Protein AF-0000000080786712 (afdb_homodimer)

Foldseek 3Di:
DDPPDDDPDPDPDDDPDDPDPDDDPPPDDPPPDDDDDPDDPPPPPPPDPDPPPPPDPPPLLLQDQPPVVDDDDPPPDPPPAPPPDADPDLVVLLLLLCLQVNPCRSVLFDPLLSLQLQEDCQFPVCRSHHLQVLLVQLVVLLLVLLLVLQLVCVVVQDDPDPCPPVNDDPDDDPVCRRVVSVVDCRSCVLLPLQLQLVLLVVSVSVRNHHHDFPHPVDCVVSPSSVSSNSSSSSSLSRSCVRVNSVSSNVSSVPRPRVVSPGDDDDD/DPDPDDDDDDDDDDDDDDYDDDDDPPPDDPPPDDDPDPDCPVPPPPPDPDPPPPPDDPPQLLQDQPPVVDDDDPPPDPPPDPPPDADPDLVVLLLLLCLQVNPCRSVLFDPLLSLQLQEDCQFPVCRSHHLQVLLVQLVVLLLVLLLVLQLVCVVVQDDPDPCPPVNDDPDDDPVCRRVVSVVDCRSCVLLPLQLQLVLLVVSVSVRNHHHDFPHPVDCVVSPSSVSSNSSSSSSLSRSCVRVNSVSSNVSSVPRPRVVSPGDDDDD

Secondary structure (DSSP, 8-state):
------------------------------------------------------------TTT---GGGS-S---S--------PPP--HHHHHHHHHHHH-TTGGGSS-HHHHHHHTB-TTGGGGTT--SHHHHHHHHHHHHHHHHHHHHH-GGGT-------TT-------GGGTTGGGGGSTHHHHHT-HHHHHHHHHHTTGGGT-B---SSTT-TTTTTHHHHHHHHHHHHHHHHHHHH-HHHHHHHIIIIIIHHHT------/------------------------------------------------------------TTT---GGGS-SS--S--------PPP--HHHHHHHHHHHH-TTGGGSS-HHHHHHHTB-TTGGGGTT--SHHHHHHHHHHHHHHHHHHHHH-GGGT-------TT-------GGGTTGGGGGSTHHHHHT-HHHHHHHHHHTTGGGT-B---SSTT-TTTTTHHHHHHHHHHHHHHHHHHHH-HHHHHHHIIIIIIHHHT------

Structure (mmCIF, N/CA/C/O backbone):
data_AF-0000000080786712-model_v1
#
loop_
_entity.id
_entity.type
_entity.pdbx_description
1 polymer 'RNase III domain-containing protein'
#
loop_
_atom_site.group_PDB
_atom_site.id
_atom_site.type_symbol
_atom_site.label_atom_id
_atom_site.label_alt_id
_atom_site.label_comp_id
_atom_site.label_asym_id
_atom_site.label_entity_id
_atom_site.label_seq_id
_atom_site.pdbx_PDB_ins_code
_atom_site.Cartn_x
_atom_site.Cartn_y
_atom_site.Cartn_z
_atom_site.occupancy
_atom_site.B_iso_or_equiv
_atom_site.auth_seq_id
_atom_site.auth_comp_id
_atom_site.auth_asym_id
_atom_site.auth_atom_id
_atom_site.pdbx_PDB_model_num
ATOM 1 N N . MET A 1 1 ? -14.172 25.312 -62.531 1 21.67 1 MET A N 1
ATOM 2 C CA . MET A 1 1 ? -14.555 26.578 -61.906 1 21.67 1 MET A CA 1
ATOM 3 C C . MET A 1 1 ? -15.586 26.359 -60.812 1 21.67 1 MET A C 1
ATOM 5 O O . MET A 1 1 ? -16.641 25.766 -61.031 1 21.67 1 MET A O 1
ATOM 9 N N . ALA A 1 2 ? -15.125 26.625 -59.406 1 25.88 2 ALA A N 1
ATOM 10 C CA . ALA A 1 2 ? -15.133 26.547 -57.938 1 25.88 2 ALA A CA 1
ATOM 11 C C . ALA A 1 2 ? -16.266 27.375 -57.344 1 25.88 2 ALA A C 1
ATOM 13 O O . ALA A 1 2 ? -16.344 27.562 -56.125 1 25.88 2 ALA A O 1
ATOM 14 N N . SER A 1 3 ? -17.125 27.906 -58.156 1 22.59 3 SER A N 1
ATOM 15 C CA . SER A 1 3 ? -17.812 29 -57.5 1 22.59 3 SER A CA 1
ATOM 16 C C . SER A 1 3 ? -18.641 28.5 -56.312 1 22.59 3 SER A C 1
ATOM 18 O O . SER A 1 3 ? -19.422 27.578 -56.438 1 22.59 3 SER A O 1
ATOM 20 N N . LYS A 1 4 ? -18.203 28.859 -54.938 1 27.45 4 LYS A N 1
ATOM 21 C CA . LYS A 1 4 ? -18.188 28.922 -53.469 1 27.45 4 LYS A CA 1
ATOM 22 C C . LYS A 1 4 ? -19.484 29.531 -52.938 1 27.45 4 LYS A C 1
ATOM 24 O O . LYS A 1 4 ? -19.516 30.703 -52.562 1 27.45 4 LYS A O 1
ATOM 29 N N . LEU A 1 5 ? -20.594 29.031 -53.469 1 21.47 5 LEU A N 1
ATOM 30 C CA . LEU A 1 5 ? -21.75 29.906 -53.188 1 21.47 5 LEU A CA 1
ATOM 31 C C . LEU A 1 5 ? -21.906 30.125 -51.688 1 21.47 5 LEU A C 1
ATOM 33 O O . LEU A 1 5 ? -21.328 29.391 -50.906 1 21.47 5 LEU A O 1
ATOM 37 N N . LEU A 1 6 ? -23.125 30.219 -51.031 1 22.78 6 LEU A N 1
ATOM 38 C CA . LEU A 1 6 ? -23.922 31.266 -50.406 1 22.78 6 LEU A CA 1
ATOM 39 C C . LEU A 1 6 ? -23.938 31.109 -48.906 1 22.78 6 LEU A C 1
ATOM 41 O O . LEU A 1 6 ? -24.016 29.984 -48.375 1 22.78 6 LEU A O 1
ATOM 45 N N . PRO A 1 7 ? -23.641 32.156 -47.906 1 29.11 7 PRO A N 1
ATOM 46 C CA . PRO A 1 7 ? -23.344 32.656 -46.562 1 29.11 7 PRO A CA 1
ATOM 47 C C . PRO A 1 7 ? -24.547 32.594 -45.625 1 29.11 7 PRO A C 1
ATOM 49 O O . PRO A 1 7 ? -24.469 33.031 -44.5 1 29.11 7 PRO A O 1
ATOM 52 N N . VAL A 1 8 ? -25.578 31.656 -45.75 1 23.3 8 VAL A N 1
ATOM 53 C CA . VAL A 1 8 ? -26.812 32.219 -45.219 1 23.3 8 VAL A CA 1
ATOM 54 C C . VAL A 1 8 ? -26.656 32.438 -43.719 1 23.3 8 VAL A C 1
ATOM 56 O O . VAL A 1 8 ? -26.109 31.609 -43 1 23.3 8 VAL A O 1
ATOM 59 N N . GLN A 1 9 ? -26.875 33.688 -43.188 1 23.19 9 GLN A N 1
ATOM 60 C CA . GLN A 1 9 ? -26.859 34.656 -42.062 1 23.19 9 GLN A CA 1
ATOM 61 C C . GLN A 1 9 ? -27.781 34.219 -40.938 1 23.19 9 GLN A C 1
ATOM 63 O O . GLN A 1 9 ? -29 34.125 -41.125 1 23.19 9 GLN A O 1
ATOM 68 N N . ALA A 1 10 ? -27.391 33.031 -40.188 1 23.95 10 ALA A N 1
ATOM 69 C CA . ALA A 1 10 ? -28.25 32.562 -39.094 1 23.95 10 ALA A CA 1
ATOM 70 C C . ALA A 1 10 ? -28.562 33.688 -38.125 1 23.95 10 ALA A C 1
ATOM 72 O O . ALA A 1 10 ? -27.672 34.469 -37.75 1 23.95 10 ALA A O 1
ATOM 73 N N . PHE A 1 11 ? -29.906 34.031 -37.938 1 19 11 PHE A N 1
ATOM 74 C CA . PHE A 1 11 ? -30.75 35.031 -37.281 1 19 11 PHE A CA 1
ATOM 75 C C . PHE A 1 11 ? -30.484 35.062 -35.781 1 19 11 PHE A C 1
ATOM 77 O O . PHE A 1 11 ? -30.234 34.031 -35.188 1 19 11 PHE A O 1
ATOM 84 N N . ALA A 1 12 ? -30.297 36.281 -35.188 1 22.59 12 ALA A N 1
ATOM 85 C CA . ALA A 1 12 ? -29.922 37.156 -34.094 1 22.59 12 ALA A CA 1
ATOM 86 C C . ALA A 1 12 ? -30.969 37.125 -32.969 1 22.59 12 ALA A C 1
ATOM 88 O O . ALA A 1 12 ? -30.891 37.875 -32 1 22.59 12 ALA A O 1
ATOM 89 N N . THR A 1 13 ? -31.812 35.906 -32.844 1 19.23 13 THR A N 1
ATOM 90 C CA . THR A 1 13 ? -33.031 36.344 -32.156 1 19.23 13 THR A CA 1
ATOM 91 C C . THR A 1 13 ? -32.656 37 -30.828 1 19.23 13 THR A C 1
ATOM 93 O O . THR A 1 13 ? -31.578 36.781 -30.281 1 19.23 13 THR A O 1
ATOM 96 N N . ILE A 1 14 ? -33.75 37.281 -29.938 1 20 14 ILE A N 1
ATOM 97 C CA . ILE A 1 14 ? -34.531 38.312 -29.281 1 20 14 ILE A CA 1
ATOM 98 C C . ILE A 1 14 ? -34.062 38.438 -27.812 1 20 14 ILE A C 1
ATOM 100 O O . ILE A 1 14 ? -33.688 37.438 -27.203 1 20 14 ILE A O 1
ATOM 104 N N . ALA A 1 15 ? -34.219 39.594 -27.281 1 21.06 15 ALA A N 1
ATOM 105 C CA . ALA A 1 15 ? -33.906 40.656 -26.328 1 21.06 15 ALA A CA 1
ATOM 106 C C . ALA A 1 15 ? -34.594 40.406 -25 1 21.06 15 ALA A C 1
ATOM 108 O O . ALA A 1 15 ? -34.531 41.25 -24.078 1 21.06 15 ALA A O 1
ATOM 109 N N . ARG A 1 16 ? -34.75 39.062 -24.484 1 19.66 16 ARG A N 1
ATOM 110 C CA . ARG A 1 16 ? -35.812 39.094 -23.484 1 19.66 16 ARG A CA 1
ATOM 111 C C . ARG A 1 16 ? -35.531 40.094 -22.375 1 19.66 16 ARG A C 1
ATOM 113 O O . ARG A 1 16 ? -34.406 40.156 -21.875 1 19.66 16 ARG A O 1
ATOM 120 N N . PRO A 1 17 ? -36.5 40.938 -22.031 1 19.73 17 PRO A N 1
ATOM 121 C CA . PRO A 1 17 ? -36.562 42.219 -21.297 1 19.73 17 PRO A CA 1
ATOM 122 C C . PRO A 1 17 ? -36.156 42.062 -19.828 1 19.73 17 PRO A C 1
ATOM 124 O O . PRO A 1 17 ? -36.062 40.938 -19.328 1 19.73 17 PRO A O 1
ATOM 127 N N . ALA A 1 18 ? -36.5 43.094 -19.031 1 20.08 18 ALA A N 1
ATOM 128 C CA . ALA A 1 18 ? -36.125 44.156 -18.094 1 20.08 18 ALA A CA 1
ATOM 129 C C . ALA A 1 18 ? -36.625 43.844 -16.688 1 20.08 18 ALA A C 1
ATOM 131 O O . ALA A 1 18 ? -36.562 44.688 -15.797 1 20.08 18 ALA A O 1
ATOM 132 N N . CYS A 1 19 ? -36.844 42.531 -16.172 1 19.62 19 CYS A N 1
ATOM 133 C CA . CYS A 1 19 ? -37.812 42.531 -15.055 1 19.62 19 CYS A CA 1
ATOM 134 C C . CYS A 1 19 ? -37.281 43.375 -13.906 1 19.62 19 CYS A C 1
ATOM 136 O O . CYS A 1 19 ? -36.094 43.312 -13.555 1 19.62 19 CYS A O 1
ATOM 138 N N . ARG A 1 20 ? -38.125 44.25 -13.445 1 18.27 20 ARG A N 1
ATOM 139 C CA . ARG A 1 20 ? -38.219 45.438 -12.578 1 18.27 20 ARG A CA 1
ATOM 140 C C . ARG A 1 20 ? -37.906 45.062 -11.133 1 18.27 20 ARG A C 1
ATOM 142 O O . ARG A 1 20 ? -38.406 44.094 -10.609 1 18.27 20 ARG A O 1
ATOM 149 N N . ARG A 1 21 ? -36.812 45.625 -10.609 1 22.05 21 ARG A N 1
ATOM 150 C CA . ARG A 1 21 ? -36.031 45.688 -9.375 1 22.05 21 ARG A CA 1
ATOM 151 C C . ARG A 1 21 ? -36.875 46.188 -8.219 1 22.05 21 ARG A C 1
ATOM 153 O O . ARG A 1 21 ? -37.156 47.406 -8.133 1 22.05 21 ARG A O 1
ATOM 160 N N . ALA A 1 22 ? -38.125 45.594 -7.918 1 20.08 22 ALA A N 1
ATOM 161 C CA . ALA A 1 22 ? -38.938 46.438 -7.027 1 20.08 22 ALA A CA 1
ATOM 162 C C . ALA A 1 22 ? -38.188 46.688 -5.711 1 20.08 22 ALA A C 1
ATOM 164 O O . ALA A 1 22 ? -37.344 45.906 -5.301 1 20.08 22 ALA A O 1
ATOM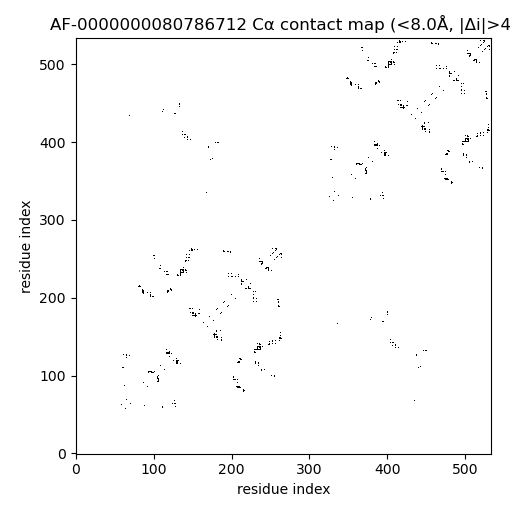 165 N N . PRO A 1 23 ? -38.688 47.75 -4.867 1 21.78 23 PRO A N 1
ATOM 166 C CA . PRO A 1 23 ? -38.281 48.812 -3.949 1 21.78 23 PRO A CA 1
ATOM 167 C C . PRO A 1 23 ? -38.031 48.281 -2.531 1 21.78 23 PRO A C 1
ATOM 169 O O . PRO A 1 23 ? -38.469 47.188 -2.18 1 21.78 23 PRO A O 1
ATOM 172 N N . CYS A 1 24 ? -37.344 49.156 -1.651 1 22.39 24 CYS A N 1
ATOM 173 C CA . CYS A 1 24 ? -36.5 49.375 -0.488 1 22.39 24 CYS A CA 1
ATOM 174 C C . CYS A 1 24 ? -37.312 49.406 0.792 1 22.39 24 CYS A C 1
ATOM 176 O O . CYS A 1 24 ? -37.938 50.438 1.123 1 22.39 24 CYS A O 1
ATOM 178 N N . LEU A 1 25 ? -38.25 48.406 0.969 1 20.53 25 LEU A N 1
ATOM 179 C CA . LEU A 1 25 ? -39.188 48.781 2.025 1 20.53 25 LEU A CA 1
ATOM 180 C C . LEU A 1 25 ? -38.469 49 3.34 1 20.53 25 LEU A C 1
ATOM 182 O O . LEU A 1 25 ? -37.594 48.219 3.729 1 20.53 25 LEU A O 1
ATOM 186 N N . ALA A 1 26 ? -38.688 50.188 3.998 1 24.62 26 ALA A N 1
ATOM 187 C 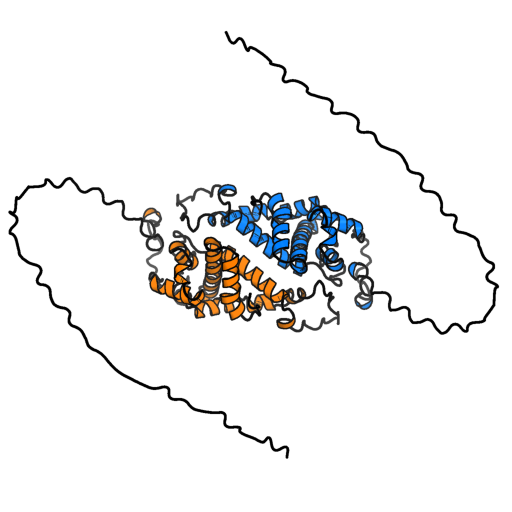CA . ALA A 1 26 ? -38.25 51.125 5.031 1 24.62 26 ALA A CA 1
ATOM 188 C C . ALA A 1 26 ? -38.562 50.594 6.426 1 24.62 26 ALA A C 1
ATOM 190 O O . ALA A 1 26 ? -38.5 51.312 7.414 1 24.62 26 ALA A O 1
ATOM 191 N N . LEU A 1 27 ? -38.5 49.219 6.66 1 22.8 27 LEU A N 1
ATOM 192 C CA . LEU A 1 27 ? -39.281 49 7.879 1 22.8 27 LEU A CA 1
ATOM 193 C C . LEU A 1 27 ? -38.656 49.75 9.055 1 22.8 27 LEU A C 1
ATOM 195 O O . LEU A 1 27 ? -37.438 49.719 9.242 1 22.8 27 LEU A O 1
ATOM 199 N N . PRO A 1 28 ? -39.469 50.594 9.734 1 22.52 28 PRO A N 1
ATOM 200 C CA . PRO A 1 28 ? -39.188 51.625 10.727 1 22.52 28 PRO A CA 1
ATOM 201 C C . PRO A 1 28 ? -38.594 51.094 12.023 1 22.52 28 PRO A C 1
ATOM 203 O O . PRO A 1 28 ? -38.75 49.875 12.305 1 22.52 28 PRO A O 1
ATOM 206 N N . LEU A 1 29 ? -37.781 51.969 12.68 1 22.44 29 LEU A N 1
ATOM 207 C CA . LEU A 1 29 ? -36.812 52.188 13.742 1 22.44 29 LEU A CA 1
ATOM 208 C C . LEU A 1 29 ? -37.438 52.062 15.109 1 22.44 29 LEU A C 1
ATOM 210 O O . LEU A 1 29 ? -38.406 52.781 15.422 1 22.44 29 LEU A O 1
ATOM 214 N N . PHE A 1 30 ? -37.812 50.844 15.641 1 22.3 30 PHE A N 1
ATOM 215 C CA . PHE A 1 30 ? -38.5 50.688 16.922 1 22.3 30 PHE A CA 1
ATOM 216 C C . PHE A 1 30 ? -37.688 51.312 18.047 1 22.3 30 PHE A C 1
ATOM 218 O O . PHE A 1 30 ? -36.5 51.031 18.219 1 22.3 30 PHE A O 1
ATOM 225 N N . SER A 1 31 ? -38.062 52.469 18.453 1 19.94 31 SER A N 1
ATOM 226 C CA . SER A 1 31 ? -37.5 53.375 19.438 1 19.94 31 SER A CA 1
ATOM 227 C C . SER A 1 31 ? -37.438 52.75 20.812 1 19.94 31 SER A C 1
ATOM 229 O O . SER A 1 31 ? -38.438 52.219 21.297 1 19.94 31 SER A O 1
ATOM 231 N N . CYS A 1 32 ? -36.281 52.188 21.141 1 21.75 32 CYS A N 1
ATOM 232 C CA . CYS A 1 32 ? -35.812 51.625 22.406 1 21.75 32 CYS A CA 1
ATOM 233 C C . CYS A 1 32 ? -36.094 52.594 23.562 1 21.75 32 CYS A C 1
ATOM 235 O O . CYS A 1 32 ? -35.562 53.688 23.594 1 21.75 32 CYS A O 1
ATOM 237 N N . ALA A 1 33 ? -37.344 52.5 24 1 21.17 33 ALA A N 1
ATOM 238 C CA . ALA A 1 33 ? -37.812 53.375 25.094 1 21.17 33 ALA A CA 1
ATOM 239 C C . ALA A 1 33 ? -36.781 53.375 26.219 1 21.17 33 ALA A C 1
ATOM 241 O O . ALA A 1 33 ? -36 52.438 26.359 1 21.17 33 ALA A O 1
ATOM 242 N N . LYS A 1 34 ? -37.125 54.312 27.125 1 20.64 34 LYS A N 1
ATOM 243 C CA . LYS A 1 34 ? -36.531 55.25 28.078 1 20.64 34 LYS A CA 1
ATOM 244 C C . LYS A 1 34 ? -36 54.5 29.312 1 20.64 34 LYS A C 1
ATOM 246 O O . LYS A 1 34 ? -36.438 53.406 29.625 1 20.64 34 LYS A O 1
ATOM 251 N N . GLN A 1 35 ? -35.094 55.125 30 1 22.7 35 GLN A N 1
ATOM 252 C CA . GLN A 1 35 ? -33.906 55.125 30.875 1 22.7 35 GLN A CA 1
ATOM 253 C C . GLN A 1 35 ? -34.312 54.938 32.344 1 22.7 35 GLN A C 1
ATOM 255 O O . GLN A 1 35 ? -33.812 55.625 33.219 1 22.7 35 GLN A O 1
ATOM 260 N N . GLY A 1 36 ? -35.469 54.125 32.656 1 21.59 36 GLY A N 1
ATOM 261 C CA . GLY A 1 36 ? -35.844 54.5 34 1 21.59 36 GLY A CA 1
ATOM 262 C C . GLY A 1 36 ? -34.719 54.406 35 1 21.59 36 GLY A C 1
ATOM 263 O O . GLY A 1 36 ? -33.719 53.719 34.75 1 21.59 36 GLY A O 1
ATOM 264 N N . SER A 1 37 ? -34.75 55.156 36.188 1 24.39 37 SER A N 1
ATOM 265 C CA . SER A 1 37 ? -33.906 55.781 37.188 1 24.39 37 SER A CA 1
ATOM 266 C C . SER A 1 37 ? -33.469 54.75 38.25 1 24.39 37 SER A C 1
ATOM 268 O O . SER A 1 37 ? -34.25 54.281 39.062 1 24.39 37 SER A O 1
ATOM 270 N N . ARG A 1 38 ? -33.031 53.531 37.875 1 23.27 38 ARG A N 1
ATOM 271 C CA . ARG A 1 38 ? -32.875 52.594 38.969 1 23.27 38 ARG A CA 1
ATOM 272 C C . ARG A 1 38 ? -31.891 53.125 40 1 23.27 38 ARG A C 1
ATOM 274 O O . ARG A 1 38 ? -30.797 53.594 39.688 1 23.27 38 ARG A O 1
ATOM 281 N N . ARG A 1 39 ? -32.469 53.562 41.188 1 27.05 39 ARG A N 1
ATOM 282 C CA . ARG A 1 39 ? -31.844 54 42.438 1 27.05 39 ARG A CA 1
ATOM 283 C C . ARG A 1 39 ? -30.75 53.031 42.906 1 27.05 39 ARG A C 1
ATOM 285 O O . ARG A 1 39 ? -30.859 51.844 42.719 1 27.05 39 ARG A O 1
ATOM 292 N N . ALA A 1 40 ? -29.547 53.562 43.344 1 27.03 40 ALA A N 1
ATOM 293 C CA . ALA A 1 40 ? -28.141 53.312 43.625 1 27.03 40 ALA A CA 1
ATOM 294 C C . ALA A 1 40 ? -27.984 52.406 44.875 1 27.03 40 ALA A C 1
ATOM 296 O O . ALA A 1 40 ? -26.859 52.125 45.281 1 27.03 40 ALA A O 1
ATOM 297 N N . MET A 1 41 ? -29.016 51.5 45.219 1 26.36 41 MET A N 1
ATOM 298 C CA . MET A 1 41 ? -28.766 51.094 46.594 1 26.36 41 MET A CA 1
ATOM 299 C C . MET A 1 41 ? -27.391 50.406 46.688 1 26.36 41 MET A C 1
ATOM 301 O O . MET A 1 41 ? -27.062 49.562 45.875 1 26.36 41 MET A O 1
ATOM 305 N N . THR A 1 42 ? -26.375 50.938 47.438 1 26.11 42 THR A N 1
ATOM 306 C CA . THR A 1 42 ? -24.953 50.719 47.688 1 26.11 42 THR A CA 1
ATOM 307 C C . THR A 1 42 ? -24.719 49.344 48.344 1 26.11 42 THR A C 1
ATOM 309 O O . THR A 1 42 ? -23.578 49 48.625 1 26.11 42 THR A O 1
ATOM 312 N N . THR A 1 43 ? -25.562 48.312 48.156 1 30.39 43 THR A N 1
ATOM 313 C CA . THR A 1 43 ? -25.312 47.25 49.125 1 30.39 43 THR A CA 1
ATOM 314 C C . THR A 1 43 ? -23.875 46.719 48.969 1 30.39 43 THR A C 1
ATOM 316 O O . THR A 1 43 ? -23.438 46.438 47.844 1 30.39 43 THR A O 1
ATOM 319 N N . GLU A 1 44 ? -23.016 46.844 50 1 31.31 44 GLU A N 1
ATOM 320 C CA . GLU A 1 44 ? -21.625 46.406 50.125 1 31.31 44 GLU A CA 1
ATOM 321 C C . GLU A 1 44 ? -21.5 44.906 49.938 1 31.31 44 GLU A C 1
ATOM 323 O O . GLU A 1 44 ? -21.984 44.125 50.781 1 31.31 44 GLU A O 1
ATOM 328 N N . VAL A 1 45 ? -21.891 44.219 48.844 1 29.48 45 VAL A N 1
ATOM 329 C CA . VAL A 1 45 ? -21.859 42.781 48.812 1 29.48 45 VAL A CA 1
ATOM 330 C C . VAL A 1 45 ? -20.422 42.281 48.969 1 29.48 45 VAL A C 1
ATOM 332 O O . VAL A 1 45 ? -19.531 42.719 48.25 1 29.48 45 VAL A O 1
ATOM 335 N N . SER A 1 46 ? -20.047 41.719 50.125 1 32.94 46 SER A N 1
ATOM 336 C CA . SER A 1 46 ? -18.797 41 50.375 1 32.94 46 SER A CA 1
ATOM 337 C C . SER A 1 46 ? -18.438 40.062 49.25 1 32.94 46 SER A C 1
ATOM 339 O O . SER A 1 46 ? -19.266 39.219 48.844 1 32.94 46 SER A O 1
ATOM 341 N N . THR A 1 47 ? -17.641 40.375 48.312 1 28.67 47 THR A N 1
ATOM 342 C CA . THR A 1 47 ? -17.281 39.625 47.094 1 28.67 47 THR A CA 1
ATOM 343 C C . THR A 1 47 ? -16.734 38.25 47.438 1 28.67 47 THR A C 1
ATOM 345 O O . THR A 1 47 ? -15.75 38.125 48.188 1 28.67 47 THR A O 1
ATOM 348 N N . GLU A 1 48 ? -17.656 37.188 47.656 1 33.47 48 GLU A N 1
ATOM 349 C CA . GLU A 1 48 ? -17.203 35.812 47.688 1 33.47 48 GLU A CA 1
ATOM 350 C C . GLU A 1 48 ? -16.062 35.562 46.688 1 33.47 48 GLU A C 1
ATOM 352 O O . GLU A 1 48 ? -16.094 36.094 45.562 1 33.47 48 GLU A O 1
ATOM 357 N N . LYS A 1 49 ? -14.891 35.031 47.094 1 36.22 49 LYS A N 1
ATOM 358 C CA . LYS A 1 49 ? -13.711 34.688 46.312 1 36.22 49 LYS A CA 1
ATOM 359 C C . LYS A 1 49 ? -14.102 34.031 45 1 36.22 49 LYS A C 1
ATOM 361 O O . LYS A 1 49 ? -15.148 33.406 44.875 1 36.22 49 LYS A O 1
ATOM 366 N N . GLY A 1 50 ? -13.547 34.469 43.875 1 31.59 50 GLY A N 1
ATOM 367 C CA . GLY A 1 50 ? -13.727 34.156 42.469 1 31.59 50 GLY A CA 1
ATOM 368 C C . GLY A 1 50 ? -13.836 32.656 42.188 1 31.59 50 GLY A C 1
ATOM 369 O O . GLY A 1 50 ? -13.281 31.859 42.938 1 31.59 50 GLY A O 1
ATOM 370 N N . ILE A 1 51 ? -15.008 32.125 41.875 1 37.47 51 ILE A N 1
ATOM 371 C CA . ILE A 1 51 ? -15.156 30.812 41.25 1 37.47 51 ILE A CA 1
ATOM 372 C C . ILE A 1 51 ? -13.969 30.531 40.344 1 37.47 51 ILE A C 1
ATOM 374 O O . ILE A 1 51 ? -13.641 31.359 39.469 1 37.47 51 ILE A O 1
ATOM 378 N N . PRO A 1 52 ? -12.992 29.703 40.781 1 37.44 52 PRO A N 1
ATOM 379 C CA . PRO A 1 52 ? -11.891 29.469 39.812 1 37.44 52 PRO A CA 1
ATOM 380 C C . PRO A 1 52 ? -12.367 29.391 38.375 1 37.44 52 PRO A C 1
ATOM 382 O O . PRO A 1 52 ? -13.461 28.891 38.125 1 37.44 52 PRO A O 1
ATOM 385 N N . THR A 1 53 ? -12.195 30.438 37.562 1 38.25 53 THR A N 1
ATOM 386 C CA . THR A 1 53 ? -12.477 30.359 36.156 1 38.25 53 THR A CA 1
ATOM 387 C C . THR A 1 53 ? -12.234 28.953 35.625 1 38.25 53 THR A C 1
ATOM 389 O O . THR A 1 53 ? -11.25 28.312 36 1 38.25 53 THR A O 1
ATOM 392 N N . PRO A 1 54 ? -13.281 28.266 35.219 1 41.34 54 PRO A N 1
ATOM 393 C CA . PRO A 1 54 ? -12.961 26.938 34.688 1 41.34 54 PRO A CA 1
ATOM 394 C C . PRO A 1 54 ? -11.625 26.906 33.969 1 41.34 54 PRO A C 1
ATOM 396 O O . PRO A 1 54 ? -11.203 27.938 33.406 1 41.34 54 PRO A O 1
ATOM 399 N N . PRO A 1 55 ? -10.672 26.094 34.344 1 39.16 55 PRO A N 1
ATOM 400 C CA . PRO A 1 55 ? -9.391 26.094 33.625 1 39.16 55 PRO A CA 1
ATOM 401 C C . PRO A 1 55 ? -9.539 26.406 32.156 1 39.16 55 PRO A C 1
ATOM 403 O O . PRO A 1 55 ? -10.57 26.094 31.547 1 39.16 55 PRO A O 1
ATOM 406 N N . GLU A 1 56 ? -9.148 27.578 31.641 1 40.69 56 GLU A N 1
ATOM 407 C CA . GLU A 1 56 ? -9.047 27.938 30.219 1 40.69 56 GLU A CA 1
ATOM 408 C C . GLU A 1 56 ? -8.859 26.688 29.359 1 40.69 56 GLU A C 1
ATOM 410 O O . GLU A 1 56 ? -8.117 25.766 29.734 1 40.69 56 GLU A O 1
ATOM 415 N N . ALA A 1 57 ? -9.805 26.312 28.578 1 46.47 57 ALA A N 1
ATOM 416 C CA . ALA A 1 57 ? -9.648 25.188 27.656 1 46.47 57 ALA A CA 1
ATOM 417 C C . ALA A 1 57 ? -8.211 25.078 27.156 1 46.47 57 ALA A C 1
ATOM 419 O O . ALA A 1 57 ? -7.566 26.094 26.875 1 46.47 57 ALA A O 1
ATOM 420 N N . PRO A 1 58 ? -7.484 24.047 27.531 1 46.09 58 PRO A N 1
ATOM 421 C CA . PRO A 1 58 ? -6.078 23.984 27.125 1 46.09 58 PRO A CA 1
ATOM 422 C C . PRO A 1 58 ? -5.863 24.422 25.672 1 46.09 58 PRO A C 1
ATOM 424 O O . PRO A 1 58 ? -6.73 24.203 24.828 1 46.09 58 PRO A O 1
ATOM 427 N N . THR A 1 59 ? -5.188 25.547 25.359 1 50.16 59 THR A N 1
ATOM 428 C CA . THR A 1 59 ? -4.789 26.047 24.047 1 50.16 59 THR A CA 1
ATOM 429 C C . THR A 1 59 ? -4.484 24.906 23.094 1 50.16 59 THR A C 1
ATOM 431 O O . THR A 1 59 ? -3.801 23.953 23.453 1 50.16 59 THR A O 1
ATOM 434 N N . PRO A 1 60 ? -5.312 24.938 22.031 1 48.91 60 PRO A N 1
ATOM 435 C CA . PRO A 1 60 ? -5.031 23.859 21.094 1 48.91 60 PRO A CA 1
ATOM 436 C C . PRO A 1 60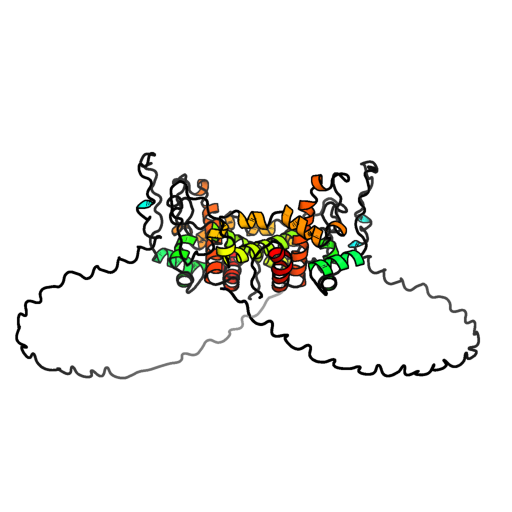 ? -3.537 23.688 20.812 1 48.91 60 PRO A C 1
ATOM 438 O O . PRO A 1 60 ? -2.795 24.672 20.781 1 48.91 60 PRO A O 1
ATOM 441 N N . ARG A 1 61 ? -3.059 22.594 21.016 1 48.91 61 ARG A N 1
ATOM 442 C CA . ARG A 1 61 ? -1.643 22.25 20.969 1 48.91 61 ARG A CA 1
ATOM 443 C C . ARG A 1 61 ? -0.996 22.75 19.688 1 48.91 61 ARG A C 1
ATOM 445 O O . ARG A 1 61 ? 0.206 23.031 19.656 1 48.91 61 ARG A O 1
ATOM 452 N N . TRP A 1 62 ? -1.819 22.859 18.594 1 47.28 62 TRP A N 1
ATOM 453 C CA . TRP A 1 62 ? -1.174 23.391 17.406 1 47.28 62 TRP A CA 1
ATOM 454 C C . TRP A 1 62 ? -0.642 24.797 17.656 1 47.28 62 TRP A C 1
ATOM 456 O O . TRP A 1 62 ? 0.245 25.281 16.953 1 47.28 62 TRP A O 1
ATOM 466 N N . GLN A 1 63 ? -1.15 25.344 18.75 1 48.16 63 GLN A N 1
ATOM 467 C CA . GLN A 1 63 ? -0.815 26.734 19.031 1 48.16 63 GLN A CA 1
ATOM 468 C C . GLN A 1 63 ? 0.364 26.828 20 1 48.16 63 GLN A C 1
ATOM 470 O O . GLN A 1 63 ? 1.128 27.797 19.953 1 48.16 63 GLN A O 1
ATOM 475 N N . GLN A 1 64 ? 0.456 25.906 21 1 55.03 64 GLN A N 1
ATOM 476 C CA . GLN A 1 64 ? 1.522 26.125 21.969 1 55.03 64 GLN A CA 1
ATOM 477 C C . GLN A 1 64 ? 2.137 24.797 22.406 1 55.03 64 GLN A C 1
ATOM 479 O O . GLN A 1 64 ? 1.439 23.781 22.5 1 55.03 64 GLN A O 1
ATOM 484 N N . THR A 1 65 ? 3.51 24.688 22.359 1 53.91 65 THR A N 1
ATOM 485 C CA . THR A 1 65 ? 4.219 23.562 22.953 1 53.91 65 THR A CA 1
ATOM 486 C C . THR A 1 65 ? 3.965 23.5 24.453 1 53.91 65 THR A C 1
ATOM 488 O O . THR A 1 65 ? 4.059 24.516 25.156 1 53.91 65 THR A O 1
ATOM 491 N N . PRO A 1 66 ? 3.488 22.484 24.953 1 49.84 66 PRO A N 1
ATOM 492 C CA . PRO A 1 66 ? 3.332 22.438 26.406 1 49.84 66 PRO A CA 1
ATOM 493 C C . PRO A 1 66 ? 4.633 22.734 27.156 1 49.84 66 PRO A C 1
ATOM 495 O O . PRO A 1 66 ? 5.715 22.359 26.688 1 49.84 66 PRO A O 1
ATOM 498 N N . PRO A 1 67 ? 4.57 23.547 28.188 1 47.62 67 PRO A N 1
ATOM 499 C CA . PRO A 1 67 ? 5.766 24.016 28.906 1 47.62 67 PRO A CA 1
ATOM 500 C C . PRO A 1 67 ? 6.688 22.875 29.312 1 47.62 67 PRO A C 1
ATOM 502 O O . PRO A 1 67 ? 7.91 23.031 29.328 1 47.62 67 PRO A O 1
ATOM 505 N N . GLY A 1 68 ? 6.258 21.781 29.734 1 46.91 68 GLY A N 1
ATOM 506 C CA . GLY A 1 68 ? 7.09 20.703 30.266 1 46.91 68 GLY A CA 1
ATOM 507 C C . GLY A 1 68 ? 7.918 20.016 29.188 1 46.91 68 GLY A C 1
ATOM 508 O O . GLY A 1 68 ? 8.766 19.172 29.5 1 46.91 68 GLY A O 1
ATOM 509 N N . MET A 1 69 ? 7.594 20.156 28.047 1 45.44 69 MET A N 1
ATOM 510 C CA . MET A 1 69 ? 8.32 19.469 26.984 1 45.44 69 MET A CA 1
ATOM 511 C C . MET A 1 69 ? 9.375 20.375 26.375 1 45.44 69 MET A C 1
ATOM 513 O O . MET A 1 69 ? 9.977 20.031 25.359 1 45.44 69 MET A O 1
ATOM 517 N N . LYS A 1 70 ? 9.562 21.625 26.875 1 42.38 70 LYS A N 1
ATOM 518 C CA . LYS A 1 70 ? 10.625 22.516 26.406 1 42.38 70 LYS A CA 1
ATOM 519 C C . LYS A 1 70 ? 11.977 22.109 26.984 1 42.38 70 LYS A C 1
ATOM 521 O O . LYS A 1 70 ? 12.094 21.859 28.188 1 42.38 70 LYS A O 1
ATOM 526 N N . ALA A 1 71 ? 12.93 21.516 26.188 1 45.06 71 ALA A N 1
ATOM 527 C CA . ALA A 1 71 ? 14.289 21.25 26.672 1 45.06 71 ALA A CA 1
ATOM 528 C C . ALA A 1 71 ? 14.875 22.469 27.359 1 45.06 71 ALA A C 1
ATOM 530 O O . ALA A 1 71 ? 14.602 23.609 26.969 1 45.06 71 ALA A O 1
ATOM 531 N N . PRO A 1 72 ? 15.586 22.188 28.578 1 41.47 72 PRO A N 1
ATOM 532 C CA . PRO A 1 72 ? 16.188 23.328 29.25 1 41.47 72 PRO A CA 1
ATOM 533 C C . PRO A 1 72 ? 17.047 24.188 28.328 1 41.47 72 PRO A C 1
ATOM 535 O O . PRO A 1 72 ? 16.875 25.406 28.266 1 41.47 72 PRO A O 1
ATOM 538 N N . VAL A 1 73 ? 18.516 24.031 28.422 1 41.56 73 VAL A N 1
ATOM 539 C CA . VAL A 1 73 ? 19.594 24.859 27.891 1 41.56 73 VAL A CA 1
ATOM 540 C C . VAL A 1 73 ? 19.797 24.547 26.406 1 41.56 73 VAL A C 1
ATOM 542 O O . VAL A 1 73 ? 20 23.391 26.031 1 41.56 73 VAL A O 1
ATOM 545 N N . ARG A 1 74 ? 19.156 25.328 25.578 1 41.25 74 ARG A N 1
ATOM 546 C CA . ARG A 1 74 ? 19.547 25.219 24.172 1 41.25 74 ARG A CA 1
ATOM 547 C C . ARG A 1 74 ? 21.062 25.266 24 1 41.25 74 ARG A C 1
ATOM 549 O O . ARG A 1 74 ? 21.703 26.25 24.375 1 41.25 74 ARG A O 1
ATOM 556 N N . LEU A 1 75 ? 21.75 24.172 24.219 1 36.97 75 LEU A N 1
ATOM 557 C CA . LEU A 1 75 ? 23.188 24.234 23.984 1 36.97 75 LEU A CA 1
ATOM 558 C C . LEU A 1 75 ? 23.5 25.062 22.75 1 36.97 75 LEU A C 1
ATOM 560 O O . LEU A 1 75 ? 24.656 25.484 22.562 1 36.97 75 LEU A O 1
ATOM 564 N N . ARG A 1 76 ? 22.969 24.438 21.5 1 39 76 ARG A N 1
ATOM 565 C CA . ARG A 1 76 ? 23.5 25.156 20.344 1 39 76 ARG A CA 1
ATOM 566 C C . ARG A 1 76 ? 23 26.594 20.328 1 39 76 ARG A C 1
ATOM 568 O O . ARG A 1 76 ? 21.906 26.891 20.828 1 39 76 ARG A O 1
ATOM 575 N N . GLY A 1 77 ? 23.938 27.578 20.297 1 36.31 77 GLY A N 1
ATOM 576 C CA . GLY A 1 77 ? 23.734 29.016 20.156 1 36.31 77 GLY A CA 1
ATOM 577 C C . GLY A 1 77 ? 22.516 29.344 19.312 1 36.31 77 GLY A C 1
ATOM 578 O O . GLY A 1 77 ? 21.969 28.484 18.625 1 36.31 77 GLY A O 1
ATOM 579 N N . PRO A 1 78 ? 21.719 30.344 19.578 1 40.78 78 PRO A N 1
ATOM 580 C CA . PRO A 1 78 ? 20.703 30.844 18.641 1 40.78 78 PRO A CA 1
ATOM 581 C C . PRO A 1 78 ? 21.141 30.734 17.188 1 40.78 78 PRO A C 1
ATOM 583 O O . PRO A 1 78 ? 22.141 31.344 16.781 1 40.78 78 PRO A O 1
ATOM 586 N N . GLU A 1 79 ? 21.625 29.609 16.703 1 41.59 79 GLU A N 1
ATOM 587 C CA . GLU A 1 79 ? 22 29.766 15.305 1 41.59 79 GLU A CA 1
ATOM 588 C C . GLU A 1 79 ? 21.094 30.766 14.586 1 41.59 79 GLU A C 1
ATOM 590 O O . GLU A 1 79 ? 19.875 30.672 14.688 1 41.59 79 GLU A O 1
ATOM 595 N N . GLU A 1 80 ? 21.422 32 14.586 1 42.16 80 GLU A N 1
ATOM 596 C CA . GLU A 1 80 ? 20.891 33.125 13.812 1 42.16 80 GLU A CA 1
ATOM 597 C C . GLU A 1 80 ? 20.406 32.656 12.438 1 42.16 80 GLU A C 1
ATOM 599 O O . GLU A 1 80 ? 20.375 33.438 11.484 1 42.16 80 GLU A O 1
ATOM 604 N N . GLY A 1 81 ? 20.438 31.438 12.102 1 46.56 81 GLY A N 1
ATOM 605 C CA . GLY A 1 81 ? 20.062 31.234 10.711 1 46.56 81 GLY A CA 1
ATOM 606 C C . GLY A 1 81 ? 18.641 31.672 10.414 1 46.56 81 GLY A C 1
ATOM 607 O O . GLY A 1 81 ? 17.875 31.984 11.328 1 46.56 81 GLY A O 1
ATOM 608 N N . PRO A 1 82 ? 18.406 32.281 9.164 1 50.56 82 PRO A N 1
ATOM 609 C CA . PRO A 1 82 ? 17.109 32.844 8.797 1 50.56 82 PRO A CA 1
ATOM 610 C C . PRO A 1 82 ? 15.945 31.984 9.328 1 50.56 82 PRO A C 1
ATOM 612 O O . PRO A 1 82 ? 15.992 30.75 9.266 1 50.56 82 PRO A O 1
ATOM 615 N N . HIS A 1 83 ? 15.352 32.5 10.383 1 59.69 83 HIS A N 1
ATOM 616 C CA . HIS A 1 83 ? 14.133 31.969 10.977 1 59.69 83 HIS A CA 1
ATOM 617 C C . HIS A 1 83 ? 13.07 31.719 9.914 1 59.69 83 HIS A C 1
ATOM 619 O O . HIS A 1 83 ? 12.781 32.594 9.094 1 59.69 83 HIS A O 1
ATOM 625 N N . VAL A 1 84 ? 13.008 30.562 9.352 1 67.81 84 VAL A N 1
ATOM 626 C CA . VAL A 1 84 ? 11.938 30.281 8.398 1 67.81 84 VAL A CA 1
ATOM 627 C C . VAL A 1 84 ? 10.586 30.406 9.086 1 67.81 84 VAL A C 1
ATOM 629 O O . VAL A 1 84 ? 10.359 29.828 10.148 1 67.81 84 VAL A O 1
ATOM 632 N N . GLU A 1 85 ? 9.883 31.484 8.711 1 78.75 85 GLU A N 1
ATOM 633 C CA . GLU A 1 85 ? 8.539 31.719 9.234 1 78.75 85 GLU A CA 1
ATOM 634 C C . GLU A 1 85 ? 7.617 30.531 8.922 1 78.75 85 GLU A C 1
ATOM 636 O O . GLU A 1 85 ? 7.512 30.109 7.77 1 78.75 85 GLU A O 1
ATOM 641 N N . VAL A 1 86 ? 7.145 29.906 9.984 1 86.81 86 VAL A N 1
ATOM 642 C CA . VAL A 1 86 ? 6.199 28.797 9.859 1 86.81 86 VAL A CA 1
ATOM 643 C C . VAL A 1 86 ? 4.773 29.312 10.016 1 86.81 86 VAL A C 1
ATOM 645 O O . VAL A 1 86 ? 4.516 30.203 10.828 1 86.81 86 VAL A O 1
ATOM 648 N N . ASN A 1 87 ? 3.824 28.812 9.273 1 90.5 87 ASN A N 1
ATOM 649 C CA . ASN A 1 87 ? 2.439 29.266 9.289 1 90.5 87 ASN A CA 1
ATOM 650 C C . ASN A 1 87 ? 1.768 28.969 10.633 1 90.5 87 ASN A C 1
ATOM 652 O O .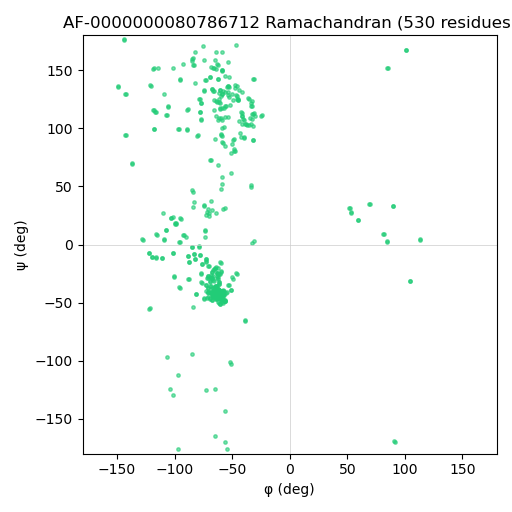 ASN A 1 87 ? 1.862 27.859 11.148 1 90.5 87 ASN A O 1
ATOM 656 N N . SER A 1 88 ? 1.102 29.953 11.203 1 90.19 88 SER A N 1
ATOM 657 C CA . SER A 1 88 ? 0.295 29.797 12.406 1 90.19 88 SER A CA 1
ATOM 658 C C . SER A 1 88 ? -1.12 30.328 12.203 1 90.19 88 SER A C 1
ATOM 660 O O . SER A 1 88 ? -1.923 30.344 13.133 1 90.19 88 SER A O 1
ATOM 662 N N . ASP A 1 89 ? -1.443 30.75 11.031 1 93 89 ASP A N 1
ATOM 663 C CA . ASP A 1 89 ? -2.74 31.328 10.695 1 93 89 ASP A CA 1
ATOM 664 C C . ASP A 1 89 ? -3.729 30.25 10.266 1 93 89 ASP A C 1
ATOM 666 O O . ASP A 1 89 ? -3.574 29.656 9.203 1 93 89 ASP A O 1
ATOM 670 N N . PRO A 1 90 ? -4.785 30.078 11.016 1 95.38 90 PRO A N 1
ATOM 671 C CA . PRO A 1 90 ? -5.746 29.031 10.672 1 95.38 90 PRO A CA 1
ATOM 672 C C . PRO A 1 90 ? -6.5 29.328 9.375 1 95.38 90 PRO A C 1
ATOM 674 O O . PRO A 1 90 ? -6.918 28.406 8.672 1 95.38 90 PRO A O 1
ATOM 677 N N . GLU A 1 91 ? -6.648 30.547 9.094 1 96.69 91 GLU A N 1
ATOM 678 C CA . GLU A 1 91 ? -7.363 30.906 7.875 1 96.69 91 GLU A CA 1
ATOM 679 C C . GLU A 1 91 ? -6.574 30.484 6.633 1 96.69 91 GLU A C 1
ATOM 681 O O . GLU A 1 91 ? -7.156 30.031 5.648 1 96.69 91 GLU A O 1
ATOM 686 N N . LYS A 1 92 ? -5.312 30.75 6.695 1 97.19 92 LYS A N 1
ATOM 687 C CA . LYS A 1 92 ? -4.457 30.312 5.594 1 97.19 92 LYS A CA 1
ATOM 688 C C . LYS A 1 92 ? -4.523 28.797 5.414 1 97.19 92 LYS A C 1
ATOM 690 O O . LYS A 1 92 ? -4.566 28.297 4.285 1 97.19 92 LYS A O 1
ATOM 695 N N . LEU A 1 93 ? -4.531 28.141 6.5 1 97.88 93 LEU A N 1
ATOM 696 C CA . LEU A 1 93 ? -4.645 26.688 6.465 1 97.88 93 LEU A CA 1
ATOM 697 C C . LEU A 1 93 ? -5.98 26.25 5.871 1 97.88 93 LEU A C 1
ATOM 699 O O . LEU A 1 93 ? -6.035 25.344 5.047 1 97.88 93 LEU A O 1
ATOM 703 N N . ASP A 1 94 ? -7.012 26.922 6.25 1 98.19 94 ASP A N 1
ATOM 704 C CA . ASP A 1 94 ? -8.344 26.625 5.734 1 98.19 94 ASP A CA 1
ATOM 705 C C . ASP A 1 94 ? -8.398 26.812 4.219 1 98.19 94 ASP A C 1
ATOM 707 O O . ASP A 1 94 ? -9.008 26.016 3.51 1 98.19 94 ASP A O 1
ATOM 711 N N . ARG A 1 95 ? -7.781 27.828 3.803 1 98.06 95 ARG A N 1
ATOM 712 C CA . ARG A 1 95 ? -7.77 28.094 2.367 1 98.06 95 ARG A CA 1
ATOM 713 C C . ARG A 1 95 ? -7.07 26.969 1.608 1 98.06 95 ARG A C 1
ATOM 715 O O . ARG A 1 95 ? -7.512 26.578 0.525 1 98.06 95 ARG A O 1
ATOM 722 N N . PHE A 1 96 ? -5.992 26.5 2.145 1 98.31 96 PHE A N 1
ATOM 723 C CA . PHE A 1 96 ? -5.309 25.359 1.546 1 98.31 96 PHE A CA 1
ATOM 724 C C . PHE A 1 96 ? -6.25 24.172 1.424 1 98.31 96 PHE A C 1
ATOM 726 O O . PHE A 1 96 ? -6.328 23.547 0.367 1 98.31 96 PHE A O 1
ATOM 733 N N . TYR A 1 97 ? -6.957 23.828 2.477 1 98.69 97 TYR A N 1
ATOM 734 C CA . TYR A 1 97 ? -7.828 22.672 2.465 1 98.69 97 TYR A CA 1
ATOM 735 C C . TYR A 1 97 ? -8.969 22.844 1.471 1 98.69 97 TYR A C 1
ATOM 737 O O . TYR A 1 97 ? -9.398 21.891 0.826 1 98.69 97 TYR A O 1
ATOM 745 N N . VAL A 1 98 ? -9.461 24.078 1.353 1 98.56 98 VAL A N 1
ATOM 746 C CA . VAL A 1 98 ? -10.5 24.344 0.359 1 98.56 98 VAL A CA 1
ATOM 747 C C . VAL A 1 98 ? -9.922 24.156 -1.045 1 98.56 98 VAL A C 1
ATOM 749 O O . VAL A 1 98 ? -10.578 23.594 -1.925 1 98.56 98 VAL A O 1
ATOM 752 N N . ARG A 1 99 ? -8.727 24.594 -1.255 1 98.12 99 ARG A N 1
ATOM 753 C CA . ARG A 1 99 ? -8.078 24.469 -2.557 1 98.12 99 ARG A CA 1
ATOM 754 C C . ARG A 1 99 ? -7.855 23 -2.92 1 98.12 99 ARG A C 1
ATOM 756 O O . ARG A 1 99 ? -8.117 22.594 -4.055 1 98.12 99 ARG A O 1
ATOM 763 N N . MET A 1 100 ? -7.395 22.234 -1.95 1 98.38 100 MET A N 1
ATOM 764 C CA . MET A 1 100 ? -7.027 20.844 -2.23 1 98.38 100 MET A CA 1
ATOM 765 C C . MET A 1 100 ? -8.258 19.953 -2.242 1 98.38 100 MET A C 1
ATOM 767 O O . MET A 1 100 ? -8.398 19.094 -3.117 1 98.38 100 MET A O 1
ATOM 771 N N . LEU A 1 101 ? -9.148 20.141 -1.306 1 98.25 101 LEU A N 1
ATOM 772 C CA . LEU A 1 101 ? -10.227 19.188 -1.097 1 98.25 101 LEU A CA 1
ATOM 773 C C . LEU A 1 101 ? -11.531 19.688 -1.705 1 98.25 101 LEU A C 1
ATOM 775 O O . LEU A 1 101 ? -12.531 18.969 -1.741 1 98.25 101 LEU A O 1
ATOM 779 N N . GLY A 1 102 ? -11.531 20.938 -2.182 1 96.5 102 GLY A N 1
ATOM 780 C CA . GLY A 1 102 ? -12.734 21.531 -2.75 1 96.5 102 GLY A CA 1
ATOM 781 C C . GLY A 1 102 ? -13.578 22.281 -1.728 1 96.5 102 GLY A C 1
ATOM 782 O O . GLY A 1 102 ? -13.156 22.469 -0.584 1 96.5 102 GLY A O 1
ATOM 783 N N . GLU A 1 103 ? -14.773 22.641 -2.195 1 94.94 103 GLU A N 1
ATOM 784 C CA . GLU A 1 103 ? -15.688 23.391 -1.336 1 94.94 103 GLU A CA 1
ATOM 785 C C . GLU A 1 103 ? -16 22.609 -0.062 1 94.94 103 GLU A C 1
ATOM 787 O O . GLU A 1 103 ? -16.344 21.422 -0.119 1 94.94 103 GLU A O 1
ATOM 792 N N . GLY A 1 104 ? -15.844 23.266 1.074 1 96.19 104 GLY A N 1
ATOM 793 C CA . GLY A 1 104 ? -16.109 22.641 2.359 1 96.19 104 GLY A CA 1
ATOM 794 C C . GLY A 1 104 ? -14.922 21.844 2.889 1 96.19 104 GLY A C 1
ATOM 795 O O . GLY A 1 104 ? -15 21.234 3.953 1 96.19 104 GLY A O 1
ATOM 796 N N . GLY A 1 105 ? -13.852 21.891 2.172 1 97.62 105 GLY A N 1
ATOM 797 C CA . GLY A 1 105 ? -12.672 21.125 2.562 1 97.62 105 GLY A CA 1
ATOM 798 C C . GLY A 1 105 ? -12.094 21.578 3.893 1 97.62 105 GLY A C 1
ATOM 799 O O . GLY A 1 105 ? -11.477 20.781 4.602 1 97.62 105 GLY A O 1
ATOM 800 N N . ASP A 1 106 ? -12.305 22.828 4.246 1 96.81 106 ASP A N 1
ATOM 801 C CA . ASP A 1 106 ? -11.789 23.375 5.496 1 96.81 106 ASP A CA 1
ATOM 802 C C . ASP A 1 106 ? -12.562 22.828 6.695 1 96.81 106 ASP A C 1
ATOM 804 O O . ASP A 1 106 ? -12.102 22.922 7.836 1 96.81 106 ASP A O 1
ATOM 808 N N . LYS A 1 107 ? -13.719 22.234 6.492 1 97.31 107 LYS A N 1
ATOM 809 C CA . LYS A 1 107 ? -14.562 21.734 7.574 1 97.31 107 LYS A CA 1
ATOM 810 C C . LYS A 1 107 ? -14.562 20.203 7.598 1 97.31 107 LYS A C 1
ATOM 812 O O . LYS A 1 107 ? -15.227 19.594 8.438 1 97.31 107 LYS A O 1
ATOM 817 N N . MET A 1 108 ? -13.82 19.656 6.773 1 96.88 108 MET A N 1
ATOM 818 C CA . MET A 1 108 ? -13.852 18.203 6.613 1 96.88 108 MET A CA 1
ATOM 819 C C . MET A 1 108 ? -13.125 17.516 7.766 1 96.88 108 MET A C 1
ATOM 821 O O . MET A 1 108 ? -13.484 16.406 8.164 1 96.88 108 MET A O 1
ATOM 825 N N . LEU A 1 109 ? -12.141 18.156 8.227 1 97.25 109 LEU A N 1
ATOM 826 C CA . LEU A 1 109 ? -11.297 17.578 9.258 1 97.25 109 LEU A CA 1
ATOM 827 C C . LEU A 1 109 ? -11.344 18.406 10.539 1 97.25 109 LEU A C 1
ATOM 829 O O . LEU A 1 109 ? -11.609 19.609 10.492 1 97.25 109 LEU A O 1
ATOM 833 N N . SER A 1 110 ? -11.133 17.734 11.664 1 94.81 110 SER A N 1
ATOM 834 C CA . SER A 1 110 ? -10.984 18.469 12.922 1 94.81 110 SER A CA 1
ATOM 835 C C . SER A 1 110 ? -9.766 19.375 12.891 1 94.81 110 SER A C 1
ATOM 837 O O . SER A 1 110 ? -8.805 19.125 12.164 1 94.81 110 SER A O 1
ATOM 839 N N . GLU A 1 111 ? -9.812 20.391 13.68 1 94.25 111 GLU A N 1
ATOM 840 C CA . GLU A 1 111 ? -8.727 21.375 13.711 1 94.25 111 GLU A CA 1
ATOM 841 C C . GLU A 1 111 ? -7.391 20.703 14.031 1 94.25 111 GLU A C 1
ATOM 843 O O . GLU A 1 111 ? -6.387 20.969 13.359 1 94.25 111 GLU A O 1
ATOM 848 N N . GLU A 1 112 ? -7.391 19.859 14.93 1 91.5 112 GLU A N 1
ATOM 849 C CA . GLU A 1 112 ? -6.164 19.188 15.336 1 91.5 112 GLU A CA 1
ATOM 850 C C . GLU A 1 112 ? -5.578 18.359 14.188 1 91.5 112 GLU A C 1
ATOM 852 O O . GLU A 1 112 ? -4.375 18.422 13.93 1 91.5 112 GLU A O 1
ATOM 857 N N . VAL A 1 113 ? -6.422 17.688 13.516 1 94.75 113 VAL A N 1
ATOM 858 C CA . VAL A 1 113 ? -5.973 16.812 12.445 1 94.75 113 VAL A CA 1
ATOM 859 C C . VAL A 1 113 ? -5.52 17.641 11.242 1 94.75 113 VAL A C 1
ATOM 861 O O . VAL A 1 113 ? -4.551 17.281 10.562 1 94.75 113 VAL A O 1
ATOM 864 N N . LYS A 1 114 ? -6.168 18.734 11.016 1 96.88 114 LYS A N 1
ATOM 865 C CA . LYS A 1 114 ? -5.754 19.641 9.945 1 96.88 114 LYS A CA 1
ATOM 866 C C . LYS A 1 114 ? -4.305 20.078 10.125 1 96.88 114 LYS A C 1
ATOM 868 O O . LYS A 1 114 ? -3.51 20.016 9.18 1 96.88 114 LYS A O 1
ATOM 873 N N . TRP A 1 115 ? -4.086 20.469 11.312 1 95.38 115 TRP A N 1
ATOM 874 C CA . TRP A 1 115 ? -2.746 20.969 11.594 1 95.38 115 TRP A CA 1
ATOM 875 C C . TRP A 1 115 ? -1.724 19.844 11.602 1 95.38 115 TRP A C 1
ATOM 877 O O . TRP A 1 115 ? -0.619 19.984 11.07 1 95.38 115 TRP A O 1
ATOM 887 N N . GLN A 1 116 ? -2.055 18.766 12.141 1 94.31 116 GLN A N 1
ATOM 888 C CA . GLN A 1 116 ? -1.128 17.641 12.211 1 94.31 116 GLN A CA 1
ATOM 889 C C . GLN A 1 116 ? -0.729 17.172 10.812 1 94.31 116 GLN A C 1
ATOM 891 O O . GLN A 1 116 ? 0.429 16.828 10.578 1 94.31 116 GLN A O 1
ATOM 896 N N . ALA A 1 117 ? -1.64 17.156 9.898 1 97.38 117 ALA A N 1
ATOM 897 C CA . ALA A 1 117 ? -1.397 16.656 8.555 1 97.38 117 ALA A CA 1
ATOM 898 C C . ALA A 1 117 ? -0.332 17.484 7.84 1 97.38 117 ALA A C 1
ATOM 900 O O . ALA A 1 117 ? 0.383 16.969 6.973 1 97.38 117 ALA A O 1
ATOM 901 N N . VAL A 1 118 ? -0.175 18.75 8.258 1 97.88 118 VAL A N 1
ATOM 902 C CA . VAL A 1 118 ? 0.767 19.609 7.551 1 97.88 118 VAL A CA 1
ATOM 903 C C . VAL A 1 118 ? 2.008 19.844 8.406 1 97.88 118 VAL A C 1
ATOM 905 O O . VAL A 1 118 ? 2.832 20.703 8.102 1 97.88 118 VAL A O 1
ATOM 908 N N . THR A 1 119 ? 2.146 19.062 9.461 1 95.81 119 THR A N 1
ATOM 909 C CA . THR A 1 119 ? 3.268 19.25 10.375 1 95.81 119 THR A CA 1
ATOM 910 C C . THR A 1 119 ? 4.309 18.141 10.188 1 95.81 119 THR A C 1
ATOM 912 O O . THR A 1 119 ? 3.996 16.953 10.297 1 95.81 119 THR A O 1
ATOM 915 N N . HIS A 1 120 ? 5.441 18.516 9.828 1 94.75 120 HIS A N 1
ATOM 916 C CA . HIS A 1 120 ? 6.57 17.594 9.688 1 94.75 120 HIS A CA 1
ATOM 917 C C . HIS A 1 120 ? 7.262 17.375 11.031 1 94.75 120 HIS A C 1
ATOM 919 O O . HIS A 1 120 ? 7.219 18.234 11.914 1 94.75 120 HIS A O 1
ATOM 925 N N . LYS A 1 121 ? 7.992 16.344 11.164 1 90.69 121 LYS A N 1
ATOM 926 C CA . LYS A 1 121 ? 8.633 15.953 12.414 1 90.69 121 LYS A CA 1
ATOM 927 C C . LYS A 1 121 ? 9.727 16.938 12.797 1 90.69 121 LYS A C 1
ATOM 929 O O . LYS A 1 121 ? 10.102 17.047 13.969 1 90.69 121 LYS A O 1
ATOM 934 N N . SER A 1 122 ? 10.336 17.641 11.844 1 89.25 122 SER A N 1
ATOM 935 C CA . SER A 1 122 ? 11.375 18.625 12.125 1 89.25 122 SER A CA 1
ATOM 936 C C . SER A 1 122 ? 10.828 19.812 12.922 1 89.25 122 SER A C 1
ATOM 938 O O . SER A 1 122 ? 11.594 20.562 13.523 1 89.25 122 SER A O 1
ATOM 940 N N . PHE A 1 123 ? 9.516 19.938 12.844 1 86.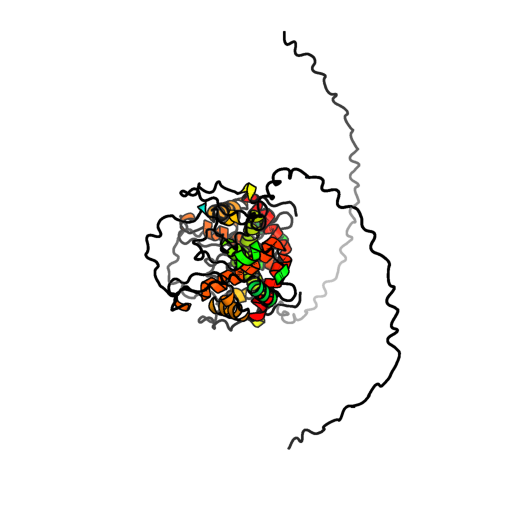62 123 PHE A N 1
ATOM 941 C CA . PHE A 1 123 ? 8.898 21.047 13.562 1 86.62 123 PHE A CA 1
ATOM 942 C C . PHE A 1 123 ? 8.766 20.719 15.047 1 86.62 123 PHE A C 1
ATOM 944 O O . PHE A 1 123 ? 8.219 19.688 15.414 1 86.62 123 PHE A O 1
ATOM 951 N N . ASP A 1 124 ? 9.273 21.531 15.867 1 76.44 124 ASP A N 1
ATOM 952 C CA . ASP A 1 124 ? 9.195 21.453 17.328 1 76.44 124 ASP A CA 1
ATOM 953 C C . ASP A 1 124 ? 9.648 20.078 17.812 1 76.44 124 ASP A C 1
ATOM 955 O O . ASP A 1 124 ? 9.07 19.531 18.766 1 76.44 124 ASP A O 1
ATOM 959 N N . GLN A 1 125 ? 10.5 19.484 17.156 1 68.88 125 GLN A N 1
ATOM 960 C CA . GLN A 1 125 ? 11.117 18.219 17.5 1 68.88 125 GLN A CA 1
ATOM 961 C C . GLN A 1 125 ? 10.062 17.109 17.625 1 68.88 125 GLN A C 1
ATOM 963 O O . GLN A 1 125 ? 10.203 16.203 18.438 1 68.88 125 GLN A O 1
ATOM 968 N N . GLY A 1 126 ? 8.969 17.375 17.016 1 66.25 126 GLY A N 1
ATOM 969 C CA . GLY A 1 126 ? 7.93 16.359 16.969 1 66.25 126 GLY A CA 1
ATOM 970 C C . GLY A 1 126 ? 7.09 16.297 18.219 1 66.25 126 GLY A C 1
ATOM 971 O O . GLY A 1 126 ? 6.242 15.414 18.375 1 66.25 126 GLY A O 1
ATOM 972 N N . ARG A 1 127 ? 7.223 17.172 19.047 1 65.56 127 ARG A N 1
ATOM 973 C CA . ARG A 1 127 ? 6.559 17.141 20.359 1 65.56 127 ARG A CA 1
ATOM 974 C C . ARG A 1 127 ? 5.062 17.375 20.219 1 65.56 127 ARG A C 1
ATOM 976 O O . ARG A 1 127 ? 4.273 16.938 21.047 1 65.56 127 ARG A O 1
ATOM 983 N N . ARG A 1 128 ? 4.715 18.031 19.25 1 65.94 128 ARG A N 1
ATOM 984 C CA . ARG A 1 128 ? 3.312 18.359 19.016 1 65.94 128 ARG A CA 1
ATOM 985 C C . ARG A 1 128 ? 2.646 17.312 18.109 1 65.94 128 ARG A C 1
ATOM 987 O O . ARG A 1 128 ? 1.463 17.438 17.797 1 65.94 128 ARG A O 1
ATOM 994 N N . GLY A 1 129 ? 3.334 16.281 17.844 1 80.31 129 GLY A N 1
ATOM 995 C CA . GLY A 1 129 ? 2.836 15.344 16.844 1 80.31 129 GLY A CA 1
ATOM 996 C C . GLY A 1 129 ? 3.203 15.727 15.43 1 80.31 129 GLY A C 1
ATOM 997 O O . GLY A 1 129 ? 3.426 16.906 15.133 1 80.31 129 GLY A O 1
ATOM 998 N N . PHE A 1 130 ? 3.316 14.859 14.617 1 90.31 130 PHE A N 1
ATOM 999 C CA . PHE A 1 130 ? 3.666 15.086 13.219 1 90.31 130 PHE A CA 1
ATOM 1000 C C . PHE A 1 130 ? 2.939 14.109 12.305 1 90.31 130 PHE A C 1
ATOM 1002 O O . PHE A 1 130 ? 2.154 13.281 12.781 1 90.31 130 PHE A O 1
ATOM 1009 N N . ASN A 1 131 ? 3.109 14.258 11.07 1 95.31 131 ASN A N 1
ATOM 1010 C CA . ASN A 1 131 ? 2.145 13.672 10.148 1 95.31 131 ASN A CA 1
ATOM 1011 C C . ASN A 1 131 ? 2.641 12.344 9.586 1 95.31 131 ASN A C 1
ATOM 1013 O O . ASN A 1 131 ? 2.057 11.797 8.648 1 95.31 131 ASN A O 1
ATOM 1017 N N . ASP A 1 132 ? 3.65 11.688 10.234 1 94.62 132 ASP A N 1
ATOM 1018 C CA . ASP A 1 132 ? 4.27 10.484 9.688 1 94.62 132 ASP A CA 1
ATOM 1019 C C . ASP A 1 132 ? 3.256 9.344 9.586 1 94.62 132 ASP A C 1
ATOM 1021 O O . ASP A 1 132 ? 3.17 8.68 8.555 1 94.62 132 ASP A O 1
ATOM 1025 N N . ARG A 1 133 ? 2.516 9.172 10.641 1 93.31 133 ARG A N 1
ATOM 1026 C CA . ARG A 1 133 ? 1.575 8.055 10.672 1 93.31 133 ARG A CA 1
ATOM 1027 C C . ARG A 1 133 ? 0.409 8.297 9.719 1 93.31 133 ARG A C 1
ATOM 1029 O O . ARG A 1 133 ? -0.06 7.367 9.055 1 93.31 133 ARG A O 1
ATOM 1036 N N . LEU A 1 134 ? -0.034 9.5 9.625 1 96.25 134 LEU A N 1
ATOM 1037 C CA . LEU A 1 134 ? -1.048 9.859 8.641 1 96.25 134 LEU A CA 1
ATOM 1038 C C . LEU A 1 134 ? -0.534 9.641 7.227 1 96.25 134 LEU A C 1
ATOM 1040 O O . LEU A 1 134 ? -1.25 9.109 6.375 1 96.25 134 LEU A O 1
ATOM 1044 N N . ALA A 1 135 ? 0.681 10.016 7.047 1 98.06 135 ALA A N 1
ATOM 1045 C CA . ALA A 1 135 ? 1.293 9.891 5.727 1 98.06 135 ALA A CA 1
ATOM 1046 C C . ALA A 1 135 ? 1.427 8.422 5.32 1 98.06 135 ALA A C 1
ATOM 1048 O O . ALA A 1 135 ? 1.233 8.078 4.152 1 98.06 135 ALA A O 1
ATOM 1049 N N . TYR A 1 136 ? 1.747 7.664 6.262 1 95.88 136 TYR A N 1
ATOM 1050 C CA . TYR A 1 136 ? 1.865 6.238 5.98 1 95.88 136 TYR A CA 1
ATOM 1051 C C . TYR A 1 136 ? 0.541 5.668 5.484 1 95.88 136 TYR A C 1
ATOM 1053 O O . TYR A 1 136 ? 0.494 4.996 4.453 1 95.88 136 TYR A O 1
ATOM 1061 N N . LEU A 1 137 ? -0.478 5.922 6.199 1 95.81 137 LEU A N 1
ATOM 1062 C CA . LEU A 1 137 ? -1.81 5.473 5.809 1 95.81 137 LEU A CA 1
ATOM 1063 C C . LEU A 1 137 ? -2.199 6.039 4.449 1 95.81 137 LEU A C 1
ATOM 1065 O O . LEU A 1 137 ? -2.654 5.305 3.57 1 95.81 137 LEU A O 1
ATOM 1069 N N . GLY A 1 138 ? -2.008 7.266 4.281 1 98.12 138 GLY A N 1
ATOM 1070 C CA . GLY A 1 138 ? -2.346 7.918 3.025 1 98.12 138 GLY A CA 1
ATOM 1071 C C . GLY A 1 138 ? -1.572 7.375 1.84 1 98.12 138 GLY A C 1
ATOM 1072 O O . GLY A 1 138 ? -2.125 7.227 0.748 1 98.12 138 GLY A O 1
ATOM 1073 N N . LYS A 1 139 ? -0.34 7.086 2.057 1 97.69 139 LYS A N 1
ATOM 1074 C CA . LYS A 1 139 ? 0.496 6.547 0.988 1 97.69 139 LYS A CA 1
ATOM 1075 C C . LYS A 1 139 ? -0.035 5.203 0.5 1 97.69 139 LYS A C 1
ATOM 1077 O O . LYS A 1 139 ? -0.108 4.961 -0.706 1 97.69 139 LYS A O 1
ATOM 1082 N N . GLN A 1 140 ? -0.374 4.418 1.421 1 96.44 140 GLN A N 1
ATOM 1083 C CA . GLN A 1 140 ? -0.929 3.123 1.044 1 96.44 140 GLN A CA 1
ATOM 1084 C C . GLN A 1 140 ? -2.199 3.289 0.214 1 96.44 140 GLN A C 1
ATOM 1086 O O . GLN A 1 140 ? -2.369 2.621 -0.808 1 96.44 140 GLN A O 1
ATOM 1091 N N . LEU A 1 141 ? -2.98 4.145 0.617 1 97.44 141 LEU A N 1
ATOM 1092 C CA . LEU A 1 141 ? -4.258 4.363 -0.051 1 97.44 141 LEU A CA 1
ATOM 1093 C C . LEU A 1 141 ? -4.051 4.934 -1.449 1 97.44 141 LEU A C 1
ATOM 1095 O O . LEU A 1 141 ? -4.633 4.441 -2.418 1 97.44 141 LEU A O 1
ATOM 1099 N N . VAL A 1 142 ? -3.252 5.906 -1.562 1 98.12 142 VAL A N 1
ATOM 1100 C CA . VAL A 1 142 ? -3.02 6.562 -2.846 1 98.12 142 VAL A CA 1
ATOM 1101 C C . VAL A 1 142 ? -2.35 5.586 -3.811 1 98.12 142 VAL A C 1
ATOM 1103 O O . VAL A 1 142 ? -2.711 5.52 -4.988 1 98.12 142 VAL A O 1
ATOM 1106 N N . THR A 1 143 ? -1.416 4.82 -3.324 1 97 143 THR A N 1
ATOM 1107 C CA . THR A 1 143 ? -0.696 3.869 -4.164 1 97 143 THR A CA 1
ATOM 1108 C C . THR A 1 143 ? -1.632 2.773 -4.668 1 97 143 THR A C 1
ATOM 1110 O O . THR A 1 143 ? -1.569 2.383 -5.836 1 97 143 THR A O 1
ATOM 1113 N N . LEU A 1 144 ? -2.424 2.293 -3.787 1 95.75 144 LEU A N 1
ATOM 1114 C CA . LEU A 1 144 ? -3.387 1.28 -4.203 1 95.75 144 LEU A CA 1
ATOM 1115 C C . LEU A 1 144 ? -4.312 1.825 -5.285 1 95.75 144 LEU A C 1
ATOM 1117 O O . LEU A 1 144 ? -4.543 1.167 -6.305 1 95.75 144 LEU A O 1
ATOM 1121 N N . GLN A 1 145 ? -4.828 2.99 -5.09 1 95.69 145 GLN A N 1
ATOM 1122 C CA . GLN A 1 145 ? -5.73 3.592 -6.066 1 95.69 145 GLN A CA 1
ATOM 1123 C C . GLN A 1 145 ? -5.016 3.848 -7.391 1 95.69 145 GLN A C 1
ATOM 1125 O O . GLN A 1 145 ? -5.609 3.693 -8.461 1 95.69 145 GLN A O 1
ATOM 1130 N N . ALA A 1 146 ? -3.793 4.25 -7.316 1 95.81 146 ALA A N 1
ATOM 1131 C CA . ALA A 1 146 ? -3 4.461 -8.523 1 95.81 146 ALA A CA 1
ATOM 1132 C C . ALA A 1 146 ? -2.818 3.154 -9.289 1 95.81 146 ALA A C 1
ATOM 1134 O O . ALA A 1 146 ? -2.994 3.115 -10.516 1 95.81 146 ALA A O 1
ATOM 1135 N N . THR A 1 147 ? -2.479 2.133 -8.562 1 94.12 147 THR A N 1
ATOM 1136 C CA . THR A 1 147 ? -2.285 0.817 -9.156 1 94.12 147 THR A CA 1
ATOM 1137 C C . THR A 1 147 ? -3.566 0.334 -9.836 1 94.12 147 THR A C 1
ATOM 1139 O O . THR A 1 147 ? -3.539 -0.124 -10.977 1 94.12 147 THR A O 1
ATOM 1142 N N . LEU A 1 148 ? -4.656 0.486 -9.148 1 91.88 148 LEU A N 1
ATOM 1143 C CA . LEU A 1 148 ? -5.949 0.067 -9.68 1 91.88 148 LEU A CA 1
ATOM 1144 C C . LEU A 1 148 ? -6.312 0.877 -10.922 1 91.88 148 LEU A C 1
ATOM 1146 O O . LEU A 1 148 ? -6.852 0.332 -11.883 1 91.88 148 LEU A O 1
ATOM 1150 N N . ALA A 1 149 ? -6.016 2.1 -10.898 1 92.12 149 ALA A N 1
ATOM 1151 C CA . ALA A 1 149 ? -6.301 2.959 -12.039 1 92.12 149 ALA A CA 1
ATOM 1152 C C . ALA A 1 149 ? -5.523 2.508 -13.273 1 92.12 149 ALA A C 1
ATOM 1154 O O . ALA A 1 149 ? -6.055 2.512 -14.391 1 92.12 149 ALA A O 1
ATOM 1155 N N . LEU A 1 150 ? -4.32 2.139 -13.117 1 91.5 150 LEU A N 1
ATOM 1156 C CA . LEU A 1 150 ? -3.488 1.678 -14.219 1 91.5 150 LEU A CA 1
ATOM 1157 C C . LEU A 1 150 ? -4.027 0.374 -14.797 1 91.5 150 LEU A C 1
ATOM 1159 O O . LEU A 1 150 ? -4.113 0.219 -16.016 1 91.5 150 LEU A O 1
ATOM 1163 N N . ILE A 1 151 ? -4.363 -0.52 -13.914 1 89.5 151 ILE A N 1
ATOM 1164 C CA . ILE A 1 151 ? -4.812 -1.847 -14.328 1 89.5 151 ILE A CA 1
ATOM 1165 C C . ILE A 1 151 ? -6.141 -1.736 -15.062 1 89.5 151 ILE A C 1
ATOM 1167 O O . ILE A 1 151 ? -6.406 -2.498 -16 1 89.5 151 ILE A O 1
ATOM 1171 N N . GLN A 1 152 ? -6.922 -0.792 -14.719 1 86.62 152 GLN A N 1
ATOM 1172 C CA . GLN A 1 152 ? -8.258 -0.64 -15.297 1 86.62 152 GLN A CA 1
ATOM 1173 C C . GLN A 1 152 ? -8.188 -0.046 -16.703 1 86.62 152 GLN A C 1
ATOM 1175 O O . GLN A 1 152 ? -9.109 -0.219 -17.5 1 86.62 152 GLN A O 1
ATOM 1180 N N . ASP A 1 153 ? -7.152 0.658 -16.969 1 84 153 ASP A N 1
ATOM 1181 C CA . ASP A 1 153 ? -6.984 1.234 -18.297 1 84 153 ASP A CA 1
ATOM 1182 C C . ASP A 1 153 ? -5.547 1.086 -18.797 1 84 153 ASP A C 1
ATOM 1184 O O . ASP A 1 153 ? -4.867 2.082 -19.047 1 84 153 ASP A O 1
ATOM 1188 N N . PRO A 1 154 ? -5.195 -0.161 -19.078 1 80.81 154 PRO A N 1
ATOM 1189 C CA . PRO A 1 154 ? -3.785 -0.391 -19.406 1 80.81 154 PRO A CA 1
ATOM 1190 C C . PRO A 1 154 ? -3.385 0.219 -20.75 1 80.81 154 PRO A C 1
ATOM 1192 O O . PRO A 1 154 ? -2.23 0.611 -20.938 1 80.81 154 PRO A O 1
ATOM 1195 N N . ALA A 1 155 ? -4.262 0.273 -21.656 1 78.19 155 ALA A N 1
ATOM 1196 C CA . ALA A 1 155 ? -3.969 0.763 -23.016 1 78.19 155 ALA A CA 1
ATOM 1197 C C . ALA A 1 155 ? -3.547 2.23 -22.984 1 78.19 155 ALA A C 1
ATOM 1199 O O . ALA A 1 155 ? -2.736 2.666 -23.797 1 78.19 155 ALA A O 1
ATOM 1200 N N . SER A 1 156 ? -4.027 2.939 -22.031 1 79.69 156 SER A N 1
ATOM 1201 C CA . SER A 1 156 ? -3.748 4.367 -21.938 1 79.69 156 SER A CA 1
ATOM 1202 C C . SER A 1 156 ? -2.336 4.625 -21.422 1 79.69 156 SER A C 1
ATOM 1204 O O . SER A 1 156 ? -1.801 5.723 -21.594 1 79.69 156 SER A O 1
ATOM 1206 N N . TYR A 1 157 ? -1.779 3.613 -20.844 1 77.69 157 TYR A N 1
ATOM 1207 C CA . TYR A 1 157 ? -0.499 3.842 -20.172 1 77.69 157 TYR A CA 1
ATOM 1208 C C . TYR A 1 157 ? 0.592 2.971 -20.781 1 77.69 157 TYR A C 1
ATOM 1210 O O . TYR A 1 157 ? 1.752 3.033 -20.375 1 77.69 157 TYR A O 1
ATOM 1218 N N . SER A 1 158 ? 0.109 2.059 -21.594 1 66.69 158 SER A N 1
ATOM 1219 C CA . SER A 1 158 ? 1.039 1.081 -22.141 1 66.69 158 SER A CA 1
ATOM 1220 C C . SER A 1 158 ? 2.148 1.764 -22.938 1 66.69 158 SER A C 1
ATOM 1222 O O . SER A 1 158 ? 1.882 2.637 -23.766 1 66.69 158 SER A O 1
ATOM 1224 N N . GLN A 1 159 ? 3.197 1.969 -22.203 1 61.25 159 GLN A N 1
ATOM 1225 C CA . GLN A 1 159 ? 4.352 2.342 -23.016 1 61.25 159 GLN A CA 1
ATOM 1226 C C . GLN A 1 159 ? 4.922 1.133 -23.75 1 61.25 159 GLN A C 1
ATOM 1228 O O . GLN A 1 159 ? 4.832 0.004 -23.266 1 61.25 159 GLN A O 1
ATOM 1233 N N . LYS A 1 160 ? 5.148 1.35 -25.062 1 53.59 160 LYS A N 1
ATOM 1234 C CA . LYS A 1 160 ? 5.801 0.328 -25.875 1 53.59 160 LYS A CA 1
ATOM 1235 C C . LYS A 1 160 ? 6.926 -0.356 -25.109 1 53.59 160 LYS A C 1
ATOM 1237 O O . LYS A 1 160 ? 7.82 0.31 -24.578 1 53.59 160 LYS A O 1
ATOM 1242 N N . LEU A 1 161 ? 6.527 -1.461 -24.469 1 56 161 LEU A N 1
ATOM 1243 C CA . LEU A 1 161 ? 7.625 -2.234 -23.906 1 56 161 LEU A CA 1
ATOM 1244 C C . LEU A 1 161 ? 8.766 -2.385 -24.906 1 56 161 LEU A C 1
ATOM 1246 O O . LEU A 1 161 ? 8.523 -2.496 -26.109 1 56 161 LEU A O 1
ATOM 1250 N N . PRO A 1 162 ? 9.891 -1.979 -24.406 1 54.69 162 PRO A N 1
ATOM 1251 C CA . PRO A 1 162 ? 10.969 -2.197 -25.375 1 54.69 162 PRO A CA 1
ATOM 1252 C C . PRO A 1 162 ? 10.93 -3.588 -26 1 54.69 162 PRO A C 1
ATOM 1254 O O . PRO A 1 162 ? 10.461 -4.539 -25.375 1 54.69 162 PRO A O 1
ATOM 1257 N N . ALA A 1 163 ? 10.977 -3.588 -27.25 1 52.91 163 ALA A N 1
ATOM 1258 C CA . ALA A 1 163 ? 11.047 -4.84 -28 1 52.91 163 ALA A CA 1
ATOM 1259 C C . ALA A 1 163 ? 11.984 -5.836 -27.328 1 52.91 163 ALA A C 1
ATOM 1261 O O . ALA A 1 163 ? 13.047 -5.457 -26.828 1 52.91 163 ALA A O 1
ATOM 1262 N N . ASP A 1 164 ? 11.445 -6.863 -26.734 1 55.94 164 ASP A N 1
ATOM 1263 C CA . ASP A 1 164 ? 12.312 -7.914 -26.203 1 55.94 164 ASP A CA 1
ATOM 1264 C C . ASP A 1 164 ? 13.453 -8.227 -27.172 1 55.94 164 ASP A C 1
ATOM 1266 O O . ASP A 1 164 ? 13.219 -8.484 -28.359 1 55.94 164 ASP A O 1
ATOM 1270 N N . PRO A 1 165 ? 14.602 -7.836 -26.703 1 58.88 165 PRO A N 1
ATOM 1271 C CA . PRO A 1 165 ? 15.719 -8.094 -27.609 1 58.88 165 PRO A CA 1
ATOM 1272 C C . PRO A 1 165 ? 15.68 -9.5 -28.203 1 58.88 165 PRO A C 1
ATOM 1274 O O . PRO A 1 165 ? 16.281 -9.742 -29.25 1 58.88 165 PRO A O 1
ATOM 1277 N N . TYR A 1 166 ? 15.047 -10.359 -27.484 1 60.31 166 TYR A N 1
ATOM 1278 C CA . TYR A 1 166 ? 15.039 -11.75 -27.938 1 60.31 166 TYR A CA 1
ATOM 1279 C C . TYR A 1 166 ? 13.734 -12.078 -28.656 1 60.31 166 TYR A C 1
ATOM 1281 O O . TYR A 1 166 ? 13.453 -13.242 -28.938 1 60.31 166 TYR A O 1
ATOM 1289 N N . ASN A 1 167 ? 13.016 -10.961 -29.078 1 56.84 167 ASN A N 1
ATOM 1290 C CA . ASN A 1 167 ? 11.773 -11.086 -29.859 1 56.84 167 ASN A CA 1
ATOM 1291 C C . ASN A 1 167 ? 10.773 -12.008 -29.156 1 56.84 167 ASN A C 1
ATOM 1293 O O . ASN A 1 167 ? 10.133 -12.828 -29.812 1 56.84 167 ASN A O 1
ATOM 1297 N N . ARG A 1 168 ? 10.938 -12.008 -27.875 1 56.25 168 ARG A N 1
ATOM 1298 C CA . ARG A 1 168 ? 9.961 -12.789 -27.109 1 56.25 168 ARG A CA 1
ATOM 1299 C C . ARG A 1 168 ? 8.641 -12.031 -26.984 1 56.25 168 ARG A C 1
ATOM 1301 O O . ARG A 1 168 ? 8.633 -10.805 -26.875 1 56.25 168 ARG A O 1
ATOM 1308 N N . THR A 1 169 ? 7.605 -12.68 -27.469 1 59.09 169 THR A N 1
ATOM 1309 C CA . THR A 1 169 ? 6.289 -12.086 -27.266 1 59.09 169 THR A CA 1
ATOM 1310 C C . THR A 1 169 ? 5.797 -12.328 -25.844 1 59.09 169 THR A C 1
ATOM 1312 O O . THR A 1 169 ? 5.734 -13.469 -25.391 1 59.09 169 THR A O 1
ATOM 1315 N N . PRO A 1 170 ? 5.727 -11.195 -25.219 1 60.91 170 PRO A N 1
ATOM 1316 C CA . PRO A 1 170 ? 5.254 -11.367 -23.844 1 60.91 170 PRO A CA 1
ATOM 1317 C C . PRO A 1 170 ? 3.93 -12.125 -23.766 1 60.91 170 PRO A C 1
ATOM 1319 O O . PRO A 1 170 ? 3.109 -12.039 -24.688 1 60.91 170 PRO A O 1
ATOM 1322 N N . PHE A 1 171 ? 3.885 -13.039 -22.812 1 62.25 171 PHE A N 1
ATOM 1323 C CA . PHE A 1 171 ? 2.658 -13.797 -22.578 1 62.25 171 PHE A CA 1
ATOM 1324 C C . PHE A 1 171 ? 1.49 -12.859 -22.297 1 62.25 171 PHE A C 1
ATOM 1326 O O . PHE A 1 171 ? 1.611 -11.922 -21.516 1 62.25 171 PHE A O 1
ATOM 1333 N N . GLN A 1 172 ? 0.467 -12.938 -23.188 1 65.94 172 GLN A N 1
ATOM 1334 C CA . GLN A 1 172 ? -0.737 -12.141 -22.984 1 65.94 172 GLN A CA 1
ATOM 1335 C C . GLN A 1 172 ? -1.964 -13.023 -22.797 1 65.94 172 GLN A C 1
ATOM 1337 O O . GLN A 1 172 ? -2.131 -14.023 -23.516 1 65.94 172 GLN A O 1
ATOM 1342 N N . HIS A 1 173 ? -2.588 -12.992 -21.672 1 73.44 173 HIS A N 1
ATOM 1343 C CA . HIS A 1 173 ? -3.873 -13.633 -21.406 1 73.44 173 HIS A CA 1
ATOM 1344 C C . HIS A 1 173 ? -4.926 -12.617 -20.984 1 73.44 173 HIS A C 1
ATOM 1346 O O . HIS A 1 173 ? -4.629 -11.695 -20.219 1 73.44 173 HIS A O 1
ATOM 1352 N N . PRO A 1 174 ? -6.133 -12.82 -21.578 1 72.75 174 PRO A N 1
ATOM 1353 C CA . PRO A 1 174 ? -7.184 -11.852 -21.25 1 72.75 174 PRO A CA 1
ATOM 1354 C C . PRO A 1 174 ? -7.391 -11.68 -19.75 1 72.75 174 PRO A C 1
ATOM 1356 O O . PRO A 1 174 ? -7.637 -10.562 -19.281 1 72.75 174 PRO A O 1
ATOM 1359 N N . SER A 1 175 ? -7.227 -12.758 -19.047 1 71.94 175 SER A N 1
ATOM 1360 C CA . SER A 1 175 ? -7.469 -12.719 -17.609 1 71.94 175 SER A CA 1
ATOM 1361 C C . SER A 1 175 ? -6.355 -11.969 -16.875 1 71.94 175 SER A C 1
ATOM 1363 O O . SER A 1 175 ? -6.508 -11.602 -15.711 1 71.94 175 SER A O 1
ATOM 1365 N N . LEU A 1 176 ? -5.309 -11.75 -17.609 1 77.88 176 LEU A N 1
ATOM 1366 C CA . LEU A 1 176 ? -4.168 -11.062 -17 1 77.88 176 LEU A CA 1
ATOM 1367 C C . LEU A 1 176 ? -3.924 -9.719 -17.688 1 77.88 176 LEU A C 1
ATOM 1369 O O . LEU A 1 176 ? -2.898 -9.078 -17.453 1 77.88 176 LEU A O 1
ATOM 1373 N N . GLU A 1 177 ? -4.969 -9.5 -18.516 1 75.19 177 GLU A N 1
ATOM 1374 C CA . GLU A 1 177 ? -4.867 -8.242 -19.25 1 75.19 177 GLU A CA 1
ATOM 1375 C C . GLU A 1 177 ? -4.82 -7.047 -18.297 1 75.19 177 GLU A C 1
ATOM 1377 O O . GLU A 1 177 ? -5.555 -7.004 -17.312 1 75.19 177 GLU A O 1
ATOM 1382 N N . GLY A 1 178 ? -3.932 -6.133 -18.469 1 76.19 178 GLY A N 1
ATOM 1383 C CA . GLY A 1 178 ? -3.834 -4.926 -17.672 1 76.19 178 GLY A CA 1
ATOM 1384 C C . GLY A 1 178 ? -2.686 -4.965 -16.672 1 76.19 178 GLY A C 1
ATOM 1385 O O . GLY A 1 178 ? -2.076 -3.932 -16.391 1 76.19 178 GLY A O 1
ATOM 1386 N N . LEU A 1 179 ? -2.438 -6.141 -16.25 1 84.12 179 LEU A N 1
ATOM 1387 C CA . LEU A 1 179 ? -1.409 -6.273 -15.227 1 84.12 179 LEU A CA 1
ATOM 1388 C C . LEU A 1 179 ? -0.035 -5.922 -15.789 1 84.12 179 LEU A C 1
ATOM 1390 O O . LEU A 1 179 ? 0.87 -5.547 -15.039 1 84.12 179 LEU A O 1
ATOM 1394 N N . GLU A 1 180 ? 0.057 -6.055 -17.109 1 80 180 GLU A N 1
ATOM 1395 C CA . GLU A 1 180 ? 1.347 -5.82 -17.75 1 80 180 GLU A CA 1
ATOM 1396 C C . GLU A 1 180 ? 1.803 -4.379 -17.562 1 80 180 GLU A C 1
ATOM 1398 O O . GLU A 1 180 ? 3.002 -4.09 -17.594 1 80 180 GLU A O 1
ATOM 1403 N N . VAL A 1 181 ? 0.882 -3.539 -17.359 1 83.31 181 VAL A N 1
ATOM 1404 C CA . VAL A 1 181 ? 1.168 -2.113 -17.219 1 83.31 181 VAL A CA 1
ATOM 1405 C C . VAL A 1 181 ? 1.992 -1.869 -15.953 1 83.31 181 VAL A C 1
ATOM 1407 O O . VAL A 1 181 ? 2.707 -0.869 -15.859 1 83.31 181 VAL A O 1
ATOM 1410 N N . LEU A 1 182 ? 1.926 -2.791 -15.055 1 85.44 182 LEU A N 1
ATOM 1411 C CA . LEU A 1 182 ? 2.621 -2.633 -13.781 1 85.44 182 LEU A CA 1
ATOM 1412 C C . LEU A 1 182 ? 4.109 -2.922 -13.938 1 85.44 182 LEU A C 1
ATOM 1414 O O . LEU A 1 182 ? 4.898 -2.65 -13.023 1 85.44 182 LEU A O 1
ATOM 1418 N N . SER A 1 183 ? 4.461 -3.402 -15.047 1 78.38 183 SER A N 1
ATOM 1419 C CA . SER A 1 183 ? 5.875 -3.631 -15.328 1 78.38 183 SER A CA 1
ATOM 1420 C C . SER A 1 183 ? 6.527 -2.387 -15.922 1 78.38 183 SER A C 1
ATOM 1422 O O . SER A 1 183 ? 7.758 -2.289 -15.977 1 78.38 183 SER A O 1
ATOM 1424 N N . SER A 1 184 ? 5.75 -1.509 -16.344 1 78.5 184 SER A N 1
ATOM 1425 C CA . SER A 1 184 ? 6.258 -0.26 -16.906 1 78.5 184 SER A CA 1
ATOM 1426 C C . SER A 1 184 ? 6.582 0.747 -15.805 1 78.5 184 SER A C 1
ATOM 1428 O O . SER A 1 184 ? 6.023 0.678 -14.711 1 78.5 184 SER A O 1
ATOM 1430 N N . PRO A 1 185 ? 7.504 1.635 -16.156 1 87 185 PRO A N 1
ATOM 1431 C CA . PRO A 1 185 ? 7.832 2.66 -15.156 1 87 185 PRO A CA 1
ATOM 1432 C C . PRO A 1 185 ? 6.738 3.715 -15.016 1 87 185 PRO A C 1
ATOM 1434 O O . PRO A 1 185 ? 6.945 4.738 -14.359 1 87 185 PRO A O 1
ATOM 1437 N N . THR A 1 186 ? 5.668 3.459 -15.555 1 87.44 186 THR A N 1
ATOM 1438 C CA . THR A 1 186 ? 4.598 4.449 -15.617 1 87.44 186 THR A CA 1
ATOM 1439 C C . THR A 1 186 ? 4.133 4.832 -14.219 1 87.44 186 THR A C 1
ATOM 1441 O O . THR A 1 186 ? 3.998 6.016 -13.906 1 87.44 186 THR A O 1
ATOM 1444 N N . LEU A 1 187 ? 3.855 3.877 -13.414 1 91.12 187 LEU A N 1
ATOM 1445 C CA . LEU A 1 187 ? 3.402 4.148 -12.055 1 91.12 187 LEU A CA 1
ATOM 1446 C C . LEU A 1 187 ? 4.418 5.004 -11.305 1 91.12 187 LEU A C 1
ATOM 1448 O O . LEU A 1 187 ? 4.059 6.031 -10.719 1 91.12 187 LEU A O 1
ATOM 1452 N N . GLU A 1 188 ? 5.633 4.641 -11.375 1 92.81 188 GLU A N 1
ATOM 1453 C CA . GLU A 1 188 ? 6.699 5.355 -10.68 1 92.81 188 GLU A CA 1
ATOM 1454 C C . GLU A 1 188 ? 6.859 6.77 -11.227 1 92.81 188 GLU A C 1
ATOM 1456 O O . GLU A 1 188 ? 7.113 7.707 -10.469 1 92.81 188 GLU A O 1
ATOM 1461 N N . THR A 1 189 ? 6.711 6.852 -12.492 1 93.06 189 THR A N 1
ATOM 1462 C CA . THR A 1 189 ? 6.871 8.156 -13.133 1 93.06 189 THR A CA 1
ATOM 1463 C C . THR A 1 189 ? 5.727 9.086 -12.75 1 93.06 189 THR A C 1
ATOM 1465 O O . THR A 1 189 ? 5.953 10.234 -12.359 1 93.06 189 THR A O 1
ATOM 1468 N N . LEU A 1 190 ? 4.562 8.602 -12.812 1 94 190 LEU A N 1
ATOM 1469 C CA . LEU A 1 190 ? 3.389 9.422 -12.539 1 94 190 LEU A CA 1
ATOM 1470 C C . LEU A 1 190 ? 3.285 9.75 -11.055 1 94 190 LEU A C 1
ATOM 1472 O O . LEU A 1 190 ? 2.785 10.812 -10.688 1 94 190 LEU A O 1
ATOM 1476 N N . MET A 1 191 ? 3.809 8.852 -10.219 1 96.5 191 MET A N 1
ATOM 1477 C CA . MET A 1 191 ? 3.705 9.023 -8.773 1 96.5 191 MET A CA 1
ATOM 1478 C C . MET A 1 191 ? 5.027 9.508 -8.188 1 96.5 191 MET A C 1
ATOM 1480 O O . MET A 1 191 ? 5.297 9.305 -7 1 96.5 191 MET A O 1
ATOM 1484 N N . SER A 1 192 ? 5.812 10.102 -8.977 1 97.19 192 SER A N 1
ATOM 1485 C CA . SER A 1 192 ? 7.125 10.531 -8.516 1 97.19 192 SER A CA 1
ATOM 1486 C C . SER A 1 192 ? 7.004 11.633 -7.465 1 97.19 192 SER A C 1
ATOM 1488 O O . SER A 1 192 ? 6.059 12.43 -7.496 1 97.19 192 SER A O 1
ATOM 1490 N N . LYS A 1 193 ? 8.008 11.672 -6.594 1 97.12 193 LYS A N 1
ATOM 1491 C CA . LYS A 1 193 ? 8.055 12.703 -5.559 1 97.12 193 LYS A CA 1
ATOM 1492 C C . LYS A 1 193 ? 8.016 14.102 -6.176 1 97.12 193 LYS A C 1
ATOM 1494 O O . LYS A 1 193 ? 7.344 14.992 -5.656 1 97.12 193 LYS A O 1
ATOM 1499 N N . LYS A 1 194 ? 8.703 14.273 -7.262 1 96.31 194 LYS A N 1
ATOM 1500 C CA . LYS A 1 194 ? 8.742 15.57 -7.941 1 96.31 194 LYS A CA 1
ATOM 1501 C C . LYS A 1 194 ? 7.352 16 -8.383 1 96.31 194 LYS A C 1
ATOM 1503 O O . LYS A 1 194 ? 6.949 17.141 -8.141 1 96.31 194 LYS A O 1
ATOM 1508 N N . ARG A 1 195 ? 6.617 15.109 -8.969 1 97.75 195 ARG A N 1
ATOM 1509 C CA . ARG A 1 195 ? 5.289 15.438 -9.477 1 97.75 195 ARG A CA 1
ATOM 1510 C C . ARG A 1 195 ? 4.305 15.656 -8.336 1 97.75 195 ARG A C 1
ATOM 1512 O O . ARG A 1 195 ? 3.484 16.578 -8.383 1 97.75 195 ARG A O 1
ATOM 1519 N N . LEU A 1 196 ? 4.375 14.844 -7.328 1 98.62 196 LEU A N 1
ATOM 1520 C CA . LEU A 1 196 ? 3.512 15 -6.164 1 98.62 196 LEU A CA 1
ATOM 1521 C C . LEU A 1 196 ? 3.789 16.312 -5.449 1 98.62 196 LEU A C 1
ATOM 1523 O O . LEU A 1 196 ? 2.857 17.016 -5.043 1 98.62 196 LEU A O 1
ATOM 1527 N N . ALA A 1 197 ? 5.078 16.609 -5.344 1 98.25 197 ALA A N 1
ATOM 1528 C CA . ALA A 1 197 ? 5.461 17.875 -4.711 1 98.25 197 ALA A CA 1
ATOM 1529 C C . ALA A 1 197 ? 4.977 19.062 -5.531 1 98.25 197 ALA A C 1
ATOM 1531 O O . ALA A 1 197 ? 4.504 20.062 -4.973 1 98.25 197 ALA A O 1
ATOM 1532 N N . ALA A 1 198 ? 5.133 18.984 -6.801 1 98.38 198 ALA A N 1
ATOM 1533 C CA . ALA A 1 198 ? 4.664 20.062 -7.672 1 98.38 198 ALA A CA 1
ATOM 1534 C C . ALA A 1 198 ? 3.16 20.266 -7.523 1 98.38 198 ALA A C 1
ATOM 1536 O O . ALA A 1 198 ? 2.688 21.406 -7.484 1 98.38 198 ALA A O 1
ATOM 1537 N N . LEU A 1 199 ? 2.469 19.219 -7.414 1 98.62 199 LEU A N 1
ATOM 1538 C CA . LEU A 1 199 ? 1.028 19.312 -7.203 1 98.62 199 LEU A CA 1
ATOM 1539 C C . LEU A 1 199 ? 0.717 19.953 -5.855 1 98.62 199 LEU A C 1
ATOM 1541 O O . LEU A 1 199 ? -0.191 20.781 -5.754 1 98.62 199 LEU A O 1
ATOM 1545 N N . GLY A 1 200 ? 1.432 19.562 -4.832 1 98.56 200 GLY A N 1
ATOM 1546 C CA . GLY A 1 200 ? 1.286 20.203 -3.537 1 98.56 200 GLY A CA 1
ATOM 1547 C C . GLY A 1 200 ? 1.498 21.703 -3.592 1 98.56 200 GLY A C 1
ATOM 1548 O O . GLY A 1 200 ? 0.766 22.469 -2.953 1 98.56 200 GLY A O 1
ATOM 1549 N N . ARG A 1 201 ? 2.48 22.125 -4.34 1 98 201 ARG A N 1
ATOM 1550 C CA . ARG A 1 201 ? 2.75 23.547 -4.5 1 98 201 ARG A CA 1
ATOM 1551 C C . ARG A 1 201 ? 1.6 24.234 -5.219 1 98 201 ARG A C 1
ATOM 1553 O O . ARG A 1 201 ? 1.266 25.391 -4.902 1 98 201 ARG A O 1
ATOM 1560 N N . GLN A 1 202 ? 1.031 23.547 -6.156 1 98.31 202 GLN A N 1
ATOM 1561 C CA . GLN A 1 202 ? -0.125 24.094 -6.852 1 98.31 202 GLN A CA 1
ATOM 1562 C C . GLN A 1 202 ? -1.28 24.344 -5.883 1 98.31 202 GLN A C 1
ATOM 1564 O O . GLN A 1 202 ? -2.041 25.297 -6.051 1 98.31 202 GLN A O 1
ATOM 1569 N N . TYR A 1 203 ? -1.354 23.516 -4.891 1 98.44 203 TYR A N 1
ATOM 1570 C CA . TYR A 1 203 ? -2.385 23.688 -3.875 1 98.44 203 TYR A CA 1
ATOM 1571 C C . TYR A 1 203 ? -1.931 24.672 -2.797 1 98.44 203 TYR A C 1
ATOM 1573 O O . TYR A 1 203 ? -2.629 24.875 -1.8 1 98.44 203 TYR A O 1
ATOM 1581 N N . GLU A 1 204 ? -0.746 25.172 -2.896 1 98 204 GLU A N 1
ATOM 1582 C CA . GLU A 1 204 ? -0.14 26.125 -1.975 1 98 204 GLU A CA 1
ATOM 1583 C C . GLU A 1 204 ? 0.146 25.484 -0.621 1 98 204 GLU A C 1
ATOM 1585 O O . GLU A 1 204 ? 0.014 26.141 0.42 1 98 204 GLU A O 1
ATOM 1590 N N . LEU A 1 205 ? 0.495 24.266 -0.705 1 98.19 205 LEU A N 1
ATOM 1591 C CA . LEU A 1 205 ? 0.826 23.516 0.507 1 98.19 205 LEU A CA 1
ATOM 1592 C C . LEU A 1 205 ? 2.098 24.062 1.147 1 98.19 205 LEU A C 1
ATOM 1594 O O . LEU A 1 205 ? 2.227 24.078 2.375 1 98.19 205 LEU A O 1
ATOM 1598 N N . ASP A 1 206 ? 3.068 24.469 0.402 1 95 206 ASP A N 1
ATOM 1599 C CA . ASP A 1 206 ? 4.352 24.953 0.907 1 95 206 ASP A CA 1
ATOM 1600 C C . ASP A 1 206 ? 4.172 26.172 1.807 1 95 206 ASP A C 1
ATOM 1602 O O . ASP A 1 206 ? 4.977 26.406 2.709 1 95 206 ASP A O 1
ATOM 1606 N N . GLY A 1 207 ? 3.061 26.875 1.628 1 95.38 207 GLY A N 1
ATOM 1607 C CA . GLY A 1 207 ? 2.807 28.062 2.432 1 95.38 207 GLY A CA 1
ATOM 1608 C C . GLY A 1 207 ? 2.215 27.75 3.793 1 95.38 207 GLY A C 1
ATOM 1609 O O . GLY A 1 207 ? 2.203 28.609 4.684 1 95.38 207 GLY A O 1
ATOM 1610 N N . VAL A 1 208 ? 1.776 26.5 3.982 1 97.12 208 VAL A N 1
ATOM 1611 C CA . VAL A 1 208 ? 1.093 26.203 5.238 1 97.12 208 VAL A CA 1
ATOM 1612 C C . VAL A 1 208 ? 1.817 25.062 5.965 1 97.12 208 VAL A C 1
ATOM 1614 O O . VAL A 1 208 ? 1.508 24.766 7.117 1 97.12 208 VAL A O 1
ATOM 1617 N N . MET A 1 209 ? 2.736 24.5 5.324 1 95.75 209 MET A N 1
ATOM 1618 C CA . MET A 1 209 ? 3.482 23.391 5.914 1 95.75 209 MET A CA 1
ATOM 1619 C C . MET A 1 209 ? 4.332 23.875 7.086 1 95.75 209 MET A C 1
ATOM 1621 O O . MET A 1 209 ? 4.969 24.922 7.008 1 95.75 209 MET A O 1
ATOM 1625 N N . ARG A 1 210 ? 4.25 23.109 8.148 1 94.31 210 ARG A N 1
ATOM 1626 C CA . ARG A 1 210 ? 5.102 23.375 9.305 1 94.31 210 ARG A CA 1
ATOM 1627 C C . ARG A 1 210 ? 6.344 22.5 9.281 1 94.31 210 ARG A C 1
ATOM 1629 O O . ARG A 1 210 ? 6.273 21.312 9.617 1 94.31 210 ARG A O 1
ATOM 1636 N N . TRP A 1 211 ? 7.414 23.062 8.836 1 93.12 211 TRP A N 1
ATOM 1637 C CA . TRP A 1 211 ? 8.672 22.375 8.555 1 93.12 211 TRP A CA 1
ATOM 1638 C C . TRP A 1 211 ? 9.859 23.312 8.781 1 93.12 211 TRP A C 1
ATOM 1640 O O . TRP A 1 211 ? 9.805 24.484 8.438 1 93.12 211 TRP A O 1
ATOM 1650 N N . ILE A 1 212 ? 10.898 22.781 9.445 1 90.12 212 ILE A N 1
ATOM 1651 C CA . ILE A 1 212 ? 12.148 23.516 9.609 1 90.12 212 ILE A CA 1
ATOM 1652 C C . ILE A 1 212 ? 13.227 22.922 8.711 1 90.12 212 ILE A C 1
ATOM 1654 O O . ILE A 1 212 ? 13.727 21.828 8.984 1 90.12 212 ILE A O 1
ATOM 1658 N N . PRO A 1 213 ? 13.609 23.703 7.699 1 90.69 213 PRO A N 1
ATOM 1659 C CA . PRO A 1 213 ? 14.648 23.188 6.809 1 90.69 213 PRO A CA 1
ATOM 1660 C C . PRO A 1 213 ? 16.016 23.109 7.484 1 90.69 213 PRO A C 1
ATOM 1662 O O . PRO A 1 213 ? 16.359 23.969 8.297 1 90.69 213 PRO A O 1
ATOM 1665 N N . ARG A 1 214 ? 16.734 22.141 7.164 1 87.81 214 ARG A N 1
ATOM 1666 C CA . ARG A 1 214 ? 18.109 22 7.668 1 87.81 214 ARG A CA 1
ATOM 1667 C C . ARG A 1 214 ? 18.984 23.141 7.199 1 87.81 214 ARG A C 1
ATOM 1669 O O . ARG A 1 214 ? 19.844 23.625 7.945 1 87.81 214 ARG A O 1
ATOM 1676 N N . LYS A 1 215 ? 18.781 23.5 5.93 1 88.25 215 LYS A N 1
ATOM 1677 C CA . LYS A 1 215 ? 19.453 24.656 5.328 1 88.25 215 LYS A CA 1
ATOM 1678 C C . LYS A 1 215 ? 18.438 25.703 4.883 1 88.25 215 LYS A C 1
ATOM 1680 O O . LYS A 1 215 ? 17.969 25.672 3.742 1 88.25 215 LYS A O 1
ATOM 1685 N N . PRO A 1 216 ? 18.234 26.672 5.617 1 84.12 216 PRO A N 1
ATOM 1686 C CA . PRO A 1 216 ? 17.172 27.656 5.352 1 84.12 216 PRO A CA 1
ATOM 1687 C C . PRO A 1 216 ? 17.375 28.406 4.039 1 84.12 216 PRO A C 1
ATOM 1689 O O . PRO A 1 216 ? 16.422 28.953 3.479 1 84.12 216 PRO A O 1
ATOM 1692 N N . SER A 1 217 ? 18.578 28.375 3.586 1 85.44 217 SER A N 1
ATOM 1693 C CA . SER A 1 217 ? 18.859 29.109 2.357 1 85.44 217 SER A CA 1
ATOM 1694 C C . SER A 1 217 ? 18.609 28.25 1.126 1 85.44 217 SER A C 1
ATOM 1696 O O . SER A 1 217 ? 18.609 28.75 -0.001 1 85.44 217 SER A O 1
ATOM 1698 N N . ASP A 1 218 ? 18.391 27 1.366 1 88.38 218 ASP A N 1
ATOM 1699 C CA . ASP A 1 218 ? 18.188 26.078 0.253 1 88.38 218 ASP A CA 1
ATOM 1700 C C . ASP A 1 218 ? 17.125 25.031 0.592 1 88.38 218 ASP A C 1
ATOM 1702 O O . ASP A 1 218 ? 17.453 23.938 1.062 1 88.38 218 ASP A O 1
ATOM 1706 N N . PHE A 1 219 ? 15.977 25.375 0.194 1 88.06 219 PHE A N 1
ATOM 1707 C CA . PHE A 1 219 ? 14.852 24.516 0.534 1 88.06 219 PHE A CA 1
ATOM 1708 C C . PHE A 1 219 ? 14.938 23.188 -0.22 1 88.06 219 PHE A C 1
ATOM 1710 O O . PHE A 1 219 ? 14.609 22.141 0.323 1 88.06 219 PHE A O 1
ATOM 1717 N N . GLN A 1 220 ? 15.43 23.297 -1.436 1 89.94 220 GLN A N 1
ATOM 1718 C CA . GLN A 1 220 ? 15.523 22.094 -2.25 1 89.94 220 GLN A CA 1
ATOM 1719 C C . GLN A 1 220 ? 16.531 21.094 -1.656 1 89.94 220 GLN A C 1
ATOM 1721 O O . GLN A 1 220 ? 16.219 19.906 -1.523 1 89.94 220 GLN A O 1
ATOM 1726 N N . LEU A 1 221 ? 17.562 21.609 -1.267 1 86.69 221 LEU A N 1
ATOM 1727 C CA . LEU A 1 221 ? 18.578 20.766 -0.657 1 86.69 221 LEU A CA 1
ATOM 1728 C C . LEU A 1 221 ? 18.109 20.234 0.694 1 86.69 221 LEU A C 1
ATOM 1730 O O . LEU A 1 221 ? 18.547 19.172 1.133 1 86.69 221 LEU A O 1
ATOM 1734 N N . SER A 1 222 ? 17.219 21.031 1.327 1 90.94 222 SER A N 1
ATOM 1735 C CA . SER A 1 222 ? 16.688 20.625 2.623 1 90.94 222 SER A CA 1
ATOM 1736 C C . SER A 1 222 ? 15.586 19.578 2.469 1 90.94 222 SER A C 1
ATOM 1738 O O . SER A 1 222 ? 15.039 19.078 3.461 1 90.94 222 SER A O 1
ATOM 1740 N N . GLY A 1 223 ? 15.195 19.188 1.219 1 94 223 GLY A N 1
ATOM 1741 C CA . GLY A 1 223 ? 14.273 18.078 0.993 1 94 223 GLY A CA 1
ATOM 1742 C C . GLY A 1 223 ? 12.82 18.516 0.966 1 94 223 GLY A C 1
ATOM 1743 O O . GLY A 1 223 ? 11.945 17.781 1.429 1 94 223 GLY A O 1
ATOM 1744 N N . ILE A 1 224 ? 12.586 19.672 0.487 1 94.31 224 ILE A N 1
ATOM 1745 C CA . ILE A 1 224 ? 11.227 20.203 0.517 1 94.31 224 ILE A CA 1
ATOM 1746 C C . ILE A 1 224 ? 10.312 19.297 -0.308 1 94.31 224 ILE A C 1
ATOM 1748 O O . ILE A 1 224 ? 9.141 19.094 0.046 1 94.31 224 ILE A O 1
ATOM 1752 N N . SER A 1 225 ? 10.781 18.703 -1.372 1 96.69 225 SER A N 1
ATOM 1753 C CA . SER A 1 225 ? 9.953 17.844 -2.205 1 96.69 225 SER A CA 1
ATOM 1754 C C . SER A 1 225 ? 9.492 16.609 -1.438 1 96.69 225 SER A C 1
ATOM 1756 O O . SER A 1 225 ? 8.352 16.172 -1.581 1 96.69 225 SER A O 1
ATOM 1758 N N . VAL A 1 226 ? 10.344 16.094 -0.623 1 97.25 226 VAL A N 1
ATOM 1759 C CA . VAL A 1 226 ? 10.008 14.938 0.195 1 97.25 226 VAL A CA 1
ATOM 1760 C C . VAL A 1 226 ? 8.953 15.312 1.229 1 97.25 226 VAL A C 1
ATOM 1762 O O . VAL A 1 226 ? 7.965 14.594 1.407 1 97.25 226 VAL A O 1
ATOM 1765 N N . VAL A 1 227 ? 9.141 16.438 1.818 1 97.31 227 VAL A N 1
ATOM 1766 C CA . VAL A 1 227 ? 8.258 16.875 2.889 1 97.31 227 VAL A CA 1
ATOM 1767 C C . VAL A 1 227 ? 6.879 17.203 2.314 1 97.31 227 VAL A C 1
ATOM 1769 O O . VAL A 1 227 ? 5.852 16.844 2.9 1 97.31 227 VAL A O 1
ATOM 1772 N N . LEU A 1 228 ? 6.855 17.844 1.169 1 98.19 228 LEU A N 1
ATOM 1773 C CA . LEU A 1 228 ? 5.598 18.188 0.507 1 98.19 228 LEU A CA 1
ATOM 1774 C C . LEU A 1 228 ? 4.844 16.922 0.112 1 98.19 228 LEU A C 1
ATOM 1776 O O . LEU A 1 228 ? 3.633 16.812 0.331 1 98.19 228 LEU A O 1
ATOM 1780 N N . THR A 1 229 ? 5.551 15.969 -0.417 1 98.5 229 THR A N 1
ATOM 1781 C CA . THR A 1 229 ? 4.949 14.703 -0.813 1 98.5 229 THR A CA 1
ATOM 1782 C C . THR A 1 229 ? 4.348 13.992 0.393 1 98.5 229 THR A C 1
ATOM 1784 O O . THR A 1 229 ? 3.211 13.516 0.336 1 98.5 229 THR A O 1
ATOM 1787 N N . GLN A 1 230 ? 5.105 13.984 1.4 1 98.38 230 GLN A N 1
ATOM 1788 C CA . GLN A 1 230 ? 4.645 13.352 2.633 1 98.38 230 GLN A CA 1
ATOM 1789 C C . GLN A 1 230 ? 3.377 14.023 3.152 1 98.38 230 GLN A C 1
ATOM 1791 O O . GLN A 1 230 ? 2.441 13.352 3.584 1 98.38 230 GLN A O 1
ATOM 1796 N N . ALA A 1 231 ? 3.389 15.305 3.119 1 98.62 231 ALA A N 1
ATOM 1797 C CA . ALA A 1 231 ? 2.223 16.047 3.6 1 98.62 231 ALA A CA 1
ATOM 1798 C C . ALA A 1 231 ? 1.002 15.766 2.727 1 98.62 231 ALA A C 1
ATOM 1800 O O . ALA A 1 231 ? -0.12 15.672 3.229 1 98.62 231 ALA A O 1
ATOM 1801 N N . MET A 1 232 ? 1.165 15.625 1.422 1 98.75 232 MET A N 1
ATOM 1802 C CA . MET A 1 232 ? 0.076 15.273 0.516 1 98.75 232 MET A CA 1
ATOM 1803 C C . MET A 1 232 ? -0.552 13.938 0.912 1 98.75 232 MET A C 1
ATOM 1805 O O . MET A 1 232 ? -1.776 13.828 1.003 1 98.75 232 MET A O 1
ATOM 1809 N N . TYR A 1 233 ? 0.275 12.992 1.169 1 98.75 233 TYR A N 1
ATOM 1810 C CA . TYR A 1 233 ? -0.213 11.695 1.633 1 98.75 233 TYR A CA 1
ATOM 1811 C C . TYR A 1 233 ? -0.921 11.836 2.975 1 98.75 233 TYR A C 1
ATOM 1813 O O . TYR A 1 233 ? -1.97 11.219 3.195 1 98.75 233 TYR A O 1
ATOM 1821 N N . ALA A 1 234 ? -0.353 12.664 3.795 1 98.62 234 ALA A N 1
ATOM 1822 C CA . ALA A 1 234 ? -0.895 12.812 5.141 1 98.62 234 ALA A CA 1
ATOM 1823 C C . ALA A 1 234 ? -2.314 13.375 5.102 1 98.62 234 ALA A C 1
ATOM 1825 O O . ALA A 1 234 ? -3.158 13 5.918 1 98.62 234 ALA A O 1
ATOM 1826 N N . VAL A 1 235 ? -2.559 14.25 4.18 1 98.81 235 VAL A N 1
ATOM 1827 C CA . VAL A 1 235 ? -3.906 14.797 4.062 1 98.81 235 VAL A CA 1
ATOM 1828 C C . VAL A 1 235 ? -4.887 13.688 3.693 1 98.81 235 VAL A C 1
ATOM 1830 O O . VAL A 1 235 ? -5.973 13.594 4.273 1 98.81 235 VAL A O 1
ATOM 1833 N N . VAL A 1 236 ? -4.496 12.844 2.846 1 98.69 236 VAL A N 1
ATOM 1834 C CA . VAL A 1 236 ? -5.352 11.727 2.459 1 98.69 236 VAL A CA 1
ATOM 1835 C C . VAL A 1 236 ? -5.543 10.789 3.646 1 98.69 236 VAL A C 1
ATOM 1837 O O . VAL A 1 236 ? -6.656 10.328 3.91 1 98.69 236 VAL A O 1
ATOM 1840 N N . GLY A 1 237 ? -4.469 10.523 4.309 1 98.06 237 GLY A N 1
ATOM 1841 C CA . GLY A 1 237 ? -4.566 9.719 5.512 1 98.06 237 GLY A CA 1
ATOM 1842 C C . GLY A 1 237 ? -5.492 10.312 6.555 1 98.06 237 GLY A C 1
ATOM 1843 O O . GLY A 1 237 ? -6.238 9.586 7.215 1 98.06 237 GLY A O 1
ATOM 1844 N N . ALA A 1 238 ? -5.41 11.609 6.691 1 97.75 238 ALA A N 1
ATOM 1845 C CA . ALA A 1 238 ? -6.289 12.312 7.625 1 97.75 238 ALA A CA 1
ATOM 1846 C C . ALA A 1 238 ? -7.754 12.133 7.238 1 97.75 238 ALA A C 1
ATOM 1848 O O . ALA A 1 238 ? -8.602 11.875 8.094 1 97.75 238 ALA A O 1
ATOM 1849 N N . VAL A 1 239 ? -8.055 12.25 5.984 1 97.88 239 VAL A N 1
ATOM 1850 C CA . VAL A 1 239 ? -9.422 12.07 5.5 1 97.88 239 VAL A CA 1
ATOM 1851 C C . VAL A 1 239 ? -9.867 10.633 5.75 1 97.88 239 VAL A C 1
ATOM 1853 O O . VAL A 1 239 ? -11.008 10.398 6.172 1 97.88 239 VAL A O 1
ATOM 1856 N N . ALA A 1 240 ? -8.977 9.734 5.535 1 96.12 240 ALA A N 1
ATOM 1857 C CA . ALA A 1 240 ? -9.305 8.336 5.785 1 96.12 240 ALA A CA 1
ATOM 1858 C C . ALA A 1 240 ? -9.641 8.102 7.258 1 96.12 240 ALA A C 1
ATOM 1860 O O . ALA A 1 240 ? -10.609 7.41 7.578 1 96.12 240 ALA A O 1
ATOM 1861 N N . LEU A 1 241 ? -8.891 8.664 8.062 1 93.38 241 LEU A N 1
ATOM 1862 C CA . LEU A 1 241 ? -9.031 8.484 9.5 1 93.38 241 LEU A CA 1
ATOM 1863 C C . LEU A 1 241 ? -10.367 9.039 9.992 1 93.38 241 LEU A C 1
ATOM 1865 O O . LEU A 1 241 ? -11.078 8.375 10.758 1 93.38 241 LEU A O 1
ATOM 1869 N N . GLU A 1 242 ? -10.742 10.188 9.484 1 94.5 242 GLU A N 1
ATOM 1870 C CA . GLU A 1 242 ? -11.891 10.859 10.094 1 94.5 242 GLU A CA 1
ATOM 1871 C C . GLU A 1 242 ? -13.148 10.641 9.266 1 94.5 242 GLU A C 1
ATOM 1873 O O . GLU A 1 242 ? -14.258 10.672 9.797 1 94.5 242 GLU A O 1
ATOM 1878 N N . LYS A 1 243 ? -12.992 10.422 7.965 1 95.5 243 LYS A N 1
ATOM 1879 C CA . LYS A 1 243 ? -14.172 10.367 7.102 1 95.5 243 LYS A CA 1
ATOM 1880 C C . LYS A 1 243 ? -14.336 8.984 6.484 1 95.5 243 LYS A C 1
ATOM 1882 O O . LYS A 1 243 ? -15.336 8.703 5.824 1 95.5 243 LYS A O 1
ATOM 1887 N N . GLY A 1 244 ? -13.367 8.195 6.605 1 92.56 244 GLY A N 1
ATOM 1888 C CA . GLY A 1 244 ? -13.477 6.836 6.09 1 92.56 244 GLY A CA 1
ATOM 1889 C C . GLY A 1 244 ? -12.789 6.648 4.75 1 92.56 244 GLY A C 1
ATOM 1890 O O . GLY A 1 244 ? -12.43 7.625 4.086 1 92.56 244 GLY A O 1
ATOM 1891 N N . GLY A 1 245 ? -12.656 5.363 4.414 1 92.06 245 GLY A N 1
ATOM 1892 C CA . GLY A 1 245 ? -11.922 4.969 3.227 1 92.06 245 GLY A CA 1
ATOM 1893 C C . GLY A 1 245 ? -12.578 5.422 1.937 1 92.06 245 GLY A C 1
ATOM 1894 O O . GLY A 1 245 ? -11.891 5.793 0.981 1 92.06 245 GLY A O 1
ATOM 1895 N N . ALA A 1 246 ? -13.875 5.344 1.892 1 93.12 246 ALA A N 1
ATOM 1896 C CA . ALA A 1 246 ? -14.578 5.711 0.665 1 93.12 246 ALA A CA 1
ATOM 1897 C C . ALA A 1 246 ? -14.32 7.168 0.298 1 93.12 246 ALA A C 1
ATOM 1899 O O . ALA A 1 246 ? -14.008 7.477 -0.854 1 93.12 246 ALA A O 1
ATOM 1900 N N . VAL A 1 247 ? -14.398 8.031 1.275 1 96.62 247 VAL A N 1
ATOM 1901 C CA . VAL A 1 247 ? -14.172 9.453 1.037 1 96.62 247 VAL A CA 1
ATOM 1902 C C . VAL A 1 247 ? -12.703 9.688 0.691 1 96.62 247 VAL A C 1
ATOM 1904 O O . VAL A 1 247 ? -12.391 10.445 -0.226 1 96.62 247 VAL A O 1
ATOM 1907 N N . ALA A 1 248 ? -11.82 9.016 1.384 1 97.5 248 ALA A N 1
ATOM 1908 C CA . ALA A 1 248 ? -10.383 9.141 1.124 1 97.5 248 ALA A CA 1
ATOM 1909 C C . ALA A 1 248 ? -10.039 8.68 -0.289 1 97.5 248 ALA A C 1
ATOM 1911 O O . ALA A 1 248 ? -9.195 9.281 -0.958 1 97.5 248 ALA A O 1
ATOM 1912 N N . ASN A 1 249 ? -10.703 7.621 -0.738 1 95.62 249 ASN A N 1
ATOM 1913 C CA . ASN A 1 249 ? -10.508 7.152 -2.105 1 95.62 249 ASN A CA 1
ATOM 1914 C C . ASN A 1 249 ? -10.906 8.219 -3.125 1 95.62 249 ASN A C 1
ATOM 1916 O O . ASN A 1 249 ? -10.203 8.422 -4.117 1 95.62 249 ASN A O 1
ATOM 1920 N N . GLN A 1 250 ? -11.977 8.836 -2.852 1 96.81 250 GLN A N 1
ATOM 1921 C CA . GLN A 1 250 ? -12.438 9.883 -3.756 1 96.81 250 GLN A CA 1
ATOM 1922 C C . GLN A 1 250 ? -11.445 11.047 -3.799 1 96.81 250 GLN A C 1
ATOM 1924 O O . GLN A 1 250 ? -11.133 11.562 -4.871 1 96.81 250 GLN A O 1
ATOM 1929 N N . VAL A 1 251 ? -10.938 11.406 -2.672 1 98 251 VAL A N 1
ATOM 1930 C CA . VAL A 1 251 ? -9.953 12.477 -2.602 1 98 251 VAL A CA 1
ATOM 1931 C C . VAL A 1 251 ? -8.688 12.07 -3.359 1 98 251 VAL A C 1
ATOM 1933 O O . VAL A 1 251 ? -8.164 12.844 -4.164 1 98 251 VAL A O 1
ATOM 1936 N N . ALA A 1 252 ? -8.219 10.867 -3.121 1 98.19 252 ALA A N 1
ATOM 1937 C CA . ALA A 1 252 ? -7.02 10.367 -3.795 1 98.19 252 ALA A CA 1
ATOM 1938 C C . ALA A 1 252 ? -7.195 10.383 -5.312 1 98.19 252 ALA A C 1
ATOM 1940 O O . ALA A 1 252 ? -6.309 10.836 -6.039 1 98.19 252 ALA A O 1
ATOM 1941 N N . ARG A 1 253 ? -8.32 9.961 -5.758 1 97.25 253 ARG A N 1
ATOM 1942 C CA . ARG A 1 253 ? -8.586 9.844 -7.188 1 97.25 253 ARG A CA 1
ATOM 1943 C C . ARG A 1 253 ? -8.742 11.211 -7.828 1 97.25 253 ARG A C 1
ATOM 1945 O O . ARG A 1 253 ? -8.117 11.5 -8.852 1 97.25 253 ARG A O 1
ATOM 1952 N N . ASN A 1 254 ? -9.5 12.078 -7.191 1 97.25 254 ASN A N 1
ATOM 1953 C CA . ASN A 1 254 ? -9.914 13.328 -7.816 1 97.25 254 ASN A CA 1
ATOM 1954 C C . ASN A 1 254 ? -8.883 14.43 -7.602 1 97.25 254 ASN A C 1
ATOM 1956 O O . ASN A 1 254 ? -8.727 15.312 -8.445 1 97.25 254 ASN A O 1
ATOM 1960 N N . ARG A 1 255 ? -8.188 14.359 -6.512 1 98.19 255 ARG A N 1
ATOM 1961 C CA . ARG A 1 255 ? -7.375 15.516 -6.152 1 98.19 255 ARG A CA 1
ATOM 1962 C C . ARG A 1 255 ? -5.887 15.211 -6.281 1 98.19 255 ARG A C 1
ATOM 1964 O O . ARG A 1 255 ? -5.055 16.109 -6.258 1 98.19 255 ARG A O 1
ATOM 1971 N N . ILE A 1 256 ? -5.566 13.938 -6.453 1 98.56 256 ILE A N 1
ATOM 1972 C CA . ILE A 1 256 ? -4.156 13.609 -6.602 1 98.56 256 ILE A CA 1
ATOM 1973 C C . ILE A 1 256 ? -3.936 12.891 -7.934 1 98.56 256 ILE A C 1
ATOM 1975 O O . ILE A 1 256 ? -3.262 13.414 -8.82 1 98.56 256 ILE A O 1
ATOM 1979 N N . LEU A 1 257 ? -4.629 11.828 -8.188 1 97.81 257 LEU A N 1
ATOM 1980 C CA . LEU A 1 257 ? -4.312 10.953 -9.312 1 97.81 257 LEU A CA 1
ATOM 1981 C C . LEU A 1 257 ? -4.738 11.594 -10.625 1 97.81 257 LEU A C 1
ATOM 1983 O O . LEU A 1 257 ? -3.971 11.609 -11.594 1 97.81 257 LEU A O 1
ATOM 1987 N N . LYS A 1 258 ? -5.949 12.133 -10.695 1 97 258 LYS A N 1
ATOM 1988 C CA . LYS A 1 258 ? -6.398 12.766 -11.93 1 97 258 LYS A CA 1
ATOM 1989 C C . LYS A 1 258 ? -5.469 13.906 -12.328 1 97 258 LYS A C 1
ATOM 1991 O O . LYS A 1 258 ? -4.988 13.953 -13.469 1 97 258 LYS A O 1
ATOM 1996 N N . PRO A 1 259 ? -5.207 14.766 -11.367 1 97.5 259 PRO A N 1
ATOM 1997 C CA . PRO A 1 259 ? -4.289 15.844 -11.742 1 97.5 259 PRO A CA 1
ATOM 1998 C C . PRO A 1 259 ? -2.918 15.336 -12.172 1 97.5 259 PRO A C 1
ATOM 2000 O O . PRO A 1 259 ? -2.209 16.016 -12.922 1 97.5 259 PRO A O 1
ATOM 2003 N N . LEU A 1 260 ? -2.496 14.172 -11.727 1 96.81 260 LEU A N 1
ATOM 2004 C CA . LEU A 1 260 ? -1.192 13.617 -12.07 1 96.81 260 LEU A CA 1
ATOM 2005 C C . LEU A 1 260 ? -1.243 12.914 -13.43 1 96.81 260 LEU A C 1
ATOM 2007 O O . LEU A 1 260 ? -0.221 12.438 -13.922 1 96.81 260 LEU A O 1
ATOM 2011 N N . GLY A 1 261 ? -2.432 12.75 -14 1 93.94 261 GLY A N 1
ATOM 2012 C CA . GLY A 1 261 ? -2.535 12.234 -15.359 1 93.94 261 GLY A CA 1
ATOM 2013 C C . GLY A 1 261 ? -3.174 10.859 -15.43 1 93.94 261 GLY A C 1
ATOM 2014 O O . GLY A 1 261 ? -3.227 10.25 -16.5 1 93.94 261 GLY A O 1
ATOM 2015 N N . PHE A 1 262 ? -3.637 10.344 -14.297 1 94.12 262 PHE A N 1
ATOM 2016 C CA . PHE A 1 262 ? -4.328 9.055 -14.32 1 94.12 262 PHE A CA 1
ATOM 2017 C C . PHE A 1 262 ? -5.715 9.203 -14.93 1 94.12 262 PHE A C 1
ATOM 2019 O O . PHE A 1 262 ? -6.406 10.195 -14.695 1 94.12 262 PHE A O 1
ATOM 2026 N N . HIS A 1 263 ? -6.066 8.188 -15.703 1 88.38 263 HIS A N 1
ATOM 2027 C CA . HIS A 1 263 ? -7.41 8.141 -16.266 1 88.38 263 HIS A CA 1
ATOM 2028 C C . HIS A 1 263 ? -8.375 7.422 -15.32 1 88.38 263 HIS A C 1
ATOM 2030 O O . HIS A 1 263 ? -8.359 6.191 -15.227 1 88.38 263 HIS A O 1
ATOM 2036 N N . ILE A 1 264 ? -9.102 8.125 -14.602 1 86.75 264 ILE A N 1
ATOM 2037 C CA . ILE A 1 264 ? -10.023 7.574 -13.609 1 86.75 264 ILE A CA 1
ATOM 2038 C C . ILE A 1 264 ? -11.461 7.922 -13.984 1 86.75 264 ILE A C 1
ATOM 2040 O O . ILE A 1 264 ? -11.773 9.086 -14.25 1 86.75 264 ILE A O 1
ATOM 2044 N N . GLY A 1 265 ? -12.211 6.82 -14.312 1 69.56 265 GLY A N 1
ATOM 2045 C CA . GLY A 1 265 ? -13.602 7.062 -14.664 1 69.56 265 GLY A CA 1
ATOM 2046 C C . GLY A 1 265 ? -14.383 7.73 -13.555 1 69.56 265 GLY A C 1
ATOM 2047 O O . GLY A 1 265 ? -13.938 7.762 -12.398 1 69.56 265 GLY A O 1
ATOM 2048 N N . ALA A 1 266 ? -15.43 8.562 -13.945 1 54.09 266 ALA A N 1
ATOM 2049 C CA . ALA A 1 266 ? -16.328 9.25 -13.016 1 54.09 266 ALA A CA 1
ATOM 2050 C C . ALA A 1 266 ? -17.047 8.25 -12.117 1 54.09 266 ALA A C 1
ATOM 2052 O O . ALA A 1 266 ? -17.453 7.18 -12.57 1 54.09 266 ALA A O 1
ATOM 2053 N N . ASN A 1 267 ? -16.5 7.824 -10.906 1 43.06 267 ASN A N 1
ATOM 2054 C CA . ASN A 1 267 ? -17.453 7.07 -10.102 1 43.06 267 ASN A CA 1
ATOM 2055 C C . ASN A 1 267 ? -18.797 7.789 -10.008 1 43.06 267 ASN A C 1
ATOM 2057 O O . ASN A 1 267 ? -18.844 9.016 -9.898 1 43.06 267 ASN A O 1
ATOM 2061 N N . MET B 1 1 ? -13.633 -21.766 55.969 1 20.25 1 MET B N 1
ATOM 2062 C CA . MET B 1 1 ? -13.969 -23.078 55.406 1 20.25 1 MET B CA 1
ATOM 2063 C C . MET B 1 1 ? -15.188 -22.984 54.5 1 20.25 1 MET B C 1
ATOM 2065 O O . MET B 1 1 ? -16.328 -23.141 54.969 1 20.25 1 MET B O 1
ATOM 2069 N N . ALA B 1 2 ? -15.125 -22.047 53.438 1 25.08 2 ALA B N 1
ATOM 2070 C CA . ALA B 1 2 ? -16.125 -21.547 52.5 1 25.08 2 ALA B CA 1
ATOM 2071 C C . ALA B 1 2 ? -16.562 -22.625 51.5 1 25.08 2 ALA B C 1
ATOM 2073 O O . ALA B 1 2 ? -15.82 -22.984 50.594 1 25.08 2 ALA B O 1
ATOM 2074 N N . SER B 1 3 ? -17.344 -23.656 51.844 1 21.12 3 SER B N 1
ATOM 2075 C CA . SER B 1 3 ? -17.891 -24.859 51.25 1 21.12 3 SER B CA 1
ATOM 2076 C C . SER B 1 3 ? -18.875 -24.531 50.125 1 21.12 3 SER B C 1
ATOM 2078 O O . SER B 1 3 ? -19.906 -23.891 50.375 1 21.12 3 SER B O 1
ATOM 2080 N N . LYS B 1 4 ? -18.406 -24.406 48.719 1 26.11 4 LYS B N 1
ATOM 2081 C CA . LYS B 1 4 ? -18.828 -24.297 47.312 1 26.11 4 LYS B CA 1
ATOM 2082 C C . LYS B 1 4 ? -19.828 -25.391 46.938 1 26.11 4 LYS B C 1
ATOM 2084 O O . LYS B 1 4 ? -19.438 -26.547 46.781 1 26.11 4 LYS B O 1
ATOM 2089 N N . LEU B 1 5 ? -21.078 -25.297 47.281 1 19.39 5 LEU B N 1
ATOM 2090 C CA . LEU B 1 5 ? -22.062 -26.375 47.156 1 19.39 5 LEU B CA 1
ATOM 2091 C C . LEU B 1 5 ? -22.312 -26.734 45.719 1 19.39 5 LEU B C 1
ATOM 2093 O O . LEU B 1 5 ? -21.938 -25.984 44.812 1 19.39 5 LEU B O 1
ATOM 2097 N N . LEU B 1 6 ? -23.656 -26.75 44.969 1 21.3 6 LEU B N 1
ATOM 2098 C CA . LEU B 1 6 ? -24.5 -27.891 44.594 1 21.3 6 LEU B CA 1
ATOM 2099 C C . LEU B 1 6 ? -24.578 -28.062 43.094 1 21.3 6 LEU B C 1
ATOM 2101 O O . LEU B 1 6 ? -24.484 -27.078 42.344 1 21.3 6 LEU B O 1
ATOM 2105 N N . PRO B 1 7 ? -24.812 -29.391 42.25 1 25.56 7 PRO B N 1
ATOM 2106 C CA . PRO B 1 7 ? -24.672 -30.281 41.125 1 25.56 7 PRO B CA 1
ATOM 2107 C C . PRO B 1 7 ? -25.828 -30.156 40.125 1 25.56 7 PRO B C 1
ATOM 2109 O O . PRO B 1 7 ? -25.828 -30.812 39.094 1 25.56 7 PRO B O 1
ATOM 2112 N N . VAL B 1 8 ? -26.688 -29.125 39.906 1 21.36 8 VAL B N 1
ATOM 2113 C CA . VAL B 1 8 ? -27.984 -29.656 39.469 1 21.36 8 VAL B CA 1
ATOM 2114 C C . VAL B 1 8 ? -27.859 -30.266 38.094 1 21.36 8 VAL B C 1
ATOM 2116 O O . VAL B 1 8 ? -27.062 -29.812 37.281 1 21.36 8 VAL B O 1
ATOM 2119 N N . GLN B 1 9 ? -28.766 -31.375 37.625 1 18.41 9 GLN B N 1
ATOM 2120 C CA . GLN B 1 9 ? -29.125 -32.625 36.969 1 18.41 9 GLN B CA 1
ATOM 2121 C C . GLN B 1 9 ? -29.766 -32.344 35.594 1 18.41 9 GLN B C 1
ATOM 2123 O O . GLN B 1 9 ? -30.516 -33.188 35.094 1 18.41 9 GLN B O 1
ATOM 2128 N N . ALA B 1 10 ? -29.594 -31.156 34.781 1 22.08 10 ALA B N 1
ATOM 2129 C CA . ALA B 1 10 ? -30.766 -31.094 33.906 1 22.08 10 ALA B CA 1
ATOM 2130 C C . ALA B 1 10 ? -30.797 -32.281 32.969 1 22.08 10 ALA B C 1
ATOM 2132 O O . ALA B 1 10 ? -29.75 -32.844 32.625 1 22.08 10 ALA B O 1
ATOM 2133 N N . PHE B 1 11 ? -32.125 -32.5 32.25 1 17.64 11 PHE B N 1
ATOM 2134 C CA . PHE B 1 11 ? -33.062 -33.5 31.719 1 17.64 11 PHE B CA 1
ATOM 2135 C C . PHE B 1 11 ? -32.625 -33.969 30.344 1 17.64 11 PHE B C 1
ATOM 2137 O O . PHE B 1 11 ? -32.125 -33.188 29.531 1 17.64 11 PHE B O 1
ATOM 2144 N N . ALA B 1 12 ? -32.719 -35.344 30 1 18.16 12 ALA B N 1
ATOM 2145 C CA . ALA B 1 12 ? -32.344 -36.531 29.266 1 18.16 12 ALA B CA 1
ATOM 2146 C C . ALA B 1 12 ? -33.062 -36.594 27.922 1 18.16 12 ALA B C 1
ATOM 2148 O O . ALA B 1 12 ? -32.438 -36.906 26.891 1 18.16 12 ALA B O 1
ATOM 2149 N N . THR B 1 13 ? -34.469 -36.5 27.734 1 17.02 13 THR B N 1
ATOM 2150 C CA . THR B 1 13 ? -35.062 -37.75 27.25 1 17.02 13 THR B CA 1
ATOM 2151 C C . THR B 1 13 ? -34.969 -37.844 25.719 1 17.02 13 THR B C 1
ATOM 2153 O O . THR B 1 13 ? -34.5 -38.844 25.188 1 17.02 13 THR B O 1
ATOM 2156 N N . ILE B 1 14 ? -36.094 -37.406 24.797 1 18.59 14 ILE B N 1
ATOM 2157 C CA . ILE B 1 14 ? -37 -38.406 24.234 1 18.59 14 ILE B CA 1
ATOM 2158 C C . ILE B 1 14 ? -36.469 -38.844 22.875 1 18.59 14 ILE B C 1
ATOM 2160 O O . ILE B 1 14 ? -35.906 -38.062 22.125 1 18.59 14 ILE B O 1
ATOM 2164 N N . ALA B 1 15 ? -36.875 -40.094 22.469 1 18.19 15 ALA B N 1
ATOM 2165 C CA . ALA B 1 15 ? -36.688 -41.375 21.734 1 18.19 15 ALA B CA 1
ATOM 2166 C C . ALA B 1 15 ? -37.344 -41.281 20.344 1 18.19 15 ALA B C 1
ATOM 2168 O O . ALA B 1 15 ? -37.312 -42.25 19.609 1 18.19 15 ALA B O 1
ATOM 2169 N N . ARG B 1 16 ? -37.625 -40.062 19.672 1 17.2 16 ARG B N 1
ATOM 2170 C CA . ARG B 1 16 ? -38.781 -40.375 18.812 1 17.2 16 ARG B CA 1
ATOM 2171 C C . ARG B 1 16 ? -38.438 -41.5 17.844 1 17.2 16 ARG B C 1
ATOM 2173 O O . ARG B 1 16 ? -37.344 -41.531 17.297 1 17.2 16 ARG B O 1
ATOM 2180 N N . PRO B 1 17 ? -39.562 -42.312 17.484 1 17.48 17 PRO B N 1
ATOM 2181 C CA . PRO B 1 17 ? -39.781 -43.688 17.016 1 17.48 17 PRO B CA 1
ATOM 2182 C C . PRO B 1 17 ? -39.344 -43.906 15.57 1 17.48 17 PRO B C 1
ATOM 2184 O O . PRO B 1 17 ? -38.969 -42.938 14.891 1 17.48 17 PRO B O 1
ATOM 2187 N N . ALA B 1 18 ? -40.375 -44.438 14.781 1 16.69 18 ALA B N 1
ATOM 2188 C CA . ALA B 1 18 ? -40.688 -45.781 14.289 1 16.69 18 ALA B CA 1
ATOM 2189 C C . ALA B 1 18 ? -40.344 -45.906 12.812 1 16.69 18 ALA B C 1
ATOM 2191 O O . ALA B 1 18 ? -40.062 -44.906 12.133 1 16.69 18 ALA B O 1
ATOM 2192 N N . CYS B 1 19 ? -41.438 -46.344 11.859 1 16.88 19 CYS B N 1
ATOM 2193 C CA . CYS B 1 19 ? -41.656 -47.656 11.195 1 16.88 19 CYS B CA 1
ATOM 2194 C C . CYS B 1 19 ? -41.188 -47.594 9.742 1 16.88 19 CYS B C 1
ATOM 2196 O O . CYS B 1 19 ? -40.938 -46.5 9.211 1 16.88 19 CYS B O 1
ATOM 2198 N N . ARG B 1 20 ? -42.125 -48.062 8.773 1 16.3 20 ARG B N 1
ATOM 2199 C CA . ARG B 1 20 ? -42.156 -49.344 8.086 1 16.3 20 ARG B CA 1
ATOM 2200 C C . ARG B 1 20 ? -41.719 -49.188 6.629 1 16.3 20 ARG B C 1
ATOM 2202 O O . ARG B 1 20 ? -40.844 -49.906 6.164 1 16.3 20 ARG B O 1
ATOM 2209 N N . ARG B 1 21 ? -42.844 -49.062 5.629 1 16.58 21 ARG B N 1
ATOM 2210 C CA . ARG B 1 21 ? -43.25 -50.156 4.77 1 16.58 21 ARG B CA 1
ATOM 2211 C C . ARG B 1 21 ? -42.625 -50.062 3.395 1 16.58 21 ARG B C 1
ATOM 2213 O O . ARG B 1 21 ? -41.969 -49.062 3.072 1 16.58 21 ARG B O 1
ATOM 2220 N N . ALA B 1 22 ? -43.469 -49.781 2.135 1 18.25 22 ALA B N 1
ATOM 2221 C CA . ALA B 1 22 ? -43.875 -50.781 1.146 1 18.25 22 ALA B CA 1
ATOM 2222 C C . ALA B 1 22 ? -42.938 -50.781 -0.048 1 18.25 22 ALA B C 1
ATOM 2224 O O . ALA B 1 22 ? -42.219 -49.812 -0.287 1 18.25 22 ALA B O 1
ATOM 2225 N N . PRO B 1 23 ? -43.344 -51.719 -1.146 1 19.66 23 PRO B N 1
ATOM 2226 C CA . PRO B 1 23 ? -42.781 -52.688 -2.08 1 19.66 23 PRO B CA 1
ATOM 2227 C C . PRO B 1 23 ? -42.25 -52.062 -3.359 1 19.66 23 PRO B C 1
ATOM 2229 O O . PRO B 1 23 ? -42.594 -50.906 -3.676 1 19.66 23 PRO B O 1
ATOM 2232 N N . CYS B 1 24 ? -41.312 -52.75 -4.078 1 19.8 24 CYS B N 1
ATOM 2233 C CA . CYS B 1 24 ? -40.312 -52.719 -5.137 1 19.8 24 CYS B CA 1
ATOM 2234 C C . CYS B 1 24 ? -40.969 -52.688 -6.512 1 19.8 24 CYS B C 1
ATOM 2236 O O . CYS B 1 24 ? -41 -53.719 -7.195 1 19.8 24 CYS B O 1
ATOM 2238 N N . LEU B 1 25 ? -42.25 -51.969 -6.578 1 18.02 25 LEU B N 1
ATOM 2239 C CA . LEU B 1 25 ? -42.875 -52.531 -7.754 1 18.02 25 LEU B CA 1
ATOM 2240 C C . LEU B 1 25 ? -41.969 -52.438 -8.977 1 18.02 25 LEU B C 1
ATOM 2242 O O . LEU B 1 25 ? -41.375 -51.406 -9.211 1 18.02 25 LEU B O 1
ATOM 2246 N N . ALA B 1 26 ? -41.781 -53.625 -9.688 1 21.59 26 ALA B N 1
ATOM 2247 C CA . ALA B 1 26 ? -41 -54.25 -10.742 1 21.59 26 ALA B CA 1
ATOM 2248 C C . ALA B 1 26 ? -41.344 -53.688 -12.117 1 21.59 26 ALA B C 1
ATOM 2250 O O . ALA B 1 26 ? -40.75 -54.062 -13.125 1 21.59 26 ALA B O 1
ATOM 2251 N N . LEU B 1 27 ? -41.875 -52.406 -12.18 1 19.59 27 LEU B N 1
ATOM 2252 C CA . LEU B 1 27 ? -42.625 -52.469 -13.43 1 19.59 27 LEU B CA 1
ATOM 2253 C C . LEU B 1 27 ? -41.719 -52.969 -14.57 1 19.59 27 LEU B C 1
ATOM 2255 O O . LEU B 1 27 ? -40.531 -52.688 -14.594 1 19.59 27 LEU B O 1
ATOM 2259 N N . PRO B 1 28 ? -42.438 -53.781 -15.469 1 20.2 28 PRO B N 1
ATOM 2260 C CA . PRO B 1 28 ? -42.031 -54.75 -16.484 1 20.2 28 PRO B CA 1
ATOM 2261 C C . PRO B 1 28 ? -41.25 -54.125 -17.641 1 20.2 28 PRO B C 1
ATOM 2263 O O . PRO B 1 28 ? -41.281 -52.906 -17.828 1 20.2 28 PRO B O 1
ATOM 2266 N N . LEU B 1 29 ? -40.5 -55.031 -18.312 1 20.73 29 LEU B N 1
ATOM 2267 C CA . LEU B 1 29 ? -39.438 -55.312 -19.266 1 20.73 29 LEU B CA 1
ATOM 2268 C C . LEU B 1 29 ? -39.875 -54.969 -20.688 1 20.73 29 LEU B C 1
ATOM 2270 O O . LEU B 1 29 ? -39.125 -55.156 -21.641 1 20.73 29 LEU B O 1
ATOM 2274 N N . PHE B 1 30 ? -40.812 -53.906 -20.938 1 19.83 30 PHE B N 1
ATOM 2275 C CA . PHE B 1 30 ? -41.406 -54.125 -22.25 1 19.83 30 PHE B CA 1
ATOM 2276 C C . PHE B 1 30 ? -40.344 -54.281 -23.328 1 19.83 30 PHE B C 1
ATOM 2278 O O . PHE B 1 30 ? -39.312 -53.656 -23.281 1 19.83 30 PHE B O 1
ATOM 2285 N N . SER B 1 31 ? -40.531 -55.375 -24.141 1 19.25 31 SER B N 1
ATOM 2286 C CA . SER B 1 31 ? -39.875 -56.188 -25.172 1 19.25 31 SER B CA 1
ATOM 2287 C C . SER B 1 31 ? -39.688 -55.406 -26.453 1 19.25 31 SER B C 1
ATOM 2289 O O . SER B 1 31 ? -40.594 -55.375 -27.312 1 19.25 31 SER B O 1
ATOM 2291 N N . CYS B 1 32 ? -39.531 -54.094 -26.422 1 20.31 32 CYS B N 1
ATOM 2292 C CA . CYS B 1 32 ? -39.781 -53.531 -27.734 1 20.31 32 CYS B CA 1
ATOM 2293 C C . CYS B 1 32 ? -39 -54.25 -28.812 1 20.31 32 CYS B C 1
ATOM 2295 O O . CYS B 1 32 ? -37.812 -54.531 -28.656 1 20.31 32 CYS B O 1
ATOM 2297 N N . ALA B 1 33 ? -39.781 -54.625 -29.859 1 19.72 33 ALA B N 1
ATOM 2298 C CA . ALA B 1 33 ? -39.75 -55.5 -31.031 1 19.72 33 ALA B CA 1
ATOM 2299 C C . ALA B 1 33 ? -38.531 -55.188 -31.906 1 19.72 33 ALA B C 1
ATOM 2301 O O . ALA B 1 33 ? -37.969 -54.094 -31.812 1 19.72 33 ALA B O 1
ATOM 2302 N N . LYS B 1 34 ? -38.562 -55.969 -33.062 1 20 34 LYS B N 1
ATOM 2303 C CA . LYS B 1 34 ? -37.781 -56.75 -34 1 20 34 LYS B CA 1
ATOM 2304 C C . LYS B 1 34 ? -36.969 -55.844 -34.938 1 20 34 LYS B C 1
ATOM 2306 O O . LYS B 1 34 ? -37.281 -54.656 -35.094 1 20 34 LYS B O 1
ATOM 2311 N N . GLN B 1 35 ? -36.062 -56.531 -35.719 1 19.78 35 GLN B N 1
ATOM 2312 C CA . GLN B 1 35 ? -34.75 -56.656 -36.344 1 19.78 35 GLN B CA 1
ATOM 2313 C C . GLN B 1 35 ? -34.719 -56.031 -37.75 1 19.78 35 GLN B C 1
ATOM 2315 O O . GLN B 1 35 ? -33.656 -55.875 -38.344 1 19.78 35 GLN B O 1
ATOM 2320 N N . GLY B 1 36 ? -35.875 -55.281 -38.281 1 21.38 36 GLY B N 1
ATOM 2321 C CA . GLY B 1 36 ? -35.812 -55.594 -39.688 1 21.38 36 GLY B CA 1
ATOM 2322 C C . GLY B 1 36 ? -34.5 -55.25 -40.344 1 21.38 36 GLY B C 1
ATOM 2323 O O . GLY B 1 36 ? -33.719 -54.438 -39.781 1 21.38 36 GLY B O 1
ATOM 2324 N N . SER B 1 37 ? -34.031 -56.062 -41.344 1 21.69 37 SER B N 1
ATOM 2325 C CA . SER B 1 37 ? -32.812 -56.375 -42.094 1 21.69 37 SER B CA 1
ATOM 2326 C C . SER B 1 37 ? -32.375 -55.25 -43 1 21.69 37 SER B C 1
ATOM 2328 O O . SER B 1 37 ? -33.062 -54.938 -44 1 21.69 37 SER B O 1
ATOM 2330 N N . ARG B 1 38 ? -32.5 -53.969 -42.625 1 22.39 38 ARG B N 1
ATOM 2331 C CA . ARG B 1 38 ? -32.312 -53.094 -43.781 1 22.39 38 ARG B CA 1
ATOM 2332 C C . ARG B 1 38 ? -30.984 -53.438 -44.5 1 22.39 38 ARG B C 1
ATOM 2334 O O . ARG B 1 38 ? -30 -53.781 -43.875 1 22.39 38 ARG B O 1
ATOM 2341 N N . ARG B 1 39 ? -31.141 -53.688 -45.875 1 25.75 39 ARG B N 1
ATOM 2342 C CA . ARG B 1 39 ? -30.266 -53.969 -47 1 25.75 39 ARG B CA 1
ATOM 2343 C C . ARG B 1 39 ? -29.109 -52.969 -47.062 1 25.75 39 ARG B C 1
ATOM 2345 O O . ARG B 1 39 ? -29.312 -51.781 -46.812 1 25.75 39 ARG B O 1
ATOM 2352 N N . ALA B 1 40 ? -27.844 -53.469 -47.062 1 24.39 40 ALA B N 1
ATOM 2353 C CA . ALA B 1 40 ? -26.438 -53.094 -47.031 1 24.39 40 ALA B CA 1
ATOM 2354 C C . ALA B 1 40 ? -26.094 -52.188 -48.188 1 24.39 40 ALA B C 1
ATOM 2356 O O . ALA B 1 40 ? -24.938 -51.781 -48.375 1 24.39 40 ALA B O 1
ATOM 2357 N N . MET B 1 41 ? -27.094 -51.312 -48.719 1 24.77 41 MET B N 1
ATOM 2358 C CA . MET B 1 41 ? -26.531 -50.781 -49.969 1 24.77 41 MET B CA 1
ATOM 2359 C C . MET B 1 41 ? -25.172 -50.156 -49.75 1 24.77 41 MET B C 1
ATOM 2361 O O . MET B 1 41 ? -25 -49.344 -48.812 1 24.77 41 MET B O 1
ATOM 2365 N N . THR B 1 42 ? -24.078 -50.75 -50.219 1 23.67 42 THR B N 1
ATOM 2366 C CA . THR B 1 42 ? -22.641 -50.469 -50.156 1 23.67 42 THR B CA 1
ATOM 2367 C C . THR B 1 42 ? -22.312 -49.094 -50.688 1 23.67 42 THR B C 1
ATOM 2369 O O . THR B 1 42 ? -21.156 -48.688 -50.719 1 23.67 42 THR B O 1
ATOM 2372 N N . THR B 1 43 ? -23.141 -48.031 -50.594 1 27.81 43 THR B N 1
ATOM 2373 C CA . THR B 1 43 ? -22.672 -46.906 -51.375 1 27.81 43 THR B CA 1
ATOM 2374 C C . THR B 1 43 ? -21.25 -46.5 -50.969 1 27.81 43 THR B C 1
ATOM 2376 O O . THR B 1 43 ? -20.969 -46.344 -49.781 1 27.81 43 THR B O 1
ATOM 2379 N N . GLU B 1 44 ? -20.281 -46.75 -51.844 1 28.77 44 GLU B N 1
ATOM 2380 C CA . GLU B 1 44 ? -18.875 -46.375 -51.781 1 28.77 44 GLU B CA 1
ATOM 2381 C C . GLU B 1 44 ? -18.703 -44.875 -51.5 1 28.77 44 GLU B C 1
ATOM 2383 O O . GLU B 1 44 ? -19.094 -44.062 -52.312 1 28.77 44 GLU B O 1
ATOM 2388 N N . VAL B 1 45 ? -19.141 -44.281 -50.406 1 28.23 45 VAL B N 1
ATOM 2389 C CA . VAL B 1 45 ? -18.984 -42.844 -50.219 1 28.23 45 VAL B CA 1
ATOM 2390 C C . VAL B 1 45 ? -17.5 -42.469 -50.281 1 28.23 45 VAL B C 1
ATOM 2392 O O . VAL B 1 45 ? -16.688 -43 -49.562 1 28.23 45 VAL B O 1
ATOM 2395 N N . SER B 1 46 ? -17.047 -41.969 -51.406 1 30.81 46 SER B N 1
ATOM 2396 C CA . SER B 1 46 ? -15.75 -41.312 -51.562 1 30.81 46 SER B CA 1
ATOM 2397 C C . SER B 1 46 ? -15.438 -40.375 -50.406 1 30.81 46 SER B C 1
ATOM 2399 O O . SER B 1 46 ? -16.234 -39.5 -50.094 1 30.81 46 SER B O 1
ATOM 2401 N N . THR B 1 47 ? -14.797 -40.781 -49.406 1 27.88 47 THR B N 1
ATOM 2402 C CA . THR B 1 47 ? -14.453 -40.031 -48.188 1 27.88 47 THR B CA 1
ATOM 2403 C C . THR B 1 47 ? -13.805 -38.688 -48.562 1 27.88 47 THR B C 1
ATOM 2405 O O . THR B 1 47 ? -12.781 -38.656 -49.25 1 27.88 47 THR B O 1
ATOM 2408 N N . GLU B 1 48 ? -14.633 -37.625 -48.812 1 32.38 48 GLU B N 1
ATOM 2409 C CA . GLU B 1 48 ? -14.094 -36.25 -48.844 1 32.38 48 GLU B CA 1
ATOM 2410 C C . GLU B 1 48 ? -13 -36.094 -47.781 1 32.38 48 GLU B C 1
ATOM 2412 O O . GLU B 1 48 ? -13.109 -36.594 -46.656 1 32.38 48 GLU B O 1
ATOM 2417 N N . LYS B 1 49 ? -11.789 -35.625 -48.188 1 35.22 49 LYS B N 1
ATOM 2418 C CA . LYS B 1 49 ? -10.609 -35.344 -47.375 1 35.22 49 LYS B CA 1
ATOM 2419 C C . LYS B 1 49 ? -10.992 -34.594 -46.094 1 35.22 49 LYS B C 1
ATOM 2421 O O . LYS B 1 49 ? -12 -33.906 -46.062 1 35.22 49 LYS B O 1
ATOM 2426 N N . GLY B 1 50 ? -10.492 -35 -44.938 1 30.86 50 GLY B N 1
ATOM 2427 C CA . GLY B 1 50 ? -10.648 -34.594 -43.562 1 30.86 50 GLY B CA 1
ATOM 2428 C C . GLY B 1 50 ? -10.695 -33.094 -43.344 1 30.86 50 GLY B C 1
ATOM 2429 O O . GLY B 1 50 ? -10.086 -32.344 -44.125 1 30.86 50 GLY B O 1
ATOM 2430 N N . ILE B 1 51 ? -11.836 -32.469 -43.094 1 37.03 51 ILE B N 1
ATOM 2431 C CA . ILE B 1 51 ? -11.953 -31.141 -42.531 1 37.03 51 ILE B CA 1
ATOM 2432 C C . ILE B 1 51 ? -10.805 -30.891 -41.531 1 37.03 51 ILE B C 1
ATOM 2434 O O . ILE B 1 51 ? -10.555 -31.719 -40.656 1 37.03 51 ILE B O 1
ATOM 2438 N N . PRO B 1 52 ? -9.789 -30.109 -41.938 1 37.47 52 PRO B N 1
ATOM 2439 C CA . PRO B 1 52 ? -8.719 -29.891 -40.938 1 37.47 52 PRO B CA 1
ATOM 2440 C C . PRO B 1 52 ? -9.258 -29.719 -39.531 1 37.47 52 PRO B C 1
ATOM 2442 O O . PRO B 1 52 ? -10.336 -29.156 -39.344 1 37.47 52 PRO B O 1
ATOM 2445 N N . THR B 1 53 ? -9.156 -30.734 -38.688 1 38.25 53 THR B N 1
ATOM 2446 C CA . THR B 1 53 ? -9.492 -30.609 -37.25 1 38.25 53 THR B CA 1
ATOM 2447 C C . THR B 1 53 ? -9.227 -29.203 -36.75 1 38.25 53 THR B C 1
ATOM 2449 O O . THR B 1 53 ? -8.211 -28.594 -37.094 1 38.25 53 THR B O 1
ATOM 2452 N N . PRO B 1 54 ? -10.266 -28.469 -36.438 1 41.19 54 PRO B N 1
ATOM 2453 C CA . PRO B 1 54 ? -9.938 -27.141 -35.906 1 41.19 54 PRO B CA 1
ATOM 2454 C C . PRO B 1 54 ? -8.656 -27.125 -35.094 1 41.19 54 PRO B C 1
ATOM 2456 O O . PRO B 1 54 ? -8.297 -28.141 -34.5 1 41.19 54 PRO B O 1
ATOM 2459 N N . PRO B 1 55 ? -7.668 -26.312 -35.406 1 39.28 55 PRO B N 1
ATOM 2460 C CA . PRO B 1 55 ? -6.438 -26.312 -34.625 1 39.28 55 PRO B CA 1
ATOM 2461 C C . PRO B 1 55 ? -6.691 -26.594 -33.125 1 39.28 55 PRO B C 1
ATOM 2463 O O . PRO B 1 55 ? -7.754 -26.25 -32.594 1 39.28 55 PRO B O 1
ATOM 2466 N N . GLU B 1 56 ? -6.328 -27.766 -32.562 1 40.59 56 GLU B N 1
ATOM 2467 C CA . GLU B 1 56 ? -6.332 -28.094 -31.141 1 40.59 56 GLU B CA 1
ATOM 2468 C C . GLU B 1 56 ? -6.203 -26.844 -30.281 1 40.59 56 GLU B C 1
ATOM 2470 O O . GLU B 1 56 ? -5.43 -25.938 -30.594 1 40.59 56 GLU B O 1
ATOM 2475 N N . ALA B 1 57 ? -7.195 -26.453 -29.578 1 46.38 57 ALA B N 1
ATOM 2476 C CA . ALA B 1 57 ? -7.113 -25.344 -28.641 1 46.38 57 ALA B CA 1
ATOM 2477 C C . ALA B 1 57 ? -5.723 -25.234 -28.031 1 46.38 57 ALA B C 1
ATOM 2479 O O . ALA B 1 57 ? -5.109 -26.25 -27.703 1 46.38 57 ALA B O 1
ATOM 2480 N N . PRO B 1 58 ? -4.957 -24.188 -28.328 1 46.22 58 PRO B N 1
ATOM 2481 C CA . PRO B 1 58 ? -3.59 -24.125 -27.797 1 46.22 58 PRO B CA 1
ATOM 2482 C C . PRO B 1 58 ? -3.502 -24.562 -26.344 1 46.22 58 PRO B C 1
ATOM 2484 O O . PRO B 1 58 ? -4.441 -24.344 -25.562 1 46.22 58 PRO B O 1
ATOM 2487 N N . THR B 1 59 ? -2.846 -25.672 -25.953 1 50.41 59 THR B N 1
ATOM 2488 C CA . THR B 1 59 ? -2.561 -26.172 -24.609 1 50.41 59 THR B CA 1
ATOM 2489 C C . THR B 1 59 ? -2.338 -25.016 -23.625 1 50.41 59 THR B C 1
ATOM 2491 O O . THR B 1 59 ? -1.627 -24.062 -23.938 1 50.41 59 THR B O 1
ATOM 2494 N N . PRO B 1 60 ? -3.25 -25.062 -22.656 1 49.09 60 PRO B N 1
ATOM 2495 C CA . PRO B 1 60 ? -3.059 -23.969 -21.688 1 49.09 60 PRO B CA 1
ATOM 2496 C C . PRO B 1 60 ? -1.596 -23.797 -21.281 1 49.09 60 PRO B C 1
ATOM 2498 O O . PRO B 1 60 ? -0.854 -24.766 -21.188 1 49.09 60 PRO B O 1
ATOM 2501 N N . ARG B 1 61 ? -1.104 -22.703 -21.438 1 49 61 ARG B N 1
ATOM 2502 C CA . ARG B 1 61 ? 0.299 -22.344 -21.266 1 49 61 ARG B CA 1
ATOM 2503 C C . ARG B 1 61 ? 0.835 -22.859 -19.938 1 49 61 ARG B C 1
ATOM 2505 O O . ARG B 1 61 ? 2.031 -23.109 -19.797 1 49 61 ARG B O 1
ATOM 2512 N N . TRP B 1 62 ? -0.081 -22.969 -18.906 1 47.44 62 TRP B N 1
ATOM 2513 C CA . TRP B 1 62 ? 0.459 -23.516 -17.672 1 47.44 62 TRP B CA 1
ATOM 2514 C C . TRP B 1 62 ? 1.012 -24.922 -17.891 1 47.44 62 TRP B C 1
ATOM 2516 O O . TRP B 1 62 ? 1.834 -25.406 -17.109 1 47.44 62 TRP B O 1
ATOM 2526 N N . GLN B 1 63 ? 0.598 -25.453 -19.016 1 48.28 63 GLN B N 1
ATOM 2527 C CA . GLN B 1 63 ? 0.958 -26.844 -19.281 1 48.28 63 GLN B CA 1
ATOM 2528 C C . GLN B 1 63 ? 2.213 -26.938 -20.141 1 48.28 63 GLN B C 1
ATOM 2530 O O . GLN B 1 63 ? 2.971 -27.906 -20.047 1 48.28 63 GLN B O 1
ATOM 2535 N N . GLN B 1 64 ? 2.377 -26.016 -21.125 1 55.16 64 GLN B N 1
ATOM 2536 C CA . GLN B 1 64 ? 3.523 -26.203 -22 1 55.16 64 GLN B CA 1
ATOM 2537 C C . GLN B 1 64 ? 4.16 -24.875 -22.375 1 55.16 64 GLN B C 1
ATOM 2539 O O . GLN B 1 64 ? 3.461 -23.859 -22.516 1 55.16 64 GLN B O 1
ATOM 2544 N N . THR B 1 65 ? 5.52 -24.766 -22.203 1 54.12 65 THR B N 1
ATOM 2545 C CA . THR B 1 65 ? 6.262 -23.641 -22.75 1 54.12 65 THR B CA 1
ATOM 2546 C C . THR B 1 65 ? 6.133 -23.578 -24.266 1 54.12 65 THR B C 1
ATOM 2548 O O . THR B 1 65 ? 6.297 -24.578 -24.953 1 54.12 65 THR B O 1
ATOM 2551 N N . PRO B 1 66 ? 5.684 -22.578 -24.797 1 49.91 66 PRO B N 1
ATOM 2552 C CA . PRO B 1 66 ? 5.652 -22.516 -26.25 1 49.91 66 PRO B CA 1
ATOM 2553 C C . PRO B 1 66 ? 7.016 -22.812 -26.891 1 49.91 66 PRO B C 1
ATOM 2555 O O . PRO B 1 66 ? 8.047 -22.422 -26.328 1 49.91 66 PRO B O 1
ATOM 2558 N N . PRO B 1 67 ? 7.043 -23.625 -27.938 1 48 67 PRO B N 1
ATOM 2559 C CA . PRO B 1 67 ? 8.297 -24.078 -28.547 1 48 67 PRO B CA 1
ATOM 2560 C C . PRO B 1 67 ? 9.234 -22.922 -28.875 1 48 67 PRO B C 1
ATOM 2562 O O . PRO B 1 67 ? 10.461 -23.078 -28.797 1 48 67 PRO B O 1
ATOM 2565 N N . GLY B 1 68 ? 8.812 -21.828 -29.328 1 47.25 68 GLY B N 1
ATOM 2566 C CA . GLY B 1 68 ? 9.672 -20.75 -29.766 1 47.25 68 GLY B CA 1
ATOM 2567 C C . GLY B 1 68 ? 10.398 -20.062 -28.641 1 47.25 68 GLY B C 1
ATOM 2568 O O . GLY B 1 68 ? 11.266 -19.203 -28.875 1 47.25 68 GLY B O 1
ATOM 2569 N N . MET B 1 69 ? 9.992 -20.188 -27.531 1 45.41 69 MET B N 1
ATOM 2570 C CA . MET B 1 69 ? 10.609 -19.5 -26.391 1 45.41 69 MET B CA 1
ATOM 2571 C C . MET B 1 69 ? 11.617 -20.406 -25.703 1 45.41 69 MET B C 1
ATOM 2573 O O . MET B 1 69 ? 12.125 -20.062 -24.625 1 45.41 69 MET B O 1
ATOM 2577 N N . LYS B 1 70 ? 11.875 -21.656 -26.188 1 42.53 70 LYS B N 1
ATOM 2578 C CA . LYS B 1 70 ? 12.898 -22.547 -25.641 1 42.53 70 LYS B CA 1
ATOM 2579 C C . LYS B 1 70 ? 14.289 -22.125 -26.094 1 42.53 70 LYS B C 1
ATOM 2581 O O . LYS B 1 70 ? 14.508 -21.859 -27.281 1 42.53 70 LYS B O 1
ATOM 2586 N N . ALA B 1 71 ? 15.188 -21.516 -25.219 1 45.09 71 ALA B N 1
ATOM 2587 C CA . ALA B 1 71 ? 16.578 -21.234 -25.578 1 45.09 71 ALA B CA 1
ATOM 2588 C C . ALA B 1 71 ? 17.234 -22.438 -26.25 1 45.09 71 ALA B C 1
ATOM 2590 O O . ALA B 1 71 ? 16.938 -23.594 -25.891 1 45.09 71 ALA B O 1
ATOM 2591 N N . PRO B 1 72 ? 18.016 -22.141 -27.391 1 41.78 72 PRO B N 1
ATOM 2592 C CA . PRO B 1 72 ? 18.672 -23.266 -28.047 1 41.78 72 PRO B CA 1
ATOM 2593 C C . PRO B 1 72 ? 19.484 -24.125 -27.062 1 41.78 72 PRO B C 1
ATOM 2595 O O . PRO B 1 72 ? 19.312 -25.344 -27.031 1 41.78 72 PRO B O 1
ATOM 2598 N N . VAL B 1 73 ? 20.938 -23.938 -27.031 1 41.88 73 VAL B N 1
ATOM 2599 C CA . VAL B 1 73 ? 21.969 -24.766 -26.422 1 41.88 73 VAL B CA 1
ATOM 2600 C C . VAL B 1 73 ? 22.047 -24.484 -24.922 1 41.88 73 VAL B C 1
ATOM 2602 O O . VAL B 1 73 ? 22.203 -23.328 -24.516 1 41.88 73 VAL B O 1
ATOM 2605 N N . ARG B 1 74 ? 21.344 -25.266 -24.156 1 41.53 74 ARG B N 1
ATOM 2606 C CA . ARG B 1 74 ? 21.609 -25.172 -22.719 1 41.53 74 ARG B CA 1
ATOM 2607 C C . ARG B 1 74 ? 23.109 -25.203 -22.422 1 41.53 74 ARG B C 1
ATOM 2609 O O . ARG B 1 74 ? 23.781 -26.172 -22.734 1 41.53 74 ARG B O 1
ATOM 2616 N N . LEU B 1 75 ? 23.797 -24.109 -22.562 1 37 75 LEU B N 1
ATOM 2617 C CA . LEU B 1 75 ? 25.203 -24.156 -22.203 1 37 75 LEU B CA 1
ATOM 2618 C C . LEU B 1 75 ? 25.422 -25 -20.953 1 37 75 LEU B C 1
ATOM 2620 O O . LEU B 1 75 ? 26.547 -25.406 -20.656 1 37 75 LEU B O 1
ATOM 2624 N N . ARG B 1 76 ? 24.781 -24.375 -19.75 1 38.88 76 ARG B N 1
ATOM 2625 C CA . ARG B 1 76 ? 25.203 -25.094 -18.547 1 38.88 76 ARG B CA 1
ATOM 2626 C C . ARG B 1 76 ? 24.734 -26.547 -18.578 1 38.88 76 ARG B C 1
ATOM 2628 O O . ARG B 1 76 ? 23.688 -26.844 -19.172 1 38.88 76 ARG B O 1
ATOM 2635 N N . GLY B 1 77 ? 25.672 -27.516 -18.484 1 36.56 77 GLY B N 1
ATOM 2636 C CA . GLY B 1 77 ? 25.469 -28.938 -18.359 1 36.56 77 GLY B CA 1
ATOM 2637 C C . GLY B 1 77 ? 24.188 -29.297 -17.609 1 36.56 77 GLY B C 1
ATOM 2638 O O . GLY B 1 77 ? 23.578 -28.438 -16.969 1 36.56 77 GLY B O 1
ATOM 2639 N N . PRO B 1 78 ? 23.422 -30.312 -17.938 1 40.81 78 PRO B N 1
ATOM 2640 C CA . PRO B 1 78 ? 22.344 -30.812 -17.078 1 40.81 78 PRO B CA 1
ATOM 2641 C C . PRO B 1 78 ? 22.656 -30.688 -15.594 1 40.81 78 PRO B C 1
ATOM 2643 O O . PRO B 1 78 ? 23.641 -31.266 -15.109 1 40.81 78 PRO B O 1
ATOM 2646 N N . GLU B 1 79 ? 23.062 -29.547 -15.07 1 41.75 79 GLU B N 1
ATOM 2647 C CA . GLU B 1 79 ? 23.312 -29.688 -13.641 1 41.75 79 GLU B CA 1
ATOM 2648 C C . GLU B 1 79 ? 22.375 -30.703 -13.008 1 41.75 79 GLU B C 1
ATOM 2650 O O . GLU B 1 79 ? 21.172 -30.656 -13.219 1 41.75 79 GLU B O 1
ATOM 2655 N N . GLU B 1 80 ? 22.75 -31.938 -12.961 1 42.19 80 GLU B N 1
ATOM 2656 C CA . GLU B 1 80 ? 22.172 -33.062 -12.219 1 42.19 80 GLU B CA 1
ATOM 2657 C C . GLU B 1 80 ? 21.562 -32.594 -10.898 1 42.19 80 GLU B C 1
ATOM 2659 O O . GLU B 1 80 ? 21.453 -33.375 -9.953 1 42.19 80 GLU B O 1
ATOM 2664 N N . GLY B 1 81 ? 21.562 -31.375 -10.562 1 46.56 81 GLY B N 1
ATOM 2665 C CA . GLY B 1 81 ? 21.062 -31.188 -9.211 1 46.56 81 GLY B CA 1
ATOM 2666 C C . GLY B 1 81 ? 19.625 -31.625 -9.031 1 46.56 81 GLY B C 1
ATOM 2667 O O . GLY B 1 81 ? 18.938 -31.922 -10.008 1 46.56 81 GLY B O 1
ATOM 2668 N N . PRO B 1 82 ? 19.297 -32.25 -7.797 1 50.56 82 PRO B N 1
ATOM 2669 C CA . PRO B 1 82 ? 17.969 -32.781 -7.543 1 50.56 82 PRO B CA 1
ATOM 2670 C C . PRO B 1 82 ? 16.859 -31.953 -8.172 1 50.56 82 PRO B C 1
ATOM 2672 O O . PRO B 1 82 ? 16.891 -30.719 -8.109 1 50.56 82 PRO B O 1
ATOM 2675 N N . HIS B 1 83 ? 16.359 -32.469 -9.273 1 59.66 83 HIS B N 1
ATOM 2676 C CA . HIS B 1 83 ? 15.188 -31.938 -9.969 1 59.66 83 HIS B CA 1
ATOM 2677 C C . HIS B 1 83 ? 14.039 -31.703 -8.992 1 59.66 83 HIS B C 1
ATOM 2679 O O . HIS B 1 83 ? 13.68 -32.594 -8.211 1 59.66 83 HIS B O 1
ATOM 2685 N N . VAL B 1 84 ? 13.938 -30.562 -8.422 1 67.75 84 VAL B N 1
ATOM 2686 C CA . VAL B 1 84 ? 12.789 -30.281 -7.562 1 67.75 84 VAL B CA 1
ATOM 2687 C C . VAL B 1 84 ? 11.5 -30.422 -8.367 1 67.75 84 VAL B C 1
ATOM 2689 O O . VAL B 1 84 ? 11.367 -29.828 -9.445 1 67.75 84 VAL B O 1
ATOM 2692 N N . GLU B 1 85 ? 10.766 -31.484 -8.047 1 78.62 85 GLU B N 1
ATOM 2693 C CA . GLU B 1 85 ? 9.477 -31.719 -8.688 1 78.62 85 GLU B CA 1
ATOM 2694 C C . GLU B 1 85 ? 8.523 -30.547 -8.453 1 78.62 85 GLU B C 1
ATOM 2696 O O . GLU B 1 85 ? 8.328 -30.125 -7.316 1 78.62 85 GLU B O 1
ATOM 2701 N N . VAL B 1 86 ? 8.156 -29.938 -9.547 1 86.75 86 VAL B N 1
ATOM 2702 C CA . VAL B 1 86 ? 7.191 -28.844 -9.5 1 86.75 86 VAL B CA 1
ATOM 2703 C C . VAL B 1 86 ? 5.789 -29.359 -9.773 1 86.75 86 VAL B C 1
ATOM 2705 O O . VAL B 1 86 ? 5.609 -30.266 -10.602 1 86.75 86 VAL B O 1
ATOM 2708 N N . ASN B 1 87 ? 4.773 -28.859 -9.125 1 90.5 87 ASN B N 1
ATOM 2709 C CA . ASN B 1 87 ? 3.396 -29.328 -9.266 1 90.5 87 ASN B CA 1
ATOM 2710 C C . ASN B 1 87 ? 2.844 -29.047 -10.656 1 90.5 87 ASN B C 1
ATOM 2712 O O . ASN B 1 87 ? 2.975 -27.938 -11.164 1 90.5 87 ASN B O 1
ATOM 2716 N N . SER B 1 88 ? 2.234 -30.031 -11.273 1 90.06 88 SER B N 1
ATOM 2717 C CA . SER B 1 88 ? 1.537 -29.875 -12.547 1 90.06 88 SER B CA 1
ATOM 2718 C C . SER B 1 88 ? 0.112 -30.422 -12.469 1 90.06 88 SER B C 1
ATOM 2720 O O . SER B 1 88 ? -0.606 -30.438 -13.469 1 90.06 88 SER B O 1
ATOM 2722 N N . ASP B 1 89 ? -0.309 -30.844 -11.336 1 93 89 ASP B N 1
ATOM 2723 C CA . ASP B 1 89 ? -1.629 -31.438 -11.109 1 93 89 ASP B CA 1
ATOM 2724 C C . ASP B 1 89 ? -2.654 -30.359 -10.766 1 93 89 ASP B C 1
ATOM 2726 O O . ASP B 1 89 ? -2.598 -29.75 -9.695 1 93 89 ASP B O 1
ATOM 2730 N N . PRO B 1 90 ? -3.635 -30.188 -11.617 1 95.31 90 PRO B N 1
ATOM 2731 C CA . PRO B 1 90 ? -4.629 -29.156 -11.352 1 95.31 90 PRO B CA 1
ATOM 2732 C C . PRO B 1 90 ? -5.492 -29.453 -10.133 1 95.31 90 PRO B C 1
ATOM 2734 O O . PRO B 1 90 ? -5.977 -28.531 -9.469 1 95.31 90 PRO B O 1
ATOM 2737 N N . GLU B 1 91 ? -5.66 -30.672 -9.867 1 96.62 91 GLU B N 1
ATOM 2738 C CA . GLU B 1 91 ? -6.48 -31.016 -8.711 1 96.62 91 GLU B CA 1
ATOM 2739 C C . GLU B 1 91 ? -5.809 -30.609 -7.406 1 96.62 91 GLU B C 1
ATOM 2741 O O . GLU B 1 91 ? -6.48 -30.156 -6.477 1 96.62 91 GLU B O 1
ATOM 2746 N N . LYS B 1 92 ? -4.547 -30.859 -7.363 1 97.19 92 LYS B N 1
ATOM 2747 C CA . LYS B 1 92 ? -3.797 -30.422 -6.188 1 97.19 92 LYS B CA 1
ATOM 2748 C C . LYS B 1 92 ? -3.881 -28.906 -6.016 1 97.19 92 LYS B C 1
ATOM 2750 O O . LYS B 1 92 ? -4.027 -28.406 -4.895 1 97.19 92 LYS B O 1
ATOM 2755 N N . LEU B 1 93 ? -3.793 -28.25 -7.094 1 97.88 93 LEU B N 1
ATOM 2756 C CA . LEU B 1 93 ? -3.912 -26.797 -7.066 1 97.88 93 LEU B CA 1
ATOM 2757 C C . LEU B 1 93 ? -5.301 -26.359 -6.594 1 97.88 93 LEU B C 1
ATOM 2759 O O . LEU B 1 93 ? -5.43 -25.453 -5.777 1 97.88 93 LEU B O 1
ATOM 2763 N N . ASP B 1 94 ? -6.285 -27.047 -7.062 1 98.12 94 ASP B N 1
ATOM 2764 C CA . ASP B 1 94 ? -7.66 -26.75 -6.668 1 98.12 94 ASP B CA 1
ATOM 2765 C C . ASP B 1 94 ? -7.852 -26.938 -5.164 1 98.12 94 ASP B C 1
ATOM 2767 O O . ASP B 1 94 ? -8.523 -26.141 -4.512 1 98.12 94 ASP B O 1
ATOM 2771 N N . ARG B 1 95 ? -7.27 -27.953 -4.699 1 98 95 ARG B N 1
ATOM 2772 C CA . ARG B 1 95 ? -7.383 -28.219 -3.268 1 98 95 ARG B CA 1
ATOM 2773 C C . ARG B 1 95 ? -6.758 -27.094 -2.451 1 98 95 ARG B C 1
ATOM 2775 O O . ARG B 1 95 ? -7.293 -26.703 -1.41 1 98 95 ARG B O 1
ATOM 2782 N N . PHE B 1 96 ? -5.641 -26.625 -2.885 1 98.31 96 PHE B N 1
ATOM 2783 C CA . PHE B 1 96 ? -5.02 -25.469 -2.229 1 98.31 96 PHE B CA 1
ATOM 2784 C C . PHE B 1 96 ? -5.973 -24.281 -2.189 1 98.31 96 PHE B C 1
ATOM 2786 O O . PHE B 1 96 ? -6.148 -23.656 -1.145 1 98.31 96 PHE B O 1
ATOM 2793 N N . TYR B 1 97 ? -6.586 -23.953 -3.301 1 98.69 97 TYR B N 1
ATOM 2794 C CA . TYR B 1 97 ? -7.461 -22.797 -3.365 1 98.69 97 TYR B CA 1
ATOM 2795 C C . TYR B 1 97 ? -8.688 -22.969 -2.475 1 98.69 97 TYR B C 1
ATOM 2797 O O . TYR B 1 97 ? -9.172 -22.016 -1.866 1 98.69 97 TYR B O 1
ATOM 2805 N N . VAL B 1 98 ? -9.172 -24.203 -2.406 1 98.56 98 VAL B N 1
ATOM 2806 C CA . VAL B 1 98 ? -10.289 -24.484 -1.508 1 98.56 98 VAL B CA 1
ATOM 2807 C C . VAL B 1 98 ? -9.844 -24.297 -0.059 1 98.56 98 VAL B C 1
ATOM 2809 O O . VAL B 1 98 ? -10.578 -23.75 0.761 1 98.56 98 VAL B O 1
ATOM 2812 N N . ARG B 1 99 ? -8.664 -24.734 0.257 1 98.12 99 ARG B N 1
ATOM 2813 C CA . ARG B 1 99 ? -8.133 -24.609 1.611 1 98.12 99 ARG B CA 1
ATOM 2814 C C . ARG B 1 99 ? -7.953 -23.141 1.993 1 98.12 99 ARG B C 1
ATOM 2816 O O . ARG B 1 99 ? -8.312 -22.734 3.1 1 98.12 99 ARG B O 1
ATOM 2823 N N . MET B 1 100 ? -7.41 -22.359 1.071 1 98.38 100 MET B N 1
ATOM 2824 C CA . MET B 1 100 ? -7.074 -20.969 1.384 1 98.38 100 MET B CA 1
ATOM 2825 C C . MET B 1 100 ? -8.305 -20.078 1.291 1 98.38 100 MET B C 1
ATOM 2827 O O . MET B 1 100 ? -8.523 -19.219 2.154 1 98.38 100 MET B O 1
ATOM 2831 N N . LEU B 1 101 ? -9.109 -20.281 0.282 1 98.25 101 LEU B N 1
ATOM 2832 C CA . LEU B 1 101 ? -10.172 -19.328 -0.019 1 98.25 101 LEU B CA 1
ATOM 2833 C C . LEU B 1 101 ? -11.516 -19.844 0.477 1 98.25 101 LEU B C 1
ATOM 2835 O O . LEU B 1 101 ? -12.516 -19.125 0.434 1 98.25 101 LEU B O 1
ATOM 2839 N N . GLY B 1 102 ? -11.562 -21.094 0.942 1 96.44 102 GLY B N 1
ATOM 2840 C CA . GLY B 1 102 ? -12.805 -21.703 1.405 1 96.44 102 GLY B CA 1
ATOM 2841 C C . GLY B 1 102 ? -13.555 -22.438 0.313 1 96.44 102 GLY B C 1
ATOM 2842 O O . GLY B 1 102 ? -13.031 -22.625 -0.791 1 96.44 102 GLY B O 1
ATOM 2843 N N . GLU B 1 103 ? -14.773 -22.797 0.669 1 94.88 103 GLU B N 1
ATOM 2844 C CA . GLU B 1 103 ? -15.609 -23.562 -0.264 1 94.88 103 GLU B CA 1
ATOM 2845 C C . GLU B 1 103 ? -15.82 -22.781 -1.563 1 94.88 103 GLU B C 1
ATOM 2847 O O . GLU B 1 103 ? -16.156 -21.609 -1.541 1 94.88 103 GLU B O 1
ATOM 2852 N N . GLY B 1 104 ? -15.562 -23.438 -2.678 1 96.25 104 GLY B N 1
ATOM 2853 C CA . GLY B 1 104 ? -15.711 -22.812 -3.982 1 96.25 104 GLY B CA 1
ATOM 2854 C C . GLY B 1 104 ? -14.484 -22.016 -4.406 1 96.25 104 GLY B C 1
ATOM 2855 O O . GLY B 1 104 ? -14.477 -21.406 -5.473 1 96.25 104 GLY B O 1
ATOM 2856 N N . GLY B 1 105 ? -13.492 -22.047 -3.6 1 97.62 105 GLY B N 1
ATOM 2857 C CA . GLY B 1 105 ? -12.281 -21.297 -3.885 1 97.62 105 GLY B CA 1
ATOM 2858 C C . GLY B 1 105 ? -11.586 -21.734 -5.16 1 97.62 105 GLY B C 1
ATOM 2859 O O . GLY B 1 105 ? -10.914 -20.938 -5.812 1 97.62 105 GLY B O 1
ATOM 2860 N N . ASP B 1 106 ? -11.758 -22.984 -5.52 1 96.81 106 ASP B N 1
ATOM 2861 C CA . ASP B 1 106 ? -11.125 -23.516 -6.719 1 96.81 106 ASP B CA 1
ATOM 2862 C C . ASP B 1 106 ? -11.805 -22.984 -7.98 1 96.81 106 ASP B C 1
ATOM 2864 O O . ASP B 1 106 ? -11.242 -23.062 -9.078 1 96.81 106 ASP B O 1
ATOM 2868 N N . LYS B 1 107 ? -12.977 -22.391 -7.875 1 97.31 107 LYS B N 1
ATOM 2869 C CA . LYS B 1 107 ? -13.719 -21.891 -9.023 1 97.31 107 LYS B CA 1
ATOM 2870 C C . LYS B 1 107 ? -13.734 -20.359 -9.047 1 97.31 107 LYS B C 1
ATOM 2872 O O . LYS B 1 107 ? -14.328 -19.766 -9.938 1 97.31 107 LYS B O 1
ATOM 2877 N N . MET B 1 108 ? -13.062 -19.812 -8.172 1 96.94 108 MET B N 1
ATOM 2878 C CA . MET B 1 108 ? -13.117 -18.359 -8.016 1 96.94 108 MET B CA 1
ATOM 2879 C C . MET B 1 108 ? -12.297 -17.656 -9.094 1 96.94 108 MET B C 1
ATOM 2881 O O . MET B 1 108 ? -12.633 -16.547 -9.516 1 96.94 108 MET B O 1
ATOM 2885 N N . LEU B 1 109 ? -11.273 -18.312 -9.469 1 97.31 109 LEU B N 1
ATOM 2886 C CA . LEU B 1 109 ? -10.344 -17.719 -10.43 1 97.31 109 LEU B CA 1
ATOM 2887 C C . LEU B 1 109 ? -10.273 -18.547 -11.703 1 97.31 109 LEU B C 1
ATOM 2889 O O . LEU B 1 109 ? -10.539 -19.75 -11.68 1 97.31 109 LEU B O 1
ATOM 2893 N N . SER B 1 110 ? -9.984 -17.891 -12.82 1 94.88 110 SER B N 1
ATOM 2894 C CA . SER B 1 110 ? -9.727 -18.609 -14.055 1 94.88 110 SER B CA 1
ATOM 2895 C C . SER B 1 110 ? -8.508 -19.516 -13.922 1 94.88 110 SER B C 1
ATOM 2897 O O . SER B 1 110 ? -7.617 -19.25 -13.109 1 94.88 110 SER B O 1
ATOM 2899 N N . GLU B 1 111 ? -8.477 -20.531 -14.711 1 94.25 111 GLU B N 1
ATOM 2900 C CA . GLU B 1 111 ? -7.387 -21.516 -14.648 1 94.25 111 GLU B CA 1
ATOM 2901 C C . GLU B 1 111 ? -6.031 -20.844 -14.852 1 94.25 111 GLU B C 1
ATOM 2903 O O . GLU B 1 111 ? -5.09 -21.094 -14.094 1 94.25 111 GLU B O 1
ATOM 2908 N N . GLU B 1 112 ? -5.949 -19.984 -15.742 1 91.5 112 GLU B N 1
ATOM 2909 C CA . GLU B 1 112 ? -4.695 -19.312 -16.047 1 91.5 112 GLU B CA 1
ATOM 2910 C C . GLU B 1 112 ? -4.219 -18.484 -14.844 1 91.5 112 GLU B C 1
ATOM 2912 O O . GLU B 1 112 ? -3.041 -18.547 -14.477 1 91.5 112 GLU B O 1
ATOM 2917 N N . VAL B 1 113 ? -5.121 -17.812 -14.25 1 94.81 113 VAL B N 1
ATOM 2918 C CA . VAL B 1 113 ? -4.773 -16.922 -13.141 1 94.81 113 VAL B CA 1
ATOM 2919 C C . VAL B 1 113 ? -4.426 -17.75 -11.906 1 94.81 113 VAL B C 1
ATOM 2921 O O . VAL B 1 113 ? -3.521 -17.391 -11.148 1 94.81 113 VAL B O 1
ATOM 2924 N N . LYS B 1 114 ? -5.082 -18.859 -11.734 1 96.88 114 LYS B N 1
ATOM 2925 C CA . LYS B 1 114 ? -4.762 -19.766 -10.641 1 96.88 114 LYS B CA 1
ATOM 2926 C C . LYS B 1 114 ? -3.297 -20.188 -10.688 1 96.88 114 LYS B C 1
ATOM 2928 O O . LYS B 1 114 ? -2.59 -20.125 -9.68 1 96.88 114 LYS B O 1
ATOM 2933 N N . TRP B 1 115 ? -2.973 -20.562 -11.852 1 95.38 115 TRP B N 1
ATOM 2934 C CA . TRP B 1 115 ? -1.612 -21.078 -12.016 1 95.38 115 TRP B CA 1
ATOM 2935 C C . TRP B 1 115 ? -0.599 -19.938 -11.938 1 95.38 115 TRP B C 1
ATOM 2937 O O . TRP B 1 115 ? 0.458 -20.078 -11.32 1 95.38 115 TRP B O 1
ATOM 2947 N N . GLN B 1 116 ? -0.886 -18.859 -12.492 1 94.31 116 GLN B N 1
ATOM 2948 C CA . GLN B 1 116 ? 0.039 -17.734 -12.484 1 94.31 116 GLN B CA 1
ATOM 2949 C C . GLN B 1 116 ? 0.313 -17.25 -11.062 1 94.31 116 GLN B C 1
ATOM 2951 O O . GLN B 1 116 ? 1.446 -16.906 -10.727 1 94.31 116 GLN B O 1
ATOM 2956 N N . ALA B 1 117 ? -0.674 -17.25 -10.234 1 97.38 117 ALA B N 1
ATOM 2957 C CA . ALA B 1 117 ? -0.554 -16.734 -8.867 1 97.38 117 ALA B CA 1
ATOM 2958 C C . ALA B 1 117 ? 0.451 -17.562 -8.062 1 97.38 117 ALA B C 1
ATOM 2960 O O . ALA B 1 117 ? 1.084 -17.047 -7.141 1 97.38 117 ALA B O 1
ATOM 2961 N N . VAL B 1 118 ? 0.648 -18.828 -8.469 1 97.88 118 VAL B N 1
ATOM 2962 C CA . VAL B 1 118 ? 1.53 -19.688 -7.676 1 97.88 118 VAL B CA 1
ATOM 2963 C C . VAL B 1 118 ? 2.842 -19.906 -8.422 1 97.88 118 VAL B C 1
ATOM 2965 O O . VAL B 1 118 ? 3.641 -20.766 -8.047 1 97.88 118 VAL B O 1
ATOM 2968 N N . THR B 1 119 ? 3.064 -19.125 -9.461 1 95.81 119 THR B N 1
ATOM 2969 C CA . THR B 1 119 ? 4.262 -19.312 -10.273 1 95.81 119 THR B CA 1
ATOM 2970 C C . THR B 1 119 ? 5.281 -18.203 -9.992 1 95.81 119 THR B C 1
ATOM 2972 O O . THR B 1 119 ? 4.977 -17.016 -10.141 1 95.81 119 THR B O 1
ATOM 2975 N N . HIS B 1 120 ? 6.383 -18.562 -9.539 1 94.75 120 HIS B N 1
ATOM 2976 C CA . HIS B 1 120 ? 7.492 -17.641 -9.305 1 94.75 120 HIS B CA 1
ATOM 2977 C C . HIS B 1 120 ? 8.297 -17.422 -10.578 1 94.75 120 HIS B C 1
ATOM 2979 O O . HIS B 1 120 ? 8.336 -18.281 -11.461 1 94.75 120 HIS B O 1
ATOM 2985 N N . LYS B 1 121 ? 9.023 -16.375 -10.656 1 90.56 121 LYS B N 1
ATOM 2986 C CA . LYS B 1 121 ? 9.766 -15.984 -11.844 1 90.56 121 LYS B CA 1
ATOM 2987 C C . LYS B 1 121 ? 10.891 -16.969 -12.141 1 90.56 121 LYS B C 1
ATOM 2989 O O . LYS B 1 121 ? 11.359 -17.062 -13.273 1 90.56 121 LYS B O 1
ATOM 2994 N N . SER B 1 122 ? 11.43 -17.672 -11.141 1 89.19 122 SER B N 1
ATOM 2995 C CA . SER B 1 122 ? 12.492 -18.656 -11.328 1 89.19 122 SER B CA 1
ATOM 2996 C C . SER B 1 122 ? 12.023 -19.828 -12.164 1 89.19 122 SER B C 1
ATOM 2998 O O . SER B 1 122 ? 12.836 -20.578 -12.711 1 89.19 122 SER B O 1
ATOM 3000 N N . PHE B 1 123 ? 10.695 -19.969 -12.195 1 86.56 123 PHE B N 1
ATOM 3001 C CA . PHE B 1 123 ? 10.148 -21.078 -12.961 1 86.56 123 PHE B CA 1
ATOM 3002 C C . PHE B 1 123 ? 10.148 -20.766 -14.453 1 86.56 123 PHE B C 1
ATOM 3004 O O . PHE B 1 123 ? 9.633 -19.719 -14.867 1 86.56 123 PHE B O 1
ATOM 3011 N N . ASP B 1 124 ? 10.727 -21.578 -15.227 1 76.44 124 ASP B N 1
ATOM 3012 C CA . ASP B 1 124 ? 10.789 -21.484 -16.672 1 76.44 124 ASP B CA 1
ATOM 3013 C C . ASP B 1 124 ? 11.273 -20.109 -17.125 1 76.44 124 ASP B C 1
ATOM 3015 O O . ASP B 1 124 ? 10.781 -19.578 -18.125 1 76.44 124 ASP B O 1
ATOM 3019 N N . GLN B 1 125 ? 12.055 -19.531 -16.391 1 68.88 125 GLN B N 1
ATOM 3020 C CA . GLN B 1 125 ? 12.695 -18.25 -16.688 1 68.88 125 GLN B CA 1
ATOM 3021 C C . GLN B 1 125 ? 11.656 -17.156 -16.906 1 68.88 125 GLN B C 1
ATOM 3023 O O . GLN B 1 125 ? 11.867 -16.234 -17.703 1 68.88 125 GLN B O 1
ATOM 3028 N N . GLY B 1 126 ? 10.516 -17.406 -16.391 1 66.44 126 GLY B N 1
ATOM 3029 C CA . GLY B 1 126 ? 9.477 -16.406 -16.438 1 66.44 126 GLY B CA 1
ATOM 3030 C C . GLY B 1 126 ? 8.75 -16.359 -17.766 1 66.44 126 GLY B C 1
ATOM 3031 O O . GLY B 1 126 ? 7.91 -15.477 -17.984 1 66.44 126 GLY B O 1
ATOM 3032 N N . ARG B 1 127 ? 8.953 -17.219 -18.578 1 65.75 127 ARG B N 1
ATOM 3033 C CA . ARG B 1 127 ? 8.398 -17.203 -19.922 1 65.75 127 ARG B CA 1
ATOM 3034 C C . ARG B 1 127 ? 6.898 -17.453 -19.922 1 65.75 127 ARG B C 1
ATOM 3036 O O . ARG B 1 127 ? 6.184 -17.016 -20.828 1 65.75 127 ARG B O 1
ATOM 3043 N N . ARG B 1 128 ? 6.48 -18.109 -18.984 1 65.94 128 ARG B N 1
ATOM 3044 C CA . ARG B 1 128 ? 5.066 -18.438 -18.859 1 65.94 128 ARG B CA 1
ATOM 3045 C C . ARG B 1 128 ? 4.32 -17.406 -18.031 1 65.94 128 ARG B C 1
ATOM 3047 O O . ARG B 1 128 ? 3.113 -17.531 -17.812 1 65.94 128 ARG B O 1
ATOM 3054 N N . GLY B 1 129 ? 4.973 -16.359 -17.719 1 80.44 129 GLY B N 1
ATOM 3055 C CA . GLY B 1 129 ? 4.383 -15.422 -16.781 1 80.44 129 GLY B CA 1
ATOM 3056 C C . GLY B 1 129 ? 4.621 -15.805 -15.328 1 80.44 129 GLY B C 1
ATOM 3057 O O . GLY B 1 129 ? 4.809 -16.984 -15.008 1 80.44 129 GLY B O 1
ATOM 3058 N N . PHE B 1 130 ? 4.664 -14.938 -14.5 1 90.38 130 PHE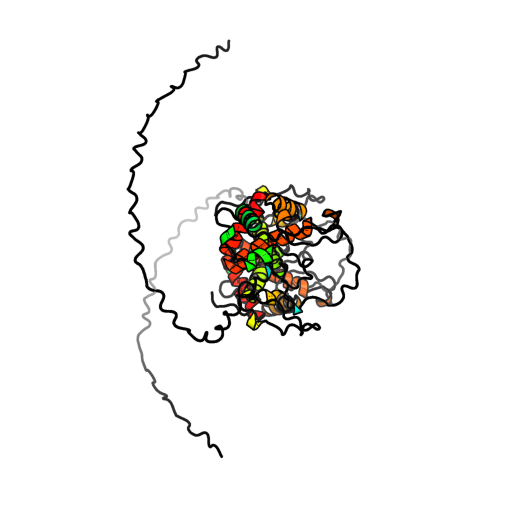 B N 1
ATOM 3059 C CA . PHE B 1 130 ? 4.891 -15.164 -13.078 1 90.38 130 PHE B CA 1
ATOM 3060 C C . PHE B 1 130 ? 4.082 -14.18 -12.242 1 90.38 130 PHE B C 1
ATOM 3062 O O . PHE B 1 130 ? 3.336 -13.359 -12.781 1 90.38 130 PHE B O 1
ATOM 3069 N N . ASN B 1 131 ? 4.148 -14.32 -10.977 1 95.31 131 ASN B N 1
ATOM 3070 C CA . ASN B 1 131 ? 3.102 -13.742 -10.148 1 95.31 131 ASN B CA 1
ATOM 3071 C C . ASN B 1 131 ? 3.539 -12.406 -9.547 1 95.31 131 ASN B C 1
ATOM 3073 O O . ASN B 1 131 ? 2.871 -11.867 -8.664 1 95.31 131 ASN B O 1
ATOM 3077 N N . ASP B 1 132 ? 4.59 -11.75 -10.109 1 94.62 132 ASP B N 1
ATOM 3078 C CA . ASP B 1 132 ? 5.152 -10.539 -9.508 1 94.62 132 ASP B CA 1
ATOM 3079 C C . ASP B 1 132 ? 4.129 -9.406 -9.492 1 94.62 132 ASP B C 1
ATOM 3081 O O . ASP B 1 132 ? 3.951 -8.742 -8.477 1 94.62 132 ASP B O 1
ATOM 3085 N N . ARG B 1 133 ? 3.479 -9.242 -10.609 1 93.31 133 ARG B N 1
ATOM 3086 C CA . ARG B 1 133 ? 2.537 -8.133 -10.719 1 93.31 133 ARG B CA 1
ATOM 3087 C C . ARG B 1 133 ? 1.295 -8.383 -9.867 1 93.31 133 ARG B C 1
ATOM 3089 O O . ARG B 1 133 ? 0.764 -7.457 -9.25 1 93.31 133 ARG B O 1
ATOM 3096 N N . LEU B 1 134 ? 0.86 -9.586 -9.82 1 96.19 134 LEU B N 1
ATOM 3097 C CA . LEU B 1 134 ? -0.233 -9.953 -8.93 1 96.19 134 LEU B CA 1
ATOM 3098 C C . LEU B 1 134 ? 0.153 -9.734 -7.473 1 96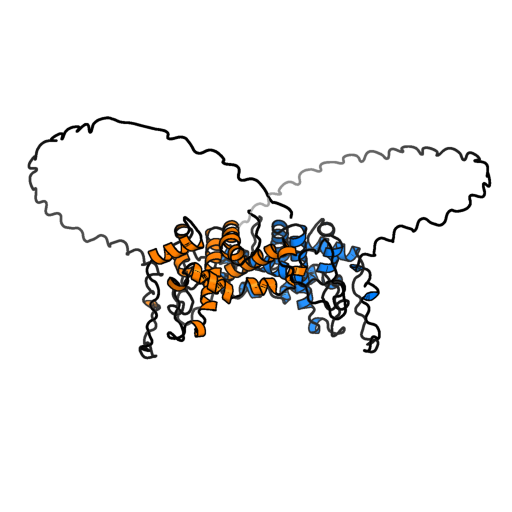.19 134 LEU B C 1
ATOM 3100 O O . LEU B 1 134 ? -0.638 -9.203 -6.691 1 96.19 134 LEU B O 1
ATOM 3104 N N . ALA B 1 135 ? 1.349 -10.102 -7.191 1 98.06 135 ALA B N 1
ATOM 3105 C CA . ALA B 1 135 ? 1.841 -9.977 -5.82 1 98.06 135 ALA B CA 1
ATOM 3106 C C . ALA B 1 135 ? 1.931 -8.508 -5.406 1 98.06 135 ALA B C 1
ATOM 3108 O O . ALA B 1 135 ? 1.636 -8.164 -4.262 1 98.06 135 ALA B O 1
ATOM 3109 N N . TYR B 1 136 ? 2.316 -7.738 -6.312 1 95.94 136 TYR B N 1
ATOM 3110 C CA . TYR B 1 136 ? 2.404 -6.312 -6.02 1 95.94 136 TYR B CA 1
ATOM 3111 C C . TYR B 1 136 ? 1.04 -5.746 -5.641 1 95.94 136 TYR B C 1
ATOM 3113 O O . TYR B 1 136 ? 0.901 -5.074 -4.617 1 95.94 136 TYR B O 1
ATOM 3121 N N . LEU B 1 137 ? 0.093 -6.012 -6.449 1 95.81 137 LEU B N 1
ATOM 3122 C CA . LEU B 1 137 ? -1.27 -5.566 -6.176 1 95.81 137 LEU B CA 1
ATOM 3123 C C . LEU B 1 137 ? -1.773 -6.141 -4.855 1 95.81 137 LEU B C 1
ATOM 3125 O O . LEU B 1 137 ? -2.309 -5.41 -4.02 1 95.81 137 LEU B O 1
ATOM 3129 N N . GLY B 1 138 ? -1.585 -7.355 -4.668 1 98.12 138 GLY B N 1
ATOM 3130 C CA . GLY B 1 138 ? -2.025 -8.016 -3.447 1 98.12 138 GLY B CA 1
ATOM 3131 C C . GLY B 1 138 ? -1.363 -7.465 -2.199 1 98.12 138 GLY B C 1
ATOM 3132 O O . GLY B 1 138 ? -2.01 -7.32 -1.159 1 98.12 138 GLY B O 1
ATOM 3133 N N . LYS B 1 139 ? -0.121 -7.172 -2.314 1 97.69 139 LYS B N 1
ATOM 3134 C CA . LYS B 1 139 ? 0.616 -6.629 -1.176 1 97.69 139 LYS B CA 1
ATOM 3135 C C . LYS B 1 139 ? 0.036 -5.289 -0.735 1 97.69 139 LYS B C 1
ATOM 3137 O O . LYS B 1 139 ? -0.144 -5.047 0.46 1 97.69 139 LYS B O 1
ATOM 3142 N N . GLN B 1 140 ? -0.22 -4.504 -1.678 1 96.44 140 GLN B N 1
ATOM 3143 C CA . GLN B 1 140 ? -0.813 -3.213 -1.35 1 96.44 140 GLN B CA 1
ATOM 3144 C C . GLN B 1 140 ? -2.148 -3.387 -0.633 1 96.44 140 GLN B C 1
ATOM 3146 O O . GLN B 1 140 ? -2.414 -2.717 0.368 1 96.44 140 GLN B O 1
ATOM 3151 N N . LEU B 1 141 ? -2.896 -4.25 -1.097 1 97.38 141 LEU B N 1
ATOM 3152 C CA . LEU B 1 141 ? -4.227 -4.477 -0.542 1 97.38 141 LEU B CA 1
ATOM 3153 C C . LEU B 1 141 ? -4.137 -5.047 0.87 1 97.38 141 LEU B C 1
ATOM 3155 O O . LEU B 1 141 ? -4.801 -4.555 1.785 1 97.38 141 LEU B O 1
ATOM 3159 N N . VAL B 1 142 ? -3.344 -6.008 1.052 1 98.12 142 VAL B N 1
ATOM 3160 C CA . VAL B 1 142 ? -3.219 -6.66 2.352 1 98.12 142 VAL B CA 1
ATOM 3161 C C . VAL B 1 142 ? -2.639 -5.68 3.369 1 98.12 142 VAL B C 1
ATOM 3163 O O . VAL B 1 142 ? -3.105 -5.613 4.508 1 98.12 142 VAL B O 1
ATOM 3166 N N . THR B 1 143 ? -1.671 -4.918 2.961 1 97 143 THR B N 1
ATOM 3167 C CA . THR B 1 143 ? -1.031 -3.959 3.857 1 97 143 THR B CA 1
ATOM 3168 C C . THR B 1 143 ? -2.014 -2.869 4.273 1 97 143 THR B C 1
ATOM 3170 O O . THR B 1 143 ? -2.055 -2.475 5.441 1 97 143 THR B O 1
ATOM 3173 N N . LEU B 1 144 ? -2.732 -2.4 3.328 1 95.69 144 LEU B N 1
ATOM 3174 C CA . LEU B 1 144 ? -3.736 -1.394 3.658 1 95.69 144 LEU B CA 1
ATOM 3175 C C . LEU B 1 144 ? -4.75 -1.943 4.656 1 95.69 144 LEU B C 1
ATOM 3177 O O . LEU B 1 144 ? -5.074 -1.285 5.648 1 95.69 144 LEU B O 1
ATOM 3181 N N . GLN B 1 145 ? -5.234 -3.107 4.418 1 95.69 145 GLN B N 1
ATOM 3182 C CA . GLN B 1 145 ? -6.215 -3.715 5.312 1 95.69 145 GLN B CA 1
ATOM 3183 C C . GLN B 1 145 ? -5.617 -3.967 6.695 1 95.69 145 GLN B C 1
ATOM 3185 O O . GLN B 1 145 ? -6.301 -3.814 7.711 1 95.69 145 GLN B O 1
ATOM 3190 N N . ALA B 1 146 ? -4.387 -4.363 6.727 1 95.88 146 ALA B N 1
ATOM 3191 C CA . ALA B 1 146 ? -3.703 -4.566 8 1 95.88 146 ALA B CA 1
ATOM 3192 C C . ALA B 1 146 ? -3.596 -3.258 8.781 1 95.88 146 ALA B C 1
ATOM 3194 O O . ALA B 1 146 ? -3.877 -3.219 9.984 1 95.88 146 ALA B O 1
ATOM 3195 N N . THR B 1 147 ? -3.205 -2.238 8.086 1 94.12 147 THR B N 1
ATOM 3196 C CA . THR B 1 147 ? -3.068 -0.92 8.695 1 94.12 147 THR B CA 1
ATOM 3197 C C . THR B 1 147 ? -4.406 -0.443 9.258 1 94.12 147 THR B C 1
ATOM 3199 O O . THR B 1 147 ? -4.48 0.018 10.398 1 94.12 147 THR B O 1
ATOM 3202 N N . LEU B 1 148 ? -5.422 -0.6 8.477 1 91.88 148 LEU B N 1
ATOM 3203 C CA . LEU B 1 148 ? -6.758 -0.189 8.898 1 91.88 148 LEU B CA 1
ATOM 3204 C C . LEU B 1 148 ? -7.223 -1.001 10.102 1 91.88 148 LEU B C 1
ATOM 3206 O O . LEU B 1 148 ? -7.848 -0.459 11.016 1 91.88 148 LEU B O 1
ATOM 3210 N N . ALA B 1 149 ? -6.918 -2.221 10.102 1 92.19 149 ALA B N 1
ATOM 3211 C CA . ALA B 1 149 ? -7.301 -3.082 11.219 1 92.19 149 ALA B CA 1
ATOM 3212 C C . ALA B 1 149 ? -6.633 -2.631 12.508 1 92.19 149 ALA B C 1
ATOM 3214 O O . ALA B 1 149 ? -7.258 -2.633 13.57 1 92.19 149 ALA B O 1
ATOM 3215 N N . LEU B 1 150 ? -5.426 -2.258 12.445 1 91.5 150 LEU B N 1
ATOM 3216 C CA . LEU B 1 150 ? -4.691 -1.798 13.625 1 91.5 150 LEU B CA 1
ATOM 3217 C C . LEU B 1 150 ? -5.281 -0.496 14.156 1 91.5 150 LEU B C 1
ATOM 3219 O O . LEU B 1 150 ? -5.473 -0.345 15.367 1 91.5 150 LEU B O 1
ATOM 3223 N N . ILE B 1 151 ? -5.543 0.394 13.258 1 89.56 151 ILE B N 1
ATOM 3224 C CA . ILE B 1 151 ? -6.031 1.719 13.625 1 89.56 151 ILE B CA 1
ATOM 3225 C C . ILE B 1 151 ? -7.418 1.604 14.25 1 89.56 151 ILE B C 1
ATOM 3227 O O . ILE B 1 151 ? -7.762 2.363 15.164 1 89.56 151 ILE B O 1
ATOM 3231 N N . GLN B 1 152 ? -8.164 0.665 13.844 1 86.62 152 GLN B N 1
ATOM 3232 C CA . GLN B 1 152 ? -9.539 0.506 14.305 1 86.62 152 GLN B CA 1
ATOM 3233 C C . GLN B 1 152 ? -9.586 -0.092 15.703 1 86.62 152 GLN B C 1
ATOM 3235 O O . GLN B 1 152 ? -10.57 0.079 16.422 1 86.62 152 GLN B O 1
ATOM 3240 N N . ASP B 1 153 ? -8.578 -0.8 16.062 1 83.88 153 ASP B N 1
ATOM 3241 C CA . ASP B 1 153 ? -8.523 -1.378 17.406 1 83.88 153 ASP B CA 1
ATOM 3242 C C . ASP B 1 153 ? -7.129 -1.223 18.016 1 83.88 153 ASP B C 1
ATOM 3244 O O . ASP B 1 153 ? -6.473 -2.215 18.328 1 83.88 153 ASP B O 1
ATOM 3248 N N . PRO B 1 154 ? -6.82 0.027 18.328 1 80.81 154 PRO B N 1
ATOM 3249 C CA . PRO B 1 154 ? -5.449 0.262 18.766 1 80.81 154 PRO B CA 1
ATOM 3250 C C . PRO B 1 154 ? -5.16 -0.347 20.141 1 80.81 154 PRO B C 1
ATOM 3252 O O . PRO B 1 154 ? -4.023 -0.729 20.422 1 80.81 154 PRO B O 1
ATOM 3255 N N . ALA B 1 155 ? -6.105 -0.4 20.969 1 78.06 155 ALA B N 1
ATOM 3256 C CA . ALA B 1 155 ? -5.93 -0.888 22.344 1 78.06 155 ALA B CA 1
ATOM 3257 C C . ALA B 1 155 ? -5.5 -2.354 22.344 1 78.06 155 ALA B C 1
ATOM 3259 O O . ALA B 1 155 ? -4.762 -2.785 23.234 1 78.06 155 ALA B O 1
ATOM 3260 N N . SER B 1 156 ? -5.902 -3.055 21.359 1 79.44 156 SER B N 1
ATOM 3261 C CA . SER B 1 156 ? -5.609 -4.484 21.297 1 79.44 156 SER B CA 1
ATOM 3262 C C . SER B 1 156 ? -4.156 -4.73 20.906 1 79.44 156 SER B C 1
ATOM 3264 O O . SER B 1 156 ? -3.631 -5.828 21.125 1 79.44 156 SER B O 1
ATOM 3266 N N . TYR B 1 157 ? -3.553 -3.713 20.375 1 77.5 157 TYR B N 1
ATOM 3267 C CA . TYR B 1 157 ? -2.217 -3.936 19.828 1 77.5 157 TYR B CA 1
ATOM 3268 C C . TYR B 1 157 ? -1.19 -3.057 20.531 1 77.5 157 TYR B C 1
ATOM 3270 O O . TYR B 1 157 ? 0.001 -3.109 20.219 1 77.5 157 TYR B O 1
ATOM 3278 N N . SER B 1 158 ? -1.753 -2.15 21.297 1 66.12 158 SER B N 1
ATOM 3279 C CA . SER B 1 158 ? -0.88 -1.17 21.922 1 66.12 158 SER B CA 1
ATOM 3280 C C . SER B 1 158 ? 0.163 -1.849 22.812 1 66.12 158 SER B C 1
ATOM 3282 O O . SER B 1 158 ? -0.17 -2.717 23.625 1 66.12 158 SER B O 1
ATOM 3284 N N . GLN B 1 159 ? 1.257 -2.061 22.156 1 61.03 159 GLN B N 1
ATOM 3285 C CA . GLN B 1 159 ? 2.34 -2.432 23.062 1 61.03 159 GLN B CA 1
ATOM 3286 C C . GLN B 1 159 ? 2.85 -1.22 23.828 1 61.03 159 GLN B C 1
ATOM 3288 O O . GLN B 1 159 ? 2.789 -0.091 23.344 1 61.03 159 GLN B O 1
ATOM 3293 N N . LYS B 1 160 ? 2.996 -1.435 25.172 1 53.16 160 LYS B N 1
ATOM 3294 C CA . LYS B 1 160 ? 3.572 -0.417 26.047 1 53.16 160 LYS B CA 1
ATOM 3295 C C . LYS B 1 160 ? 4.75 0.283 25.375 1 53.16 160 LYS B C 1
ATOM 3297 O O . LYS B 1 160 ? 5.684 -0.372 24.906 1 53.16 160 LYS B O 1
ATOM 3302 N N . LEU B 1 161 ? 4.391 1.379 24.703 1 55.88 161 LEU B N 1
ATOM 3303 C CA . LEU B 1 161 ? 5.527 2.166 24.234 1 55.88 161 LEU B CA 1
ATOM 3304 C C . LEU B 1 161 ? 6.574 2.316 25.328 1 55.88 161 LEU B C 1
ATOM 3306 O O . LEU B 1 161 ? 6.23 2.414 26.516 1 55.88 161 LEU B O 1
ATOM 3310 N N . PRO B 1 162 ? 7.754 1.922 24.938 1 54.41 162 PRO B N 1
ATOM 3311 C CA . PRO B 1 162 ? 8.742 2.141 25.984 1 54.41 162 PRO B CA 1
ATOM 3312 C C . PRO B 1 162 ? 8.633 3.525 26.625 1 54.41 162 PRO B C 1
ATOM 3314 O O . PRO B 1 162 ? 8.211 4.477 25.969 1 54.41 162 PRO B O 1
ATOM 3317 N N . ALA B 1 163 ? 8.555 3.52 27.875 1 52.44 163 ALA B N 1
ATOM 3318 C CA . ALA B 1 163 ? 8.547 4.766 28.641 1 52.44 163 ALA B CA 1
ATOM 3319 C C . ALA B 1 163 ? 9.539 5.77 28.047 1 52.44 163 ALA B C 1
ATOM 3321 O O . ALA B 1 163 ? 10.648 5.406 27.672 1 52.44 163 ALA B O 1
ATOM 3322 N N . ASP B 1 164 ? 9.055 6.793 27.406 1 55.34 164 ASP B N 1
ATOM 3323 C CA . ASP B 1 164 ? 9.961 7.848 26.953 1 55.34 164 ASP B CA 1
ATOM 3324 C C . ASP B 1 164 ? 11 8.164 28.031 1 55.34 164 ASP B C 1
ATOM 3326 O O . ASP B 1 164 ? 10.648 8.438 29.188 1 55.34 164 ASP B O 1
ATOM 3330 N N . PRO B 1 165 ? 12.195 7.762 27.656 1 58.47 165 PRO B N 1
ATOM 3331 C CA . PRO B 1 165 ? 13.211 8.023 28.688 1 58.47 165 PRO B CA 1
ATOM 3332 C C . PRO B 1 165 ? 13.117 9.43 29.266 1 58.47 165 PRO B C 1
ATOM 3334 O O . PRO B 1 165 ? 13.625 9.68 30.359 1 58.47 165 PRO B O 1
ATOM 3337 N N . TYR B 1 166 ? 12.562 10.289 28.484 1 60.22 166 TYR B N 1
ATOM 3338 C CA . TYR B 1 166 ? 12.508 11.68 28.938 1 60.22 166 TYR B CA 1
ATOM 3339 C C . TYR B 1 166 ? 11.148 12.008 29.531 1 60.22 166 TYR B C 1
ATOM 3341 O O . TYR B 1 166 ? 10.844 13.18 29.797 1 60.22 166 TYR B O 1
ATOM 3349 N N . ASN B 1 167 ? 10.383 10.898 29.891 1 56.47 167 ASN B N 1
ATOM 3350 C CA . ASN B 1 167 ? 9.086 11.031 30.547 1 56.47 167 ASN B CA 1
ATOM 3351 C C . ASN B 1 167 ? 8.148 11.945 29.766 1 56.47 167 ASN B C 1
ATOM 3353 O O . ASN B 1 167 ? 7.445 12.766 30.344 1 56.47 167 ASN B O 1
ATOM 3357 N N . ARG B 1 168 ? 8.445 11.938 28.484 1 55.62 168 ARG B N 1
ATOM 3358 C CA . ARG B 1 168 ? 7.539 12.703 27.641 1 55.62 168 ARG B CA 1
ATOM 3359 C C . ARG B 1 168 ? 6.238 11.945 27.391 1 55.62 168 ARG B C 1
ATOM 3361 O O . ARG B 1 168 ? 6.242 10.719 27.297 1 55.62 168 ARG B O 1
ATOM 3368 N N . THR B 1 169 ? 5.156 12.586 27.781 1 58.91 169 THR B N 1
ATOM 3369 C CA . THR B 1 169 ? 3.865 11.984 27.453 1 58.91 169 THR B CA 1
ATOM 3370 C C . THR B 1 169 ? 3.496 12.227 26 1 58.91 169 THR B C 1
ATOM 3372 O O . THR B 1 169 ? 3.463 13.375 25.547 1 58.91 169 THR B O 1
ATOM 3375 N N . PRO B 1 170 ? 3.492 11.094 25.375 1 60.69 170 PRO B N 1
ATOM 3376 C CA . PRO B 1 170 ? 3.137 11.273 23.953 1 60.69 170 PRO B CA 1
ATOM 3377 C C . PRO B 1 170 ? 1.822 12.023 23.781 1 60.69 170 PRO B C 1
ATOM 3379 O O . PRO B 1 170 ? 0.927 11.93 24.625 1 60.69 170 PRO B O 1
ATOM 3382 N N . PHE B 1 171 ? 1.848 12.953 22.828 1 61.69 171 PHE B N 1
ATOM 3383 C CA . PHE B 1 171 ? 0.643 13.703 22.484 1 61.69 171 PHE B CA 1
ATOM 3384 C C . PHE B 1 171 ? -0.497 12.766 22.125 1 61.69 171 PHE B C 1
ATOM 3386 O O . PHE B 1 171 ? -0.305 11.82 21.344 1 61.69 171 PHE B O 1
ATOM 3393 N N . GLN B 1 172 ? -1.59 12.844 22.906 1 65.81 172 GLN B N 1
ATOM 3394 C CA . GLN B 1 172 ? -2.77 12.031 22.609 1 65.81 172 GLN B CA 1
ATOM 3395 C C . GLN B 1 172 ? -3.98 12.914 22.328 1 65.81 172 GLN B C 1
ATOM 3397 O O . GLN B 1 172 ? -4.211 13.914 23.016 1 65.81 172 GLN B O 1
ATOM 3402 N N . HIS B 1 173 ? -4.512 12.875 21.141 1 73.19 173 HIS B N 1
ATOM 3403 C CA . HIS B 1 173 ? -5.773 13.516 20.781 1 73.19 173 HIS B CA 1
ATOM 3404 C C . HIS B 1 173 ? -6.777 12.484 20.25 1 73.19 173 HIS B C 1
ATOM 3406 O O . HIS B 1 173 ? -6.41 11.57 19.516 1 73.19 173 HIS B O 1
ATOM 3412 N N . PRO B 1 174 ? -8.016 12.68 20.734 1 72.5 174 PRO B N 1
ATOM 3413 C CA . PRO B 1 174 ? -9.023 11.703 20.328 1 72.5 174 PRO B CA 1
ATOM 3414 C C . PRO B 1 174 ? -9.102 11.531 18.812 1 72.5 174 PRO B C 1
ATOM 3416 O O . PRO B 1 174 ? -9.305 10.414 18.328 1 72.5 174 PRO B O 1
ATOM 3419 N N . SER B 1 175 ? -8.898 12.617 18.125 1 71.69 175 SER B N 1
ATOM 3420 C CA . SER B 1 175 ? -9.008 12.57 16.672 1 71.69 175 SER B CA 1
ATOM 3421 C C . SER B 1 175 ? -7.832 11.836 16.031 1 71.69 175 SER B C 1
ATOM 3423 O O . SER B 1 175 ? -7.879 11.469 14.859 1 71.69 175 SER B O 1
ATOM 3425 N N . LEU B 1 176 ? -6.855 11.625 16.844 1 77.81 176 LEU B N 1
ATOM 3426 C CA . LEU B 1 176 ? -5.66 10.945 16.359 1 77.81 176 LEU B CA 1
ATOM 3427 C C . LEU B 1 176 ? -5.473 9.602 17.047 1 77.81 176 LEU B C 1
ATOM 3429 O O . LEU B 1 176 ? -4.426 8.969 16.906 1 77.81 176 LEU B O 1
ATOM 3433 N N . GLU B 1 177 ? -6.59 9.375 17.781 1 75.19 177 GLU B N 1
ATOM 3434 C CA . GLU B 1 177 ? -6.551 8.117 18.516 1 75.19 177 GLU B CA 1
ATOM 3435 C C . GLU B 1 177 ? -6.418 6.926 17.562 1 75.19 177 GLU B C 1
ATOM 3437 O O . GLU B 1 177 ? -7.066 6.887 16.516 1 75.19 177 GLU B O 1
ATOM 3442 N N . GLY B 1 178 ? -5.539 6.008 17.812 1 76.12 178 GLY B N 1
ATOM 3443 C CA . GLY B 1 178 ? -5.367 4.809 17.016 1 76.12 178 GLY B CA 1
ATOM 3444 C C . GLY B 1 178 ? -4.137 4.852 16.125 1 76.12 178 GLY B C 1
ATOM 3445 O O . GLY B 1 178 ? -3.494 3.828 15.898 1 76.12 178 GLY B O 1
ATOM 3446 N N . LEU B 1 179 ? -3.863 6.031 15.734 1 84 179 LEU B N 1
ATOM 3447 C CA . LEU B 1 179 ? -2.748 6.168 14.805 1 84 179 LEU B CA 1
ATOM 3448 C C . LEU B 1 179 ? -1.427 5.824 15.484 1 84 179 LEU B C 1
ATOM 3450 O O . LEU B 1 179 ? -0.457 5.457 14.82 1 84 179 LEU B O 1
ATOM 3454 N N . GLU B 1 180 ? -1.452 5.965 16.797 1 79.94 180 GLU B N 1
ATOM 3455 C CA . GLU B 1 180 ? -0.222 5.742 17.562 1 79.94 180 GLU B CA 1
ATOM 3456 C C . GLU B 1 180 ? 0.256 4.301 17.422 1 79.94 180 GLU B C 1
ATOM 3458 O O . GLU B 1 180 ? 1.45 4.023 17.547 1 79.94 180 GLU B O 1
ATOM 3463 N N . VAL B 1 181 ? -0.639 3.451 17.125 1 83.44 181 VAL B N 1
ATOM 3464 C CA . VAL B 1 181 ? -0.332 2.029 17.016 1 83.44 181 VAL B CA 1
ATOM 3465 C C . VAL B 1 181 ? 0.602 1.787 15.836 1 83.44 181 VAL B C 1
ATOM 3467 O O . VAL B 1 181 ? 1.33 0.792 15.805 1 83.44 181 VAL B O 1
ATOM 3470 N N . LEU B 1 182 ? 0.604 2.707 14.93 1 85.56 182 LEU B N 1
ATOM 3471 C CA . LEU B 1 182 ? 1.411 2.553 13.719 1 85.56 182 LEU B CA 1
ATOM 3472 C C . LEU B 1 182 ? 2.879 2.85 14.008 1 85.56 182 LEU B C 1
ATOM 3474 O O . LEU B 1 182 ? 3.746 2.586 13.172 1 85.56 182 LEU B O 1
ATOM 3478 N N . SER B 1 183 ? 3.117 3.334 15.141 1 78.38 183 SER B N 1
ATOM 3479 C CA . SER B 1 183 ? 4.5 3.572 15.547 1 78.38 183 SER B CA 1
ATOM 3480 C C . SER B 1 183 ? 5.109 2.332 16.203 1 78.38 183 SER B C 1
ATOM 3482 O O . SER B 1 183 ? 6.328 2.244 16.359 1 78.38 183 SER B O 1
ATOM 3484 N N . SER B 1 184 ? 4.312 1.452 16.547 1 78.62 184 SER B N 1
ATOM 3485 C CA . SER B 1 184 ? 4.781 0.208 17.156 1 78.62 184 SER B CA 1
ATOM 3486 C C . SER B 1 184 ? 5.199 -0.798 16.094 1 78.62 184 SER B C 1
ATOM 3488 O O . SER B 1 184 ? 4.738 -0.733 14.953 1 78.62 184 SER B O 1
ATOM 3490 N N . PRO B 1 185 ? 6.09 -1.692 16.516 1 87.06 185 PRO B N 1
ATOM 3491 C CA . PRO B 1 185 ? 6.508 -2.715 15.555 1 87.06 185 PRO B CA 1
ATOM 34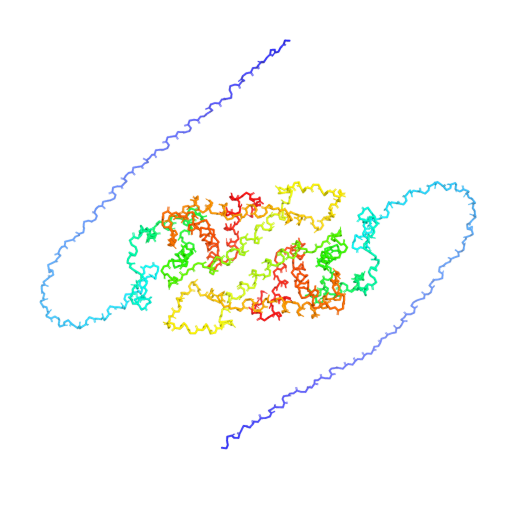92 C C . PRO B 1 185 ? 5.438 -3.775 15.312 1 87.06 185 PRO B C 1
ATOM 3494 O O . PRO B 1 185 ? 5.703 -4.797 14.672 1 87.06 185 PRO B O 1
ATOM 3497 N N . THR B 1 186 ? 4.324 -3.521 15.766 1 87.44 186 THR B N 1
ATOM 3498 C CA . THR B 1 186 ? 3.26 -4.52 15.734 1 87.44 186 THR B CA 1
ATOM 3499 C C . THR B 1 186 ? 2.92 -4.902 14.297 1 87.44 186 THR B C 1
ATOM 3501 O O . THR B 1 186 ? 2.822 -6.09 13.977 1 87.44 186 THR B O 1
ATOM 3504 N N . LEU B 1 187 ? 2.701 -3.959 13.469 1 91.19 187 LEU B N 1
ATOM 3505 C CA . LEU B 1 187 ? 2.371 -4.23 12.07 1 91.19 187 LEU B CA 1
ATOM 3506 C C . LEU B 1 187 ? 3.451 -5.082 11.414 1 91.19 187 LEU B C 1
ATOM 3508 O O . LEU B 1 187 ? 3.152 -6.113 10.805 1 91.19 187 LEU B O 1
ATOM 3512 N N . GLU B 1 188 ? 4.656 -4.707 11.594 1 92.81 188 GLU B N 1
ATOM 3513 C CA . GLU B 1 188 ? 5.789 -5.418 11 1 92.81 188 GLU B CA 1
ATOM 3514 C C . GLU B 1 188 ? 5.906 -6.832 11.555 1 92.81 188 GLU B C 1
ATOM 3516 O O . GLU B 1 188 ? 6.238 -7.766 10.828 1 92.81 188 GLU B O 1
ATOM 3521 N N . THR B 1 189 ? 5.648 -6.914 12.805 1 93 189 THR B N 1
ATOM 3522 C CA . THR B 1 189 ? 5.758 -8.219 13.453 1 93 189 THR B CA 1
ATOM 3523 C C . THR B 1 189 ? 4.656 -9.156 12.969 1 93 189 THR B C 1
ATOM 3525 O O . THR B 1 189 ? 4.926 -10.297 12.602 1 93 189 THR B O 1
ATOM 3528 N N . LEU B 1 190 ? 3.479 -8.672 12.938 1 93.94 190 LEU B N 1
ATOM 3529 C CA . LEU B 1 190 ? 2.34 -9.5 12.562 1 93.94 190 LEU B CA 1
ATOM 3530 C C . LEU B 1 190 ? 2.369 -9.828 11.078 1 93.94 190 LEU B C 1
ATOM 3532 O O . LEU B 1 190 ? 1.91 -10.898 10.664 1 93.94 190 LEU B O 1
ATOM 3536 N N . MET B 1 191 ? 2.955 -8.93 10.281 1 96.5 191 MET B N 1
ATOM 3537 C CA . MET B 1 191 ? 2.982 -9.094 8.828 1 96.5 191 MET B CA 1
ATOM 3538 C C . MET B 1 191 ? 4.352 -9.57 8.359 1 96.5 191 MET B C 1
ATOM 3540 O O . MET B 1 191 ? 4.727 -9.367 7.207 1 96.5 191 MET B O 1
ATOM 3544 N N . SER B 1 192 ? 5.07 -10.156 9.219 1 97.19 192 SER B N 1
ATOM 3545 C CA . SER B 1 192 ? 6.422 -10.586 8.875 1 97.19 192 SER B CA 1
ATOM 3546 C C . SER B 1 192 ? 6.395 -11.68 7.812 1 97.19 192 SER B C 1
ATOM 3548 O O . SER B 1 192 ? 5.457 -12.484 7.762 1 97.19 192 SER B O 1
ATOM 3550 N N . LYS B 1 193 ? 7.48 -11.727 7.035 1 97.12 193 LYS B N 1
ATOM 3551 C CA . LYS B 1 193 ? 7.617 -12.75 6.008 1 97.12 193 LYS B CA 1
ATOM 3552 C C . LYS B 1 193 ? 7.535 -14.148 6.617 1 97.12 193 LYS B C 1
ATOM 3554 O O . LYS B 1 193 ? 6.914 -15.047 6.039 1 97.12 193 LYS B O 1
ATOM 3559 N N . LYS B 1 194 ? 8.125 -14.32 7.762 1 96.25 194 LYS B N 1
ATOM 3560 C CA . LYS B 1 194 ? 8.117 -15.609 8.445 1 96.25 194 LYS B CA 1
ATOM 3561 C C . LYS B 1 194 ? 6.691 -16.062 8.758 1 96.25 194 LYS B C 1
ATOM 3563 O O . LYS B 1 194 ? 6.316 -17.203 8.484 1 96.25 194 LYS B O 1
ATOM 3568 N N . ARG B 1 195 ? 5.906 -15.164 9.273 1 97.75 195 ARG B N 1
ATOM 3569 C CA . ARG B 1 195 ? 4.539 -15.5 9.664 1 97.75 195 ARG B CA 1
ATOM 3570 C C . ARG B 1 195 ? 3.66 -15.727 8.438 1 97.75 195 ARG B C 1
ATOM 3572 O O . ARG B 1 195 ? 2.846 -16.656 8.414 1 97.75 195 ARG B O 1
ATOM 3579 N N . LEU B 1 196 ? 3.807 -14.914 7.449 1 98.62 196 LEU B N 1
ATOM 3580 C CA . LEU B 1 196 ? 3.049 -15.062 6.211 1 98.62 196 LEU B CA 1
ATOM 3581 C C . LEU B 1 196 ? 3.395 -16.375 5.52 1 98.62 196 LEU B C 1
ATOM 3583 O O . LEU B 1 196 ? 2.506 -17.078 5.035 1 98.62 196 LEU B O 1
ATOM 3587 N N . ALA B 1 197 ? 4.688 -16.672 5.531 1 98.25 197 ALA B N 1
ATOM 3588 C CA . ALA B 1 197 ? 5.133 -17.938 4.938 1 98.25 197 ALA B CA 1
ATOM 3589 C C . ALA B 1 197 ? 4.582 -19.125 5.711 1 98.25 197 ALA B C 1
ATOM 3591 O O . ALA B 1 197 ? 4.164 -20.125 5.113 1 98.25 197 ALA B O 1
ATOM 3592 N N . ALA B 1 198 ? 4.629 -19.031 6.996 1 98.31 198 ALA B N 1
ATOM 3593 C CA . ALA B 1 198 ? 4.09 -20.109 7.82 1 98.31 198 ALA B CA 1
ATOM 3594 C C . ALA B 1 198 ? 2.605 -20.328 7.539 1 98.31 198 ALA B C 1
ATOM 3596 O O . ALA B 1 198 ? 2.145 -21.469 7.461 1 98.31 198 ALA B O 1
ATOM 3597 N N . LEU B 1 199 ? 1.922 -19.297 7.375 1 98.62 199 LEU B N 1
ATOM 3598 C CA . LEU B 1 199 ? 0.506 -19.391 7.039 1 98.62 199 LEU B CA 1
ATOM 3599 C C . LEU B 1 199 ? 0.316 -20.031 5.672 1 98.62 199 LEU B C 1
ATOM 3601 O O . LEU B 1 199 ? -0.576 -20.859 5.492 1 98.62 199 LEU B O 1
ATOM 3605 N N . GLY B 1 200 ? 1.114 -19.625 4.707 1 98.56 200 GLY B N 1
ATOM 3606 C CA . GLY B 1 200 ? 1.083 -20.281 3.404 1 98.56 200 GLY B CA 1
ATOM 3607 C C . GLY B 1 200 ? 1.296 -21.781 3.475 1 98.56 200 GLY B C 1
ATOM 3608 O O . GLY B 1 200 ? 0.623 -22.531 2.777 1 98.56 200 GLY B O 1
ATOM 3609 N N . ARG B 1 201 ? 2.217 -22.188 4.312 1 98 201 ARG B N 1
ATOM 3610 C CA . ARG B 1 201 ? 2.477 -23.609 4.496 1 98 201 ARG B CA 1
ATOM 3611 C C . ARG B 1 201 ? 1.269 -24.312 5.109 1 98 201 ARG B C 1
ATOM 3613 O O . ARG B 1 201 ? 0.967 -25.453 4.762 1 98 201 ARG B O 1
ATOM 3620 N N . GLN B 1 202 ? 0.62 -23.625 5.992 1 98.25 202 GLN B N 1
ATOM 3621 C CA . GLN B 1 202 ? -0.59 -24.188 6.582 1 98.25 202 GLN B CA 1
ATOM 3622 C C . GLN B 1 202 ? -1.655 -24.438 5.52 1 98.25 202 GLN B C 1
ATOM 3624 O O . GLN B 1 202 ? -2.424 -25.406 5.617 1 98.25 202 GLN B O 1
ATOM 3629 N N . TYR B 1 203 ? -1.649 -23.609 4.52 1 98.44 203 TYR B N 1
ATOM 3630 C CA . TYR B 1 203 ? -2.588 -23.781 3.418 1 98.44 203 TYR B CA 1
ATOM 3631 C C . TYR B 1 203 ? -2.037 -24.766 2.383 1 98.44 203 TYR B C 1
ATOM 3633 O O . TYR B 1 203 ? -2.643 -24.969 1.328 1 98.44 203 TYR B O 1
ATOM 3641 N N . GLU B 1 204 ? -0.857 -25.25 2.59 1 98 204 GLU B N 1
ATOM 3642 C CA . GLU B 1 204 ? -0.17 -26.203 1.723 1 98 204 GLU B CA 1
ATOM 3643 C C . GLU B 1 204 ? 0.229 -25.562 0.399 1 98 204 GLU B C 1
ATOM 3645 O O . GLU B 1 204 ? 0.189 -26.203 -0.65 1 98 204 GLU B O 1
ATOM 3650 N N . LEU B 1 205 ? 0.562 -24.344 0.511 1 98.19 205 LEU B N 1
ATOM 3651 C CA . LEU B 1 205 ? 0.995 -23.609 -0.666 1 98.19 205 LEU B CA 1
ATOM 3652 C C . LEU B 1 205 ? 2.322 -24.141 -1.19 1 98.19 205 LEU B C 1
ATOM 3654 O O . LEU B 1 205 ? 2.561 -24.141 -2.4 1 98.19 205 LEU B O 1
ATOM 3658 N N . ASP B 1 206 ? 3.229 -24.531 -0.356 1 94.94 206 ASP B N 1
ATOM 3659 C CA . ASP B 1 206 ? 4.555 -25 -0.745 1 94.94 206 ASP B CA 1
ATOM 3660 C C . ASP B 1 206 ? 4.457 -26.219 -1.657 1 94.94 206 ASP B C 1
ATOM 3662 O O . ASP B 1 206 ? 5.336 -26.453 -2.49 1 94.94 206 ASP B O 1
ATOM 3666 N N . GLY B 1 207 ? 3.34 -26.938 -1.577 1 95.38 207 GLY B N 1
ATOM 3667 C CA . GLY B 1 207 ? 3.16 -28.125 -2.396 1 95.38 207 GLY B CA 1
ATOM 3668 C C . GLY B 1 207 ? 2.689 -27.812 -3.805 1 95.38 207 GLY B C 1
ATOM 3669 O O . GLY B 1 207 ? 2.758 -28.672 -4.691 1 95.38 207 GLY B O 1
ATOM 3670 N N . VAL B 1 208 ? 2.262 -26.578 -4.035 1 97.12 208 VAL B N 1
ATOM 3671 C CA . VAL B 1 208 ? 1.689 -26.281 -5.344 1 97.12 208 VAL B CA 1
ATOM 3672 C C . VAL B 1 208 ? 2.469 -25.141 -6.008 1 97.12 208 VAL B C 1
ATOM 3674 O O . VAL B 1 208 ? 2.252 -24.844 -7.18 1 97.12 208 VAL B O 1
ATOM 3677 N N . MET B 1 209 ? 3.332 -24.578 -5.293 1 95.62 209 MET B N 1
ATOM 3678 C CA . MET B 1 209 ? 4.121 -23.469 -5.816 1 95.62 209 MET B CA 1
ATOM 3679 C C . MET B 1 209 ? 5.062 -23.938 -6.918 1 95.62 209 MET B C 1
ATOM 3681 O O . MET B 1 209 ? 5.691 -25 -6.793 1 95.62 209 MET B O 1
ATOM 3685 N N . ARG B 1 210 ? 5.07 -23.172 -7.98 1 94.19 210 ARG B N 1
ATOM 3686 C CA . ARG B 1 210 ? 6.02 -23.438 -9.062 1 94.19 210 ARG B CA 1
ATOM 3687 C C . ARG B 1 210 ? 7.25 -22.547 -8.93 1 94.19 210 ARG B C 1
ATOM 3689 O O . ARG B 1 210 ? 7.207 -21.359 -9.273 1 94.19 210 ARG B O 1
ATOM 3696 N N . TRP B 1 211 ? 8.281 -23.094 -8.391 1 93 211 TRP B N 1
ATOM 3697 C CA . TRP B 1 211 ? 9.508 -22.406 -8.008 1 93 211 TRP B CA 1
ATOM 3698 C C . TRP B 1 211 ? 10.711 -23.344 -8.133 1 93 211 TRP B C 1
ATOM 3700 O O . TRP B 1 211 ? 10.633 -24.516 -7.801 1 93 211 TRP B O 1
ATOM 3710 N N . ILE B 1 212 ? 11.797 -22.797 -8.695 1 89.94 212 ILE B N 1
ATOM 3711 C CA . ILE B 1 212 ? 13.055 -23.531 -8.758 1 89.94 212 ILE B CA 1
ATOM 3712 C C . ILE B 1 212 ? 14.055 -22.938 -7.77 1 89.94 212 ILE B C 1
ATOM 3714 O O . ILE B 1 212 ? 14.57 -21.844 -7.996 1 89.94 212 ILE B O 1
ATOM 3718 N N . PRO B 1 213 ? 14.352 -23.719 -6.73 1 90.5 213 PRO B N 1
ATOM 3719 C CA . PRO B 1 213 ? 15.312 -23.203 -5.754 1 90.5 213 PRO B CA 1
ATOM 3720 C C . PRO B 1 213 ? 16.734 -23.109 -6.309 1 90.5 213 PRO B C 1
ATOM 3722 O O . PRO B 1 213 ? 17.141 -23.969 -7.09 1 90.5 213 PRO B O 1
ATOM 3725 N N . ARG B 1 214 ? 17.406 -22.141 -5.922 1 87.5 214 ARG B N 1
ATOM 3726 C CA . ARG B 1 214 ? 18.812 -21.984 -6.305 1 87.5 214 ARG B CA 1
ATOM 3727 C C . ARG B 1 214 ? 19.656 -23.125 -5.762 1 87.5 214 ARG B C 1
ATOM 3729 O O . ARG B 1 214 ? 20.578 -23.594 -6.43 1 87.5 214 ARG B O 1
ATOM 3736 N N . LYS B 1 215 ? 19.344 -23.469 -4.52 1 87.94 215 LYS B N 1
ATOM 3737 C CA . LYS B 1 215 ? 19.969 -24.625 -3.859 1 87.94 215 LYS B CA 1
ATOM 3738 C C . LYS B 1 215 ? 18.922 -25.672 -3.502 1 87.94 215 LYS B C 1
ATOM 3740 O O . LYS B 1 215 ? 18.359 -25.656 -2.408 1 87.94 215 LYS B O 1
ATOM 3745 N N . PRO B 1 216 ? 18.797 -26.641 -4.246 1 83.88 216 PRO B N 1
ATOM 3746 C CA . PRO B 1 216 ? 17.719 -27.625 -4.066 1 83.88 216 PRO B CA 1
ATOM 3747 C C . PRO B 1 216 ? 17.828 -28.375 -2.742 1 83.88 216 PRO B C 1
ATOM 3749 O O . PRO B 1 216 ? 16.828 -28.938 -2.264 1 83.88 216 PRO B O 1
ATOM 3752 N N . SER B 1 217 ? 18.969 -28.344 -2.178 1 85.19 217 SER B N 1
ATOM 3753 C CA . SER B 1 217 ? 19.156 -29.078 -0.926 1 85.19 217 SER B CA 1
ATOM 3754 C C . SER B 1 217 ? 18.797 -28.219 0.276 1 85.19 217 SER B C 1
ATOM 3756 O O . SER B 1 217 ? 18.703 -28.703 1.401 1 85.19 217 SER B O 1
ATOM 3758 N N . ASP B 1 218 ? 18.594 -26.969 0.005 1 88.19 218 ASP B N 1
ATOM 3759 C CA . ASP B 1 218 ? 18.281 -26.047 1.095 1 88.19 218 ASP B CA 1
ATOM 3760 C C . ASP B 1 218 ? 17.266 -25 0.663 1 88.19 218 ASP B C 1
ATOM 3762 O O . ASP B 1 218 ? 17.625 -23.922 0.216 1 88.19 218 ASP B O 1
ATOM 3766 N N . PHE B 1 219 ? 16.078 -25.359 0.96 1 87.81 219 PHE B N 1
ATOM 3767 C CA . PHE B 1 219 ? 14.984 -24.5 0.524 1 87.81 219 PHE B CA 1
ATOM 3768 C C . PHE B 1 219 ? 14.992 -23.172 1.282 1 87.81 219 PHE B C 1
ATOM 3770 O O . PHE B 1 219 ? 14.695 -22.125 0.712 1 87.81 219 PHE B O 1
ATOM 3777 N N . GLN B 1 220 ? 15.367 -23.281 2.539 1 89.56 220 GLN B N 1
ATOM 3778 C CA . GLN B 1 220 ? 15.383 -22.078 3.357 1 89.56 220 GLN B CA 1
ATOM 3779 C C . GLN B 1 220 ? 16.422 -21.078 2.852 1 89.56 220 GLN B C 1
ATOM 3781 O O . GLN B 1 220 ? 16.141 -19.891 2.691 1 89.56 220 GLN B O 1
ATOM 3786 N N . LEU B 1 221 ? 17.484 -21.578 2.549 1 86.62 221 LEU B N 1
ATOM 3787 C CA . LEU B 1 221 ? 18.562 -20.734 2.027 1 86.62 221 LEU B CA 1
ATOM 3788 C C . LEU B 1 221 ? 18.203 -20.203 0.64 1 86.62 221 LEU B C 1
ATOM 3790 O O . LEU B 1 221 ? 18.672 -19.141 0.239 1 86.62 221 LEU B O 1
ATOM 3794 N N . SER B 1 222 ? 17.375 -21.016 -0.067 1 90.88 222 SER B N 1
ATOM 3795 C CA . SER B 1 222 ? 16.953 -20.594 -1.405 1 90.88 222 SER B CA 1
ATOM 3796 C C . SER B 1 222 ? 15.836 -19.562 -1.345 1 90.88 222 SER B C 1
ATOM 3798 O O . SER B 1 222 ? 15.375 -19.094 -2.381 1 90.88 222 SER B O 1
ATOM 3800 N N . GLY B 1 223 ? 15.352 -19.172 -0.131 1 93.81 223 GLY B N 1
ATOM 3801 C CA . GLY B 1 223 ? 14.406 -18.078 0.011 1 93.81 223 GLY B CA 1
ATOM 3802 C C . GLY B 1 223 ? 12.961 -18.516 -0.079 1 93.81 223 GLY B C 1
ATOM 3803 O O . GLY B 1 223 ? 12.117 -17.797 -0.614 1 93.81 223 GLY B O 1
ATOM 3804 N N . ILE B 1 224 ? 12.695 -19.672 0.381 1 94.25 224 ILE B N 1
ATOM 3805 C CA . ILE B 1 224 ? 11.352 -20.219 0.24 1 94.25 224 ILE B CA 1
ATOM 3806 C C . ILE B 1 224 ? 10.352 -19.328 0.98 1 94.25 224 ILE B C 1
ATOM 3808 O O . ILE B 1 224 ? 9.227 -19.141 0.528 1 94.25 224 ILE B O 1
ATOM 3812 N N . SER B 1 225 ? 10.734 -18.734 2.074 1 96.56 225 SER B N 1
ATOM 3813 C CA . SER B 1 225 ? 9.828 -17.875 2.832 1 96.56 225 SER B CA 1
ATOM 3814 C C . SER B 1 225 ? 9.422 -16.641 2.027 1 96.56 225 SER B C 1
ATOM 3816 O O . SER B 1 225 ? 8.273 -16.219 2.068 1 96.56 225 SER B O 1
ATOM 3818 N N . VAL B 1 226 ? 10.344 -16.125 1.29 1 97.19 226 VAL B N 1
ATOM 3819 C CA . VAL B 1 226 ? 10.078 -14.961 0.446 1 97.19 226 VAL B CA 1
ATOM 3820 C C . VAL B 1 226 ? 9.117 -15.352 -0.676 1 97.19 226 VAL B C 1
ATOM 3822 O O . VAL B 1 226 ? 8.141 -14.633 -0.941 1 97.19 226 VAL B O 1
ATOM 3825 N N . VAL B 1 227 ? 9.359 -16.469 -1.24 1 97.25 227 VAL B N 1
ATOM 3826 C CA . VAL B 1 227 ? 8.57 -16.922 -2.383 1 97.25 227 VAL B CA 1
ATOM 3827 C C . VAL B 1 227 ? 7.148 -17.25 -1.934 1 97.25 227 VAL B C 1
ATOM 3829 O O . VAL B 1 227 ? 6.18 -16.906 -2.605 1 97.25 227 VAL B O 1
ATOM 3832 N N . LEU B 1 228 ? 7.035 -17.891 -0.793 1 98.19 228 LEU B N 1
ATOM 3833 C CA . LEU B 1 228 ? 5.727 -18.234 -0.244 1 98.19 228 LEU B CA 1
ATOM 3834 C C . LEU B 1 228 ? 4.934 -16.969 0.085 1 98.19 228 LEU B C 1
ATOM 3836 O O . LEU B 1 228 ? 3.75 -16.875 -0.239 1 98.19 228 LEU B O 1
ATOM 3840 N N . THR B 1 229 ? 5.59 -16.031 0.671 1 98.5 229 THR B N 1
ATOM 3841 C CA . THR B 1 229 ? 4.949 -14.766 1.015 1 98.5 229 THR B CA 1
ATOM 3842 C C . THR B 1 229 ? 4.449 -14.055 -0.24 1 98.5 229 THR B C 1
ATOM 3844 O O . THR B 1 229 ? 3.311 -13.586 -0.28 1 98.5 229 THR B O 1
ATOM 3847 N N . GLN B 1 230 ? 5.289 -14.039 -1.175 1 98.31 230 GLN B N 1
ATOM 3848 C CA . GLN B 1 230 ? 4.934 -13.414 -2.441 1 98.31 230 GLN B CA 1
ATOM 3849 C C . GLN B 1 230 ? 3.719 -14.086 -3.07 1 98.31 230 GLN B C 1
ATOM 3851 O O . GLN B 1 230 ? 2.82 -13.414 -3.58 1 98.31 230 GLN B O 1
ATOM 3856 N N . ALA B 1 231 ? 3.729 -15.367 -3.035 1 98.62 231 ALA B N 1
ATOM 3857 C CA . ALA B 1 231 ? 2.613 -16.109 -3.611 1 98.62 231 ALA B CA 1
ATOM 3858 C C . ALA B 1 231 ? 1.32 -15.844 -2.848 1 98.62 231 ALA B C 1
ATOM 3860 O O . ALA B 1 231 ? 0.245 -15.758 -3.445 1 98.62 231 ALA B O 1
ATOM 3861 N N . MET B 1 232 ? 1.371 -15.703 -1.538 1 98.75 232 MET B N 1
ATOM 3862 C CA . MET B 1 232 ? 0.207 -15.352 -0.728 1 98.75 232 MET B CA 1
ATOM 3863 C C . MET B 1 232 ? -0.393 -14.023 -1.178 1 98.75 232 MET B C 1
ATOM 3865 O O . MET B 1 232 ? -1.605 -13.922 -1.37 1 98.75 232 MET B O 1
ATOM 3869 N N . TYR B 1 233 ? 0.452 -13.078 -1.361 1 98.75 233 TYR B N 1
ATOM 3870 C CA . TYR B 1 233 ? -0.003 -11.789 -1.866 1 98.75 233 TYR B CA 1
ATOM 3871 C C . TYR B 1 233 ? -0.59 -11.922 -3.266 1 98.75 233 TYR B C 1
ATOM 3873 O O . TYR B 1 233 ? -1.618 -11.32 -3.578 1 98.75 233 TYR B O 1
ATOM 3881 N N . ALA B 1 234 ? 0.053 -12.75 -4.031 1 98.62 234 ALA B N 1
ATOM 3882 C CA . ALA B 1 234 ? -0.367 -12.906 -5.422 1 98.62 234 ALA B CA 1
ATOM 3883 C C . ALA B 1 234 ? -1.781 -13.477 -5.508 1 98.62 234 ALA B C 1
ATOM 3885 O O . ALA B 1 234 ? -2.555 -13.102 -6.391 1 98.62 234 ALA B O 1
ATOM 3886 N N . VAL B 1 235 ? -2.102 -14.352 -4.609 1 98.81 235 VAL B N 1
ATOM 3887 C CA . VAL B 1 235 ? -3.451 -14.906 -4.609 1 98.81 235 VAL B CA 1
ATOM 3888 C C . VAL B 1 235 ? -4.465 -13.797 -4.328 1 98.81 235 VAL B C 1
ATOM 3890 O O . VAL B 1 235 ? -5.496 -13.711 -4.996 1 98.81 235 VAL B O 1
ATOM 3893 N N . VAL B 1 236 ? -4.16 -12.953 -3.449 1 98.69 236 VAL B N 1
ATOM 3894 C CA . VAL B 1 236 ? -5.055 -11.844 -3.141 1 98.69 236 VAL B CA 1
ATOM 3895 C C . VAL B 1 236 ? -5.145 -10.906 -4.34 1 98.69 236 VAL B C 1
ATOM 3897 O O . VAL B 1 236 ? -6.234 -10.453 -4.699 1 98.69 236 VAL B O 1
ATOM 3900 N N . GLY B 1 237 ? -4.012 -10.633 -4.906 1 98.06 237 GLY B N 1
ATOM 3901 C CA . GLY B 1 237 ? -4.012 -9.828 -6.113 1 98.06 237 GLY B CA 1
ATOM 3902 C C . GLY B 1 237 ? -4.84 -10.422 -7.234 1 98.06 237 GLY B C 1
ATOM 3903 O O . GLY B 1 237 ? -5.535 -9.703 -7.953 1 98.06 237 GLY B O 1
ATOM 3904 N N . ALA B 1 238 ? -4.738 -11.727 -7.359 1 97.81 238 ALA B N 1
ATOM 3905 C CA . ALA B 1 238 ? -5.531 -12.43 -8.367 1 97.81 238 ALA B CA 1
ATOM 3906 C C . ALA B 1 238 ? -7.023 -12.258 -8.109 1 97.81 238 ALA B C 1
ATOM 3908 O O . ALA B 1 238 ? -7.797 -12.008 -9.039 1 97.81 238 ALA B O 1
ATOM 3909 N N . VAL B 1 239 ? -7.434 -12.383 -6.895 1 97.88 239 VAL B N 1
ATOM 3910 C CA . VAL B 1 239 ? -8.836 -12.211 -6.527 1 97.88 239 VAL B CA 1
ATOM 3911 C C . VAL B 1 239 ? -9.273 -10.773 -6.816 1 97.88 239 VAL B C 1
ATOM 3913 O O . VAL B 1 239 ? -10.367 -10.539 -7.332 1 97.88 239 VAL B O 1
ATOM 3916 N N . ALA B 1 240 ? -8.398 -9.875 -6.523 1 96.19 240 ALA B N 1
ATOM 3917 C CA . ALA B 1 240 ? -8.719 -8.477 -6.801 1 96.19 240 ALA B CA 1
ATOM 3918 C C . ALA B 1 240 ? -8.93 -8.25 -8.297 1 96.19 240 ALA B C 1
ATOM 3920 O O . ALA B 1 240 ? -9.867 -7.559 -8.703 1 96.19 240 ALA B O 1
ATOM 3921 N N . LEU B 1 241 ? -8.117 -8.805 -9.031 1 93.38 241 LEU B N 1
ATOM 3922 C CA . LEU B 1 241 ? -8.133 -8.625 -10.477 1 93.38 241 LEU B CA 1
ATOM 3923 C C . LEU B 1 241 ? -9.414 -9.18 -11.078 1 93.38 241 LEU B C 1
ATOM 3925 O O . LEU B 1 241 ? -10.055 -8.523 -11.898 1 93.38 241 LEU B O 1
ATOM 3929 N N . GLU B 1 242 ? -9.812 -10.328 -10.609 1 94.56 242 GLU B N 1
ATOM 3930 C CA . GLU B 1 242 ? -10.898 -11.008 -11.312 1 94.56 242 GLU B CA 1
ATOM 3931 C C . GLU B 1 242 ? -12.234 -10.797 -10.594 1 94.56 242 GLU B C 1
ATOM 3933 O O . GLU B 1 242 ? -13.289 -10.828 -11.227 1 94.56 242 GLU B O 1
ATOM 3938 N N . LYS B 1 243 ? -12.195 -10.586 -9.289 1 95.56 243 LYS B N 1
ATOM 3939 C CA . LYS B 1 243 ? -13.445 -10.531 -8.539 1 95.56 243 LYS B CA 1
ATOM 3940 C C . LYS B 1 243 ? -13.664 -9.148 -7.934 1 95.56 243 LYS B C 1
ATOM 3942 O O . LYS B 1 243 ? -14.727 -8.883 -7.359 1 95.56 243 LYS B O 1
ATOM 3947 N N . GLY B 1 244 ? -12.703 -8.359 -7.973 1 92.62 244 GLY B N 1
ATOM 3948 C CA . GLY B 1 244 ? -12.867 -7 -7.473 1 92.62 244 GLY B CA 1
ATOM 3949 C C . GLY B 1 244 ? -12.297 -6.805 -6.082 1 92.62 244 GLY B C 1
ATOM 3950 O O . GLY B 1 244 ? -11.992 -7.777 -5.387 1 92.62 244 GLY B O 1
ATOM 3951 N N . GLY B 1 245 ? -12.203 -5.531 -5.734 1 92.12 245 GLY B N 1
ATOM 3952 C CA . GLY B 1 245 ? -11.57 -5.133 -4.488 1 92.12 245 GLY B CA 1
ATOM 3953 C C . GLY B 1 245 ? -12.328 -5.59 -3.258 1 92.12 245 GLY B C 1
ATOM 3954 O O . GLY B 1 245 ? -11.727 -5.953 -2.246 1 92.12 245 GLY B O 1
ATOM 3955 N N . ALA B 1 246 ? -13.625 -5.508 -3.322 1 93.12 246 ALA B N 1
ATOM 3956 C CA . ALA B 1 246 ? -14.43 -5.875 -2.16 1 93.12 246 ALA B CA 1
ATOM 3957 C C . ALA B 1 246 ? -14.195 -7.332 -1.771 1 93.12 246 ALA B C 1
ATOM 3959 O O . ALA B 1 246 ? -13.977 -7.641 -0.597 1 93.12 246 ALA B O 1
ATOM 3960 N N . VAL B 1 247 ? -14.188 -8.195 -2.758 1 96.62 247 VAL B N 1
ATOM 3961 C CA . VAL B 1 247 ? -13.969 -9.617 -2.498 1 96.62 247 VAL B CA 1
ATOM 3962 C C . VAL B 1 247 ? -12.531 -9.844 -2.027 1 96.62 247 VAL B C 1
ATOM 3964 O O . VAL B 1 247 ? -12.297 -10.602 -1.087 1 96.62 247 VAL B O 1
ATOM 3967 N N . ALA B 1 248 ? -11.602 -9.164 -2.639 1 97.5 248 ALA B N 1
ATOM 3968 C CA . ALA B 1 248 ? -10.195 -9.281 -2.256 1 97.5 248 ALA B CA 1
ATOM 3969 C C . ALA B 1 248 ? -9.977 -8.82 -0.818 1 97.5 248 ALA B C 1
ATOM 3971 O O . ALA B 1 248 ? -9.195 -9.422 -0.079 1 97.5 248 ALA B O 1
ATOM 3972 N N . ASN B 1 249 ? -10.688 -7.766 -0.428 1 95.56 249 ASN B N 1
ATOM 3973 C CA . ASN B 1 249 ? -10.617 -7.297 0.951 1 95.56 249 ASN B CA 1
ATOM 3974 C C . ASN B 1 249 ? -11.094 -8.367 1.933 1 95.56 249 ASN B C 1
ATOM 3976 O O . ASN B 1 249 ? -10.477 -8.57 2.979 1 95.56 249 ASN B O 1
ATOM 3980 N N . GLN B 1 250 ? -12.133 -8.984 1.566 1 96.88 250 GLN B N 1
ATOM 3981 C CA . GLN B 1 250 ? -12.656 -10.039 2.428 1 96.88 250 GLN B CA 1
ATOM 3982 C C . GLN B 1 250 ? -11.672 -11.195 2.555 1 96.88 250 GLN B C 1
ATOM 3984 O O . GLN B 1 250 ? -11.445 -11.711 3.652 1 96.88 250 GLN B O 1
ATOM 3989 N N . VAL B 1 251 ? -11.07 -11.547 1.479 1 98 251 VAL B N 1
ATOM 3990 C CA . VAL B 1 251 ? -10.07 -12.617 1.495 1 98 251 VAL B CA 1
ATOM 3991 C C . VAL B 1 251 ? -8.883 -12.203 2.359 1 98 251 VAL B C 1
ATOM 3993 O O . VAL B 1 251 ? -8.422 -12.977 3.205 1 98 251 VAL B O 1
ATOM 3996 N N . ALA B 1 252 ? -8.391 -10.992 2.16 1 98.19 252 ALA B N 1
ATOM 3997 C CA . ALA B 1 252 ? -7.262 -10.492 2.938 1 98.19 252 ALA B CA 1
ATOM 3998 C C . ALA B 1 252 ? -7.57 -10.516 4.43 1 98.19 252 ALA B C 1
ATOM 4000 O O . ALA B 1 252 ? -6.75 -10.969 5.234 1 98.19 252 ALA B O 1
ATOM 4001 N N . ARG B 1 253 ? -8.734 -10.094 4.781 1 97.25 253 ARG B N 1
ATOM 4002 C CA . ARG B 1 253 ? -9.125 -9.977 6.184 1 97.25 253 ARG B CA 1
ATOM 4003 C C . ARG B 1 253 ? -9.328 -11.359 6.809 1 97.25 253 ARG B C 1
ATOM 4005 O O . ARG B 1 253 ? -8.781 -11.648 7.875 1 97.25 253 ARG B O 1
ATOM 4012 N N . ASN B 1 254 ? -10.008 -12.219 6.102 1 97.31 254 ASN B N 1
ATOM 4013 C CA . ASN B 1 254 ? -10.469 -13.469 6.691 1 97.31 254 ASN B CA 1
ATOM 4014 C C . ASN B 1 254 ? -9.422 -14.57 6.566 1 97.31 254 ASN B C 1
ATOM 4016 O O . ASN B 1 254 ? -9.336 -15.453 7.418 1 97.31 254 ASN B O 1
ATOM 4020 N N . ARG B 1 255 ? -8.641 -14.492 5.535 1 98.25 255 ARG B N 1
ATOM 4021 C CA . ARG B 1 255 ? -7.797 -15.648 5.246 1 98.25 255 ARG B CA 1
ATOM 4022 C C . ARG B 1 255 ? -6.328 -15.328 5.508 1 98.25 255 ARG B C 1
ATOM 4024 O O . ARG B 1 255 ? -5.492 -16.234 5.555 1 98.25 255 ARG B O 1
ATOM 4031 N N . ILE B 1 256 ? -6.027 -14.07 5.699 1 98.56 256 ILE B N 1
ATOM 4032 C CA . ILE B 1 256 ? -4.637 -13.727 5.977 1 98.56 256 ILE B CA 1
ATOM 4033 C C . ILE B 1 256 ? -4.535 -13.008 7.32 1 98.56 256 ILE B C 1
ATOM 4035 O O . ILE B 1 256 ? -3.938 -13.523 8.266 1 98.56 256 ILE B O 1
ATOM 4039 N N . LEU B 1 257 ? -5.262 -11.945 7.512 1 97.81 257 LEU B N 1
ATOM 4040 C CA . LEU B 1 257 ? -5.047 -11.078 8.664 1 97.81 257 LEU B CA 1
ATOM 4041 C C . LEU B 1 257 ? -5.586 -11.719 9.938 1 97.81 257 LEU B C 1
ATOM 4043 O O . LEU B 1 257 ? -4.906 -11.727 10.969 1 97.81 257 LEU B O 1
ATOM 4047 N N . LYS B 1 258 ? -6.789 -12.258 9.898 1 97 258 LYS B N 1
ATOM 4048 C CA . LYS B 1 258 ? -7.344 -12.898 11.086 1 97 258 LYS B CA 1
ATOM 4049 C C . LYS B 1 258 ? -6.449 -14.031 11.57 1 97 258 LYS B C 1
ATOM 4051 O O . LYS B 1 258 ? -6.07 -14.078 12.742 1 97 258 LYS B O 1
ATOM 4056 N N . PRO B 1 259 ? -6.098 -14.883 10.633 1 97.5 259 PRO B N 1
ATOM 4057 C CA . PRO B 1 259 ? -5.215 -15.961 11.086 1 97.5 259 PRO B CA 1
ATOM 4058 C C . PRO B 1 259 ? -3.887 -15.438 11.633 1 97.5 259 PRO B C 1
ATOM 4060 O O . PRO B 1 259 ? -3.246 -16.109 12.445 1 97.5 259 PRO B O 1
ATOM 4063 N N . LEU B 1 260 ? -3.428 -14.281 11.227 1 96.75 260 LEU B N 1
ATOM 4064 C CA . LEU B 1 260 ? -2.162 -13.727 11.688 1 96.75 260 LEU B CA 1
ATOM 4065 C C . LEU B 1 260 ? -2.336 -13.023 13.031 1 96.75 260 LEU B C 1
ATOM 4067 O O . LEU B 1 260 ? -1.362 -12.539 13.617 1 96.75 260 LEU B O 1
ATOM 4071 N N . GLY B 1 261 ? -3.57 -12.859 13.508 1 93.88 261 GLY B N 1
ATOM 4072 C CA . GLY B 1 261 ? -3.797 -12.344 14.844 1 93.88 261 GLY B CA 1
ATOM 4073 C C . GLY B 1 261 ? -4.449 -10.977 14.859 1 93.88 261 GLY B C 1
ATOM 4074 O O . GLY B 1 261 ? -4.598 -10.367 15.922 1 93.88 261 GLY B O 1
ATOM 4075 N N . PHE B 1 262 ? -4.809 -10.461 13.695 1 94.12 262 PHE B N 1
ATOM 4076 C CA . PHE B 1 262 ? -5.508 -9.188 13.656 1 94.12 262 PHE B CA 1
ATOM 4077 C C . PHE B 1 262 ? -6.941 -9.336 14.148 1 94.12 262 PHE B C 1
ATOM 4079 O O . PHE B 1 262 ? -7.602 -10.328 13.852 1 94.12 262 PHE B O 1
ATOM 4086 N N . HIS B 1 263 ? -7.355 -8.32 14.875 1 88.44 263 HIS B N 1
ATOM 4087 C CA . HIS B 1 263 ? -8.742 -8.273 15.312 1 88.44 263 HIS B CA 1
ATOM 4088 C C . HIS B 1 263 ? -9.625 -7.562 14.289 1 88.44 263 HIS B C 1
ATOM 4090 O O . HIS B 1 263 ? -9.602 -6.332 14.203 1 88.44 263 HIS B O 1
ATOM 4096 N N . ILE B 1 264 ? -10.281 -8.266 13.508 1 86.69 264 ILE B N 1
ATOM 4097 C CA . ILE B 1 264 ? -11.102 -7.719 12.438 1 86.69 264 ILE B CA 1
ATOM 4098 C C . ILE B 1 264 ? -12.57 -8.062 12.695 1 86.69 264 ILE B C 1
ATOM 4100 O O . ILE B 1 264 ? -12.914 -9.219 12.938 1 86.69 264 ILE B O 1
ATOM 4104 N N . GLY B 1 265 ? -13.328 -6.957 12.953 1 69.44 265 GLY B N 1
ATOM 4105 C CA . GLY B 1 265 ? -14.742 -7.195 13.188 1 69.44 265 GLY B CA 1
ATOM 4106 C C . GLY B 1 265 ? -15.43 -7.875 12.016 1 69.44 265 GLY B C 1
ATOM 4107 O O . GLY B 1 265 ? -14.883 -7.922 10.914 1 69.44 265 GLY B O 1
ATOM 4108 N N . ALA B 1 266 ? -16.5 -8.695 12.336 1 53.75 266 ALA B N 1
ATOM 4109 C CA . ALA B 1 266 ? -17.328 -9.398 11.359 1 53.75 266 ALA B CA 1
ATOM 4110 C C . ALA B 1 266 ? -17.969 -8.422 10.383 1 53.75 266 ALA B C 1
ATOM 4112 O O . ALA B 1 266 ? -18.406 -7.344 10.781 1 53.75 266 ALA B O 1
ATOM 4113 N N . ASN B 1 267 ? -17.297 -8 9.195 1 43 267 ASN B N 1
ATOM 4114 C CA . ASN B 1 267 ? -18.172 -7.27 8.289 1 43 267 ASN B CA 1
ATOM 4115 C C . ASN B 1 267 ? -19.5 -7.996 8.094 1 43 267 ASN B C 1
ATOM 4117 O O . ASN B 1 267 ? -19.531 -9.227 8.008 1 43 267 ASN B O 1
#

Organism: Coccidioides immitis (strain RS) (NCBI:txid246410)

Radius of gyration: 36.32 Å; Cα contacts (8 Å, |Δi|>4): 607; chains: 2; bounding box: 69×112×117 Å

Solvent-accessible surface area (backbone atoms only — not comparable to full-atom values): 32500 Å² total; per-residue (Å²): 142,78,87,78,79,85,79,85,78,84,82,80,81,85,74,81,81,76,86,78,82,80,85,80,80,69,81,79,82,82,76,80,76,82,78,80,80,77,77,75,80,73,76,81,71,80,77,73,78,76,71,75,67,71,78,70,72,77,69,58,54,94,74,46,79,61,76,87,74,58,78,85,78,74,74,71,68,81,71,78,60,74,76,75,87,56,56,83,54,66,65,62,45,32,50,31,30,27,61,54,65,31,90,65,28,52,69,71,50,57,71,67,55,55,53,30,21,34,20,36,51,64,30,76,75,30,62,78,46,38,17,63,56,31,16,53,52,11,43,45,52,43,50,43,52,51,52,50,36,43,39,74,41,22,80,82,60,54,61,83,64,73,74,43,90,80,70,57,75,75,75,79,46,82,91,53,57,25,48,65,41,71,75,43,67,50,61,58,61,51,64,23,52,66,54,45,18,51,52,32,49,73,37,45,42,74,70,46,35,28,63,58,56,85,37,70,89,35,53,70,84,41,39,46,43,58,53,37,29,42,30,55,22,2,46,39,16,46,38,27,72,76,64,30,62,71,55,22,49,48,46,37,45,64,58,45,38,38,77,53,66,49,72,67,77,87,126,137,90,82,84,81,89,81,88,77,88,90,83,83,90,75,86,84,87,91,84,85,89,84,78,80,68,80,79,77,81,75,80,82,85,75,80,78,78,80,72,78,70,74,80,69,79,77,74,78,77,72,76,69,70,78,73,75,79,70,58,56,93,75,45,80,61,76,86,74,56,78,83,78,72,74,71,66,81,70,77,60,74,76,76,87,57,54,83,54,65,63,62,43,32,50,30,31,27,63,56,65,31,91,66,28,50,69,71,52,56,71,68,55,54,51,30,22,35,19,37,51,63,31,76,73,31,62,77,47,38,18,61,58,32,16,53,53,12,42,42,51,42,50,44,52,50,52,51,37,43,38,75,41,22,80,82,59,54,61,83,66,73,74,43,89,78,71,57,74,74,75,81,47,81,93,52,58,25,49,64,42,69,75,43,65,51,62,58,60,52,64,23,52,68,53,44,18,50,51,31,48,74,38,44,41,74,69,46,34,28,61,57,55,83,37,71,90,35,50,69,83,43,39,45,42,58,53,37,29,42,30,55,22,2,46,39,16,46,37,27,72,75,65,30,61,70,55,21,49,50,46,36,45,64,58,45,37,39,77,53,66,48,73,68,76,85,127

Nearest PDB structures (foldseek):
  6ywy-assembly1_9  TM=8.950E-01  e=4.975E-16  Neurospora crassa
  5mrc-assembly1_9  TM=8.227E-01  e=2.073E-06  Saccharomyces cerevisiae
  3j6b-assembly1_9  TM=8.499E-01  e=5.372E-06  Saccharomyces cerevisiae
  6ywy-assembly1_9  TM=8.948E-01  e=9.750E-16  Neurospora crassa
  5mrc-assembly1_9  TM=8.227E-01  e=3.451E-06  Saccharomyces cerevisiae

Sequence (534 aa):
MASKLLPVQAFATIARPACRRAPCLALPLFSCAKQGSRRAMTTEVSTEKGIPTPPEAPTPRWQQTPPGMKAPVRLRGPEEGPHVEVNSDPEKLDRFYVRMLGEGGDKMLSEEVKWQAVTHKSFDQGRRGFNDRLAYLGKQLVTLQATLALIQDPASYSQKLPADPYNRTPFQHPSLEGLEVLSSPTLETLMSKKRLAALGRQYELDGVMRWIPRKPSDFQLSGISVVLTQAMYAVVGAVALEKGGAVANQVARNRILKPLGFHIGANMASKLLPVQAFATIARPACRRAPCLALPLFSCAKQGSRRAMTTEVSTEKGIPTPPEAPTPRWQQTPPGMKAPVRLRGPEEGPHVEVNSDPEKLDRFYVRMLGEGGDKMLSEEVKWQAVTHKSFDQGRRGFNDRLAYLGKQLVTLQATLALIQDPASYSQKLPADPYNRTPFQHPSLEGLEVLSSPTLETLMSKKRLAALGRQYELDGVMRWIPRKPSDFQLSGISVVLTQAMYAVVGAVALEKGGAVANQVARNRILKPLGFHIGAN

pLDDT: mean 71.05, std 29.26, range [16.3, 98.81]

InterPro domains:
  IPR000999 Ribonuclease III domain [PF14622] (111-260)
  IPR036389 Ribonuclease III, endonuclease domain superfamily [G3DSA:1.10.1520.10] (75-262)
  IPR036389 Ribonuclease III, endonuclease domain superfamily [SSF69065] (110-257)
  IPR040030 Large ribosomal subunit protein mL57 [PTHR28160] (32-264)